Protein 3JZ0 (pdb70)

Structure (mmCIF, N/CA/C/O backbone):
data_3JZ0
#
_entry.id   3JZ0
#
_cell.length_a   63.689
_cell.length_b   96.064
_cell.length_c   102.708
_cell.angle_alpha   90.00
_cell.angle_beta   90.00
_cell.angle_gamma   90.00
#
_symmetry.space_group_name_H-M   'P 21 21 21'
#
loop_
_entity.id
_entity.type
_entity.pdbx_description
1 polymer 'Lincosamide nucleotidyltransferase'
2 non-polymer 'MAGNESIUM ION'
3 non-polymer 'DIPHOSPHOMETHYLPHOSPHONIC ACID ADENOSYL ESTER'
4 non-polymer CLINDAMYCIN
5 water water
#
loop_
_atom_site.group_PDB
_atom_site.id
_atom_site.type_symbol
_atom_site.label_atom_id
_atom_site.label_alt_id
_atom_site.label_comp_id
_atom_site.label_asym_id
_atom_site.label_entity_id
_atom_site.label_seq_id
_atom_site.pdbx_PDB_ins_code
_atom_site.Cartn_x
_atom_site.Cartn_y
_atom_site.Cartn_z
_atom_site.occupancy
_atom_site.B_iso_or_equiv
_atom_site.auth_seq_id
_atom_site.auth_comp_id
_atom_site.auth_asym_id
_atom_site.auth_atom_id
_atom_site.pdbx_PDB_model_num
ATOM 1 N N . LEU A 1 22 ? 30.445 21.625 28.898 1.00 19.68 2 LEU A N 1
ATOM 2 C CA . LEU A 1 22 ? 29.562 20.509 28.464 1.00 19.31 2 LEU A CA 1
ATOM 3 C C . LEU A 1 22 ? 30.088 19.868 27.182 1.00 19.27 2 LEU A C 1
ATOM 4 O O . LEU A 1 22 ? 30.476 20.561 26.235 1.00 19.53 2 LEU A O 1
ATOM 9 N N . LYS A 1 23 ? 30.109 18.537 27.174 1.00 18.68 3 LYS A N 1
ATOM 10 C CA . LYS A 1 23 ? 30.434 17.756 25.984 1.00 18.33 3 LYS A CA 1
ATOM 11 C C . LYS A 1 23 ? 29.527 18.133 24.813 1.00 17.67 3 LYS A C 1
ATOM 12 O O . LYS A 1 23 ? 29.975 18.161 23.662 1.00 17.21 3 LYS A O 1
ATOM 18 N N . GLN A 1 24 ? 28.256 18.421 25.117 1.00 16.90 4 GLN A N 1
ATOM 19 C CA . GLN A 1 24 ? 27.288 18.845 24.099 1.00 16.56 4 GLN A CA 1
ATOM 20 C C . GLN A 1 24 ? 27.716 20.136 23.388 1.00 16.88 4 GLN A C 1
ATOM 21 O O . GLN A 1 24 ? 27.598 20.240 22.165 1.00 16.51 4 GLN A O 1
ATOM 27 N N . LYS A 1 25 ? 28.199 21.114 24.156 1.00 16.83 5 LYS A N 1
ATOM 28 C CA . LYS A 1 25 ? 28.606 22.408 23.598 1.00 17.14 5 LYS A CA 1
ATOM 29 C C . LYS A 1 25 ? 29.829 22.280 22.689 1.00 16.60 5 LYS A C 1
ATOM 30 O O . LYS A 1 25 ? 29.922 22.981 21.680 1.00 16.56 5 LYS A O 1
ATOM 36 N N . GLU A 1 26 ? 30.763 21.402 23.061 1.00 16.13 6 GLU A N 1
ATOM 37 C CA . GLU A 1 26 ? 31.942 21.110 22.238 1.00 15.87 6 GLU A CA 1
ATOM 38 C C . GLU A 1 26 ? 31.526 20.527 20.880 1.00 15.55 6 GLU A C 1
ATOM 39 O O . GLU A 1 26 ? 32.045 20.929 19.839 1.00 15.66 6 GLU A O 1
ATOM 41 N N . LEU A 1 27 ? 30.569 19.603 20.902 1.00 14.69 7 LEU A N 1
ATOM 42 C CA . LEU A 1 27 ? 30.060 18.971 19.686 1.00 13.77 7 LEU A CA 1
ATOM 43 C C . LEU A 1 27 ? 29.266 19.949 18.815 1.00 13.42 7 LEU A C 1
ATOM 44 O O . LEU A 1 27 ? 29.414 19.953 17.596 1.00 13.12 7 LEU A O 1
ATOM 49 N N . ILE A 1 28 ? 28.430 20.775 19.442 1.00 13.10 8 ILE A N 1
ATOM 50 C CA . ILE A 1 28 ? 27.700 21.818 18.714 1.00 12.93 8 ILE A CA 1
ATOM 51 C C . ILE A 1 28 ? 28.688 22.770 18.022 1.00 13.35 8 ILE A C 1
ATOM 52 O O . ILE A 1 28 ? 28.480 23.165 16.871 1.00 13.32 8 ILE A O 1
ATOM 57 N N . ALA A 1 29 ? 29.759 23.122 18.729 1.00 13.77 9 ALA A N 1
ATOM 58 C CA . ALA A 1 29 ? 30.822 23.942 18.158 1.00 14.19 9 ALA A CA 1
ATOM 59 C C . ALA A 1 29 ? 31.450 23.307 16.910 1.00 14.38 9 ALA A C 1
ATOM 60 O O . ALA A 1 29 ? 31.640 24.009 15.922 1.00 14.67 9 ALA A O 1
ATOM 62 N N . ASN A 1 30 ? 31.746 21.999 16.937 1.00 14.53 10 ASN A N 1
ATOM 63 C CA A ASN A 1 30 ? 32.296 21.279 15.772 0.50 14.47 10 ASN A CA 1
ATOM 64 C CA B ASN A 1 30 ? 32.322 21.356 15.750 0.50 14.75 10 ASN A CA 1
ATOM 65 C C . ASN A 1 30 ? 31.334 21.286 14.588 1.00 14.72 10 ASN A C 1
ATOM 66 O O . ASN A 1 30 ? 31.740 21.445 13.435 1.00 14.87 10 ASN A O 1
ATOM 75 N N . VAL A 1 31 ? 30.050 21.071 14.888 1.00 14.58 11 VAL A N 1
ATOM 76 C CA . VAL A 1 31 ? 29.004 21.114 13.865 1.00 14.52 11 VAL A CA 1
ATOM 77 C C . VAL A 1 31 ? 28.952 22.502 13.223 1.00 14.77 11 VAL A C 1
ATOM 78 O O . VAL A 1 31 ? 28.936 22.617 11.993 1.00 15.00 11 VAL A O 1
ATOM 82 N N . LYS A 1 32 ? 28.940 23.549 14.046 1.00 14.96 12 LYS A N 1
ATOM 83 C CA . LYS A 1 32 ? 28.967 24.915 13.518 1.00 15.92 12 LYS A CA 1
ATOM 84 C C . LYS A 1 32 ? 30.171 25.099 12.594 1.00 16.12 12 LYS A C 1
ATOM 85 O O . LYS A 1 32 ? 30.016 25.536 11.452 1.00 16.15 12 LYS A O 1
ATOM 91 N N . ASN A 1 33 ? 31.352 24.743 13.100 1.00 16.62 13 ASN A N 1
ATOM 92 C CA . ASN A 1 33 ? 32.603 24.813 12.349 1.00 17.38 13 ASN A CA 1
ATOM 93 C C . ASN A 1 33 ? 32.552 24.095 10.995 1.00 17.37 13 ASN A C 1
ATOM 94 O O . ASN A 1 33 ? 32.894 24.692 9.974 1.00 17.41 13 ASN A O 1
ATOM 99 N N . LEU A 1 34 ? 32.113 22.832 10.988 1.00 17.24 14 LEU A N 1
ATOM 100 C CA . LEU A 1 34 ? 32.110 22.019 9.756 1.00 17.16 14 LEU A CA 1
ATOM 101 C C . LEU A 1 34 ? 31.031 22.442 8.763 1.00 17.06 14 LEU A C 1
ATOM 102 O O . LEU A 1 34 ? 31.295 22.498 7.555 1.00 17.10 14 LEU A O 1
ATOM 107 N N . THR A 1 35 ? 29.830 22.740 9.264 1.00 16.75 15 THR A N 1
ATOM 108 C CA . THR A 1 35 ? 28.731 23.172 8.399 1.00 16.79 15 THR A CA 1
ATOM 109 C C . THR A 1 35 ? 29.085 24.445 7.619 1.00 17.22 15 THR A C 1
ATOM 110 O O . THR A 1 35 ? 28.774 24.528 6.436 1.00 16.92 15 THR A O 1
ATOM 114 N N . GLU A 1 36 ? 29.741 25.410 8.274 1.00 17.72 16 GLU A N 1
ATOM 115 C CA A GLU A 1 36 ? 30.223 26.630 7.619 0.50 18.10 16 GLU A CA 1
ATOM 116 C CA B GLU A 1 36 ? 30.186 26.622 7.580 0.50 18.03 16 GLU A CA 1
ATOM 117 C C . GLU A 1 36 ? 31.222 26.295 6.509 1.00 18.33 16 GLU A C 1
ATOM 118 O O . GLU A 1 36 ? 31.029 26.645 5.339 1.00 18.65 16 GLU A O 1
ATOM 129 N N . SER A 1 37 ? 32.297 25.612 6.898 1.00 18.37 17 SER A N 1
ATOM 130 C CA . SER A 1 37 ? 33.431 25.365 6.009 1.00 18.37 17 SER A CA 1
ATOM 131 C C . SER A 1 37 ? 33.127 24.426 4.840 1.00 18.18 17 SER A C 1
ATOM 132 O O . SER A 1 37 ? 33.698 24.573 3.763 1.00 18.06 17 SER A O 1
ATOM 135 N N . ASP A 1 38 ? 32.230 23.469 5.048 1.00 17.90 18 ASP A N 1
ATOM 136 C CA . ASP A 1 38 ? 31.913 22.496 4.013 1.00 17.85 18 ASP A CA 1
ATOM 137 C C . ASP A 1 38 ? 31.093 23.146 2.898 1.00 17.76 18 ASP A C 1
ATOM 138 O O . ASP A 1 38 ? 30.003 23.653 3.141 1.00 17.79 18 ASP A O 1
ATOM 143 N N . GLU A 1 39 ? 31.624 23.122 1.678 1.00 17.65 19 GLU A N 1
ATOM 144 C CA . GLU A 1 39 ? 30.957 23.741 0.520 1.00 17.78 19 GLU A CA 1
ATOM 145 C C . GLU A 1 39 ? 29.680 23.005 0.107 1.00 17.59 19 GLU A C 1
ATOM 146 O O . GLU A 1 39 ? 28.849 23.546 -0.631 1.00 17.93 19 GLU A O 1
ATOM 148 N N . ARG A 1 40 ? 29.543 21.769 0.578 1.00 17.27 20 ARG A N 1
ATOM 149 C CA . ARG A 1 40 ? 28.393 20.932 0.260 1.00 17.22 20 ARG A CA 1
ATOM 150 C C . ARG A 1 40 ? 27.192 21.260 1.142 1.00 16.79 20 ARG A C 1
ATOM 151 O O . ARG A 1 40 ? 26.072 20.865 0.820 1.00 16.97 20 ARG A O 1
ATOM 159 N N . ILE A 1 41 ? 27.439 21.981 2.241 1.00 16.21 21 ILE A N 1
ATOM 160 C CA . ILE A 1 41 ? 26.399 22.322 3.221 1.00 15.68 21 ILE A CA 1
ATOM 161 C C . ILE A 1 41 ? 26.028 23.806 3.153 1.00 15.49 21 ILE A C 1
ATOM 162 O O . ILE A 1 41 ? 26.862 24.682 3.409 1.00 15.72 21 ILE A O 1
ATOM 167 N N A THR A 1 42 ? 24.765 24.058 2.821 0.50 15.10 22 THR A N 1
ATOM 168 N N B THR A 1 42 ? 24.778 24.095 2.796 0.50 15.20 22 THR A N 1
ATOM 169 C CA A THR A 1 42 ? 24.253 25.404 2.612 0.50 14.66 22 THR A CA 1
ATOM 170 C CA B THR A 1 42 ? 24.344 25.486 2.657 0.50 14.88 22 THR A CA 1
ATOM 171 C C A THR A 1 42 ? 23.748 26.057 3.895 0.50 14.31 22 THR A C 1
ATOM 172 C C B THR A 1 42 ? 23.760 26.086 3.930 0.50 14.43 22 THR A C 1
ATOM 173 O O A THR A 1 42 ? 23.875 27.263 4.077 0.50 14.38 22 THR A O 1
ATOM 174 O O B THR A 1 42 ? 23.842 27.293 4.139 0.50 14.47 22 THR A O 1
ATOM 181 N N . ALA A 1 43 ? 23.163 25.253 4.774 1.00 14.13 23 ALA A N 1
ATOM 182 C CA . ALA A 1 43 ? 22.592 25.750 6.020 1.00 13.48 23 ALA A CA 1
ATOM 183 C C . ALA A 1 43 ? 22.528 24.653 7.054 1.00 13.06 23 ALA A C 1
ATOM 184 O O . ALA A 1 43 ? 22.479 23.461 6.715 1.00 12.21 23 ALA A O 1
ATOM 186 N N . CYS A 1 44 ? 22.547 25.079 8.313 1.00 12.50 24 CYS A N 1
ATOM 187 C CA . CYS A 1 44 ? 22.376 24.192 9.442 1.00 12.34 24 CYS A CA 1
ATOM 188 C C . CYS A 1 44 ? 21.441 24.851 10.449 1.00 12.41 24 CYS A C 1
ATOM 189 O O . CYS A 1 44 ? 21.709 25.957 10.932 1.00 12.50 24 CYS A O 1
ATOM 192 N N . MET A 1 45 ? 20.351 24.155 10.759 1.00 12.06 25 MET A N 1
ATOM 193 C CA . MET A 1 45 ? 19.396 24.599 11.768 1.00 11.82 25 MET A CA 1
ATOM 194 C C . MET A 1 45 ? 19.459 23.671 12.976 1.00 11.88 25 MET A C 1
ATOM 195 O O . MET A 1 45 ? 19.249 22.468 12.841 1.00 12.12 25 MET A O 1
ATOM 200 N N . MET A 1 46 ? 19.752 24.221 14.154 1.00 11.44 26 MET A N 1
ATOM 201 C CA . MET A 1 46 ? 19.661 23.440 15.387 1.00 11.13 26 MET A CA 1
ATOM 202 C C . MET A 1 46 ? 18.238 23.534 15.966 1.00 10.82 26 MET A C 1
ATOM 203 O O . MET A 1 46 ? 17.534 24.506 15.737 1.00 10.60 26 MET A O 1
ATOM 208 N N . TYR A 1 47 ? 17.812 22.513 16.699 1.00 10.88 27 TYR A N 1
ATOM 209 C CA . TYR A 1 47 ? 16.544 22.593 17.428 1.00 10.78 27 TYR A CA 1
ATOM 210 C C . TYR A 1 47 ? 16.687 21.847 18.757 1.00 10.97 27 TYR A C 1
ATOM 211 O O . TYR A 1 47 ? 17.801 21.455 19.130 1.00 11.01 27 TYR A O 1
ATOM 220 N N . GLY A 1 48 ? 15.581 21.675 19.481 1.00 10.81 28 GLY A N 1
ATOM 221 C CA . GLY A 1 48 ? 15.605 20.990 20.765 1.00 10.40 28 GLY A CA 1
ATOM 222 C C . GLY A 1 48 ? 15.995 21.905 21.904 1.00 10.60 28 GLY A C 1
ATOM 223 O O . GLY A 1 48 ? 16.052 23.127 21.737 1.00 10.61 28 GLY A O 1
ATOM 224 N N . SER A 1 49 ? 16.297 21.297 23.048 1.00 10.29 29 SER A N 1
ATOM 225 C CA . SER A 1 49 ? 16.496 22.006 24.318 1.00 10.60 29 SER A CA 1
ATOM 226 C C . SER A 1 49 ? 17.597 23.072 24.346 1.00 10.57 29 SER A C 1
ATOM 227 O O . SER A 1 49 ? 17.466 24.073 25.073 1.00 10.04 29 SER A O 1
ATOM 230 N N . PHE A 1 50 ? 18.670 22.875 23.572 1.00 10.55 30 PHE A N 1
ATOM 231 C CA . PHE A 1 50 ? 19.701 23.911 23.448 1.00 11.01 30 PHE A CA 1
ATOM 232 C C . PHE A 1 50 ? 19.254 25.149 22.644 1.00 11.39 30 PHE A C 1
ATOM 233 O O . PHE A 1 50 ? 19.994 26.122 22.556 1.00 11.64 30 PHE A O 1
ATOM 241 N N . THR A 1 51 ? 18.051 25.103 22.070 1.00 11.74 31 THR A N 1
ATOM 242 C CA . THR A 1 51 ? 17.447 26.287 21.436 1.00 11.96 31 THR A CA 1
ATOM 243 C C . THR A 1 51 ? 16.249 26.806 22.240 1.00 12.65 31 THR A C 1
ATOM 244 O O . THR A 1 51 ? 15.562 27.724 21.796 1.00 13.20 31 THR A O 1
ATOM 248 N N . LYS A 1 52 ? 16.015 26.223 23.422 1.00 13.30 32 LYS A N 1
ATOM 249 C CA . LYS A 1 52 ? 14.813 26.507 24.222 1.00 13.86 32 LYS A CA 1
ATOM 250 C C . LYS A 1 52 ? 15.124 26.802 25.694 1.00 14.36 32 LYS A C 1
ATOM 251 O O . LYS A 1 52 ? 14.221 26.795 26.543 1.00 14.52 32 LYS A O 1
ATOM 257 N N . GLY A 1 53 ? 16.396 27.074 25.988 1.00 14.48 33 GLY A N 1
ATOM 258 C CA . GLY A 1 53 ? 16.852 27.354 27.354 1.00 14.86 33 GLY A CA 1
ATOM 259 C C . GLY A 1 53 ? 16.749 26.187 28.331 1.00 15.22 33 GLY A C 1
ATOM 260 O O . GLY A 1 53 ? 16.762 26.392 29.554 1.00 15.20 33 GLY A O 1
ATOM 261 N N . GLU A 1 54 ? 16.663 24.968 27.797 1.00 14.78 34 GLU A N 1
ATOM 262 C CA . GLU A 1 54 ? 16.480 23.763 28.615 1.00 15.04 34 GLU A CA 1
ATOM 263 C C . GLU A 1 54 ? 17.637 22.758 28.521 1.00 14.85 34 GLU A C 1
ATOM 264 O O . GLU A 1 54 ? 17.587 21.702 29.151 1.00 15.23 34 GLU A O 1
ATOM 270 N N . GLY A 1 55 ? 18.675 23.085 27.748 1.00 14.51 35 GLY A N 1
ATOM 271 C CA . GLY A 1 55 ? 19.858 22.223 27.630 1.00 14.22 35 GLY A CA 1
ATOM 272 C C . GLY A 1 55 ? 20.562 21.955 28.955 1.00 14.01 35 GLY A C 1
ATOM 273 O O . GLY A 1 55 ? 20.706 22.856 29.783 1.00 13.91 35 GLY A O 1
ATOM 274 N N . ASP A 1 56 ? 20.970 20.705 29.166 1.00 13.40 36 ASP A N 1
ATOM 275 C CA . ASP A 1 56 ? 21.802 20.335 30.323 1.00 12.98 36 ASP A CA 1
ATOM 276 C C . ASP A 1 56 ? 22.728 19.155 30.007 1.00 12.46 36 ASP A C 1
ATOM 277 O O . ASP A 1 56 ? 22.819 18.727 28.853 1.00 12.52 36 ASP A O 1
ATOM 282 N N . GLN A 1 57 ? 23.421 18.643 31.025 1.00 12.08 37 GLN A N 1
ATOM 283 C CA . GLN A 1 57 ? 24.350 17.522 30.845 1.00 11.90 37 GLN A CA 1
ATOM 284 C C . GLN A 1 57 ? 23.652 16.238 30.358 1.00 11.18 37 GLN A C 1
ATOM 285 O O . GLN A 1 57 ? 24.301 15.334 29.839 1.00 10.92 37 GLN A O 1
ATOM 291 N N . TYR A 1 58 ? 22.335 16.161 30.536 1.00 10.53 38 TYR A N 1
ATOM 292 C CA . TYR A 1 58 ? 21.581 14.979 30.105 1.00 9.98 38 TYR A CA 1
ATOM 293 C C . TYR A 1 58 ? 21.007 15.109 28.693 1.00 9.61 38 TYR A C 1
ATOM 294 O O . TYR A 1 58 ? 20.367 14.181 28.198 1.00 9.35 38 TYR A O 1
ATOM 303 N N . SER A 1 59 ? 21.253 16.246 28.044 1.00 9.46 39 SER A N 1
ATOM 304 C CA . SER A 1 59 ? 20.682 16.509 26.712 1.00 9.83 39 SER A CA 1
ATOM 305 C C . SER A 1 59 ? 21.419 15.804 25.580 1.00 9.86 39 SER A C 1
ATOM 306 O O . SER A 1 59 ? 22.593 15.422 25.720 1.00 10.74 39 SER A O 1
ATOM 309 N N . ASP A 1 60 ? 20.711 15.647 24.466 1.00 9.51 40 ASP A N 1
ATOM 310 C CA . ASP A 1 60 ? 21.304 15.297 23.184 1.00 10.11 40 ASP A CA 1
ATOM 311 C C . ASP A 1 60 ? 21.459 16.572 22.367 1.00 10.19 40 ASP A C 1
ATOM 312 O O . ASP A 1 60 ? 21.071 17.664 22.805 1.00 10.27 40 ASP A O 1
ATOM 317 N N . ILE A 1 61 ? 22.014 16.428 21.176 1.00 10.53 41 ILE A N 1
ATOM 318 C CA . ILE A 1 61 ? 22.143 17.549 20.249 1.00 10.93 41 ILE A CA 1
ATOM 319 C C . ILE A 1 61 ? 21.440 17.151 18.959 1.00 10.95 41 ILE A C 1
ATOM 320 O O . ILE A 1 61 ? 21.396 15.962 18.635 1.00 11.41 41 ILE A O 1
ATOM 325 N N . GLU A 1 62 ? 20.887 18.121 18.231 1.00 11.20 42 GLU A N 1
ATOM 326 C CA . GLU A 1 62 ? 20.106 17.801 17.022 1.00 11.39 42 GLU A CA 1
ATOM 327 C C . GLU A 1 62 ? 20.012 18.943 16.019 1.00 11.76 42 GLU A C 1
ATOM 328 O O . GLU A 1 62 ? 19.886 20.114 16.399 1.00 11.77 42 GLU A O 1
ATOM 334 N N . PHE A 1 63 ? 20.061 18.580 14.737 1.00 11.52 43 PHE A N 1
ATOM 335 C CA . PHE A 1 63 ? 20.178 19.546 13.658 1.00 11.59 43 PHE A CA 1
ATOM 336 C C . PHE A 1 63 ? 19.507 19.051 12.388 1.00 11.78 43 PHE A C 1
ATOM 337 O O . PHE A 1 63 ? 19.452 17.845 12.119 1.00 11.89 43 PHE A O 1
ATOM 345 N N . TYR A 1 64 ? 19.027 20.008 11.600 1.00 12.11 44 TYR A N 1
ATOM 346 C CA . TYR A 1 64 ? 18.744 19.787 10.190 1.00 12.28 44 TYR A CA 1
ATOM 347 C C . TYR A 1 64 ? 19.931 20.332 9.409 1.00 12.70 44 TYR A C 1
ATOM 348 O O . TYR A 1 64 ? 20.381 21.456 9.659 1.00 12.48 44 TYR A O 1
ATOM 357 N N . ILE A 1 65 ? 20.464 19.507 8.505 1.00 12.96 45 ILE A N 1
ATOM 358 C CA . ILE A 1 65 ? 21.602 19.869 7.674 1.00 13.27 45 ILE A CA 1
ATOM 359 C C . ILE A 1 65 ? 21.085 19.981 6.243 1.00 13.31 45 ILE A C 1
ATOM 360 O O . ILE A 1 65 ? 20.591 19.002 5.679 1.00 13.77 45 ILE A O 1
ATOM 365 N N . PHE A 1 66 ? 21.170 21.181 5.673 1.00 13.52 46 PHE A N 1
ATOM 366 C CA . PHE A 1 66 ? 20.687 21.420 4.309 1.00 13.74 46 PHE A CA 1
ATOM 367 C C . PHE A 1 66 ? 21.830 21.418 3.311 1.00 14.21 46 PHE A C 1
ATOM 368 O O . PHE A 1 66 ? 22.762 22.216 3.420 1.00 14.28 46 PHE A O 1
ATOM 376 N N . LEU A 1 67 ? 21.744 20.510 2.341 1.00 15.02 47 LEU A N 1
ATOM 377 C CA . LEU A 1 67 ? 22.820 20.273 1.373 1.00 15.78 47 LEU A CA 1
ATOM 378 C C . LEU A 1 67 ? 22.539 20.894 0.018 1.00 16.41 47 LEU A C 1
ATOM 379 O O . LEU A 1 67 ? 21.384 21.001 -0.393 1.00 16.10 47 LEU A O 1
ATOM 384 N N . LYS A 1 68 ? 23.603 21.288 -0.680 1.00 17.69 48 LYS A N 1
ATOM 385 C CA . LYS A 1 68 ? 23.485 21.688 -2.087 1.00 18.81 48 LYS A CA 1
ATOM 386 C C . LYS A 1 68 ? 22.778 20.579 -2.850 1.00 19.30 48 LYS A C 1
ATOM 387 O O . LYS A 1 68 ? 23.050 19.391 -2.631 1.00 19.33 48 LYS A O 1
ATOM 393 N N . HIS A 1 69 ? 21.848 20.969 -3.717 1.00 20.23 49 HIS A N 1
ATOM 394 C CA . HIS A 1 69 ? 20.929 20.012 -4.331 1.00 21.12 49 HIS A CA 1
ATOM 395 C C . HIS A 1 69 ? 21.615 18.882 -5.108 1.00 21.62 49 HIS A C 1
ATOM 396 O O . HIS A 1 69 ? 21.251 17.715 -4.957 1.00 22.02 49 HIS A O 1
ATOM 403 N N . SER A 1 70 ? 22.613 19.230 -5.918 1.00 22.59 50 SER A N 1
ATOM 404 C CA . SER A 1 70 ? 23.306 18.247 -6.770 1.00 23.29 50 SER A CA 1
ATOM 405 C C . SER A 1 70 ? 23.914 17.052 -6.015 1.00 23.44 50 SER A C 1
ATOM 406 O O . SER A 1 70 ? 23.914 15.926 -6.521 1.00 23.64 50 SER A O 1
ATOM 409 N N . ILE A 1 71 ? 24.409 17.293 -4.802 1.00 23.65 51 ILE A N 1
ATOM 410 C CA . ILE A 1 71 ? 25.112 16.252 -4.037 1.00 23.34 51 ILE A CA 1
ATOM 411 C C . ILE A 1 71 ? 24.290 15.557 -2.942 1.00 23.44 51 ILE A C 1
ATOM 412 O O . ILE A 1 71 ? 24.798 14.666 -2.253 1.00 23.56 51 ILE A O 1
ATOM 417 N N . THR A 1 72 ? 23.026 15.952 -2.791 1.00 23.64 52 THR A N 1
ATOM 418 C CA . THR A 1 72 ? 22.157 15.390 -1.747 1.00 23.93 52 THR A CA 1
ATOM 419 C C . THR A 1 72 ? 21.995 13.870 -1.870 1.00 24.41 52 THR A C 1
ATOM 420 O O . THR A 1 72 ? 22.067 13.153 -0.870 1.00 24.66 52 THR A O 1
ATOM 424 N N . SER A 1 73 ? 21.800 13.390 -3.100 1.00 25.14 53 SER A N 1
ATOM 425 C CA . SER A 1 73 ? 21.561 11.965 -3.369 1.00 25.38 53 SER A CA 1
ATOM 426 C C . SER A 1 73 ? 22.691 11.032 -2.910 1.00 25.50 53 SER A C 1
ATOM 427 O O . SER A 1 73 ? 22.420 9.947 -2.391 1.00 26.03 53 SER A O 1
ATOM 429 N N . ASN A 1 74 ? 23.943 11.448 -3.099 1.00 25.16 54 ASN A N 1
ATOM 430 C CA . ASN A 1 74 ? 25.089 10.575 -2.815 1.00 24.85 54 ASN A CA 1
ATOM 431 C C . ASN A 1 74 ? 25.873 10.905 -1.533 1.00 24.36 54 ASN A C 1
ATOM 432 O O . ASN A 1 74 ? 26.803 10.175 -1.175 1.00 25.22 54 ASN A O 1
ATOM 434 N N . PHE A 1 75 ? 25.491 11.986 -0.849 1.00 23.14 55 PHE A N 1
ATOM 435 C CA . PHE A 1 75 ? 26.200 12.484 0.344 1.00 21.46 55 PHE A CA 1
ATOM 436 C C . PHE A 1 75 ? 26.450 11.379 1.359 1.00 20.67 55 PHE A C 1
ATOM 437 O O . PHE A 1 75 ? 25.525 10.666 1.756 1.00 20.62 55 PHE A O 1
ATOM 445 N N . ASP A 1 76 ? 27.708 11.235 1.766 1.00 20.01 56 ASP A N 1
ATOM 446 C CA . ASP A 1 76 ? 28.082 10.213 2.737 1.00 19.00 56 ASP A CA 1
ATOM 447 C C . ASP A 1 76 ? 27.992 10.799 4.141 1.00 18.39 56 ASP A C 1
ATOM 448 O O . ASP A 1 76 ? 28.936 11.429 4.629 1.00 18.26 56 ASP A O 1
ATOM 453 N N . SER A 1 77 ? 26.851 10.579 4.788 1.00 17.61 57 SER A N 1
ATOM 454 C CA . SER A 1 77 ? 26.600 11.160 6.098 1.00 17.05 57 SER A CA 1
ATOM 455 C C . SER A 1 77 ? 27.464 10.512 7.174 1.00 16.63 57 SER A C 1
ATOM 456 O O . SER A 1 77 ? 27.908 11.201 8.085 1.00 16.54 57 SER A O 1
ATOM 459 N N . SER A 1 78 ? 27.725 9.205 7.040 1.00 16.27 58 SER A N 1
ATOM 460 C CA A SER A 1 78 ? 28.571 8.467 7.982 0.50 16.02 58 SER A CA 1
ATOM 461 C CA B SER A 1 78 ? 28.564 8.480 7.995 0.50 15.87 58 SER A CA 1
ATOM 462 C C . SER A 1 78 ? 29.971 9.067 8.064 1.00 15.83 58 SER A C 1
ATOM 463 O O . SER A 1 78 ? 30.526 9.233 9.158 1.00 15.70 58 SER A O 1
ATOM 468 N N . ASN A 1 79 ? 30.538 9.388 6.901 1.00 15.37 59 ASN A N 1
ATOM 469 C CA . ASN A 1 79 ? 31.844 10.037 6.830 1.00 15.06 59 ASN A CA 1
ATOM 470 C C . ASN A 1 79 ? 31.826 11.404 7.521 1.00 14.44 59 ASN A C 1
ATOM 471 O O . ASN A 1 79 ? 32.694 11.700 8.346 1.00 13.74 59 ASN A O 1
ATOM 476 N N . TRP A 1 80 ? 30.819 12.219 7.203 1.00 14.06 60 TRP A N 1
ATOM 477 C CA . TRP A 1 80 ? 30.729 13.577 7.745 1.00 13.77 60 TRP A CA 1
ATOM 478 C C . TRP A 1 80 ? 30.487 13.602 9.253 1.00 13.65 60 TRP A C 1
ATOM 479 O O . TRP A 1 80 ? 31.085 14.401 9.969 1.00 13.47 60 TRP A O 1
ATOM 490 N N . LEU A 1 81 ? 29.613 12.721 9.728 1.00 13.44 61 LEU A N 1
ATOM 491 C CA . LEU A 1 81 ? 29.339 12.608 11.153 1.00 13.55 61 LEU A CA 1
ATOM 492 C C . LEU A 1 81 ? 30.584 12.196 11.946 1.00 13.63 61 LEU A C 1
ATOM 493 O O . LEU A 1 81 ? 30.790 12.670 13.062 1.00 13.48 61 LEU A O 1
ATOM 498 N N . PHE A 1 82 ? 31.413 11.332 11.360 1.00 13.53 62 PHE A N 1
ATOM 499 C CA . PHE A 1 82 ? 32.700 10.972 11.963 1.00 13.49 62 PHE A CA 1
ATOM 500 C C . PHE A 1 82 ? 33.631 12.180 12.105 1.00 13.45 62 PHE A C 1
ATOM 501 O O . PHE A 1 82 ? 34.340 12.296 13.106 1.00 13.09 62 PHE A O 1
ATOM 509 N N . ASP A 1 83 ? 33.619 13.073 11.112 1.00 13.04 63 ASP A N 1
ATOM 510 C CA . ASP A 1 83 ? 34.374 14.324 11.180 1.00 13.21 63 ASP A CA 1
ATOM 511 C C . ASP A 1 83 ? 33.929 15.222 12.343 1.00 13.18 63 ASP A C 1
ATOM 512 O O . ASP A 1 83 ? 34.746 15.947 12.913 1.00 12.91 63 ASP A O 1
ATOM 517 N N . VAL A 1 84 ? 32.639 15.188 12.673 1.00 12.97 64 VAL A N 1
ATOM 518 C CA . VAL A 1 84 ? 32.131 15.887 13.860 1.00 13.18 64 VAL A CA 1
ATOM 519 C C . VAL A 1 84 ? 32.784 15.313 15.122 1.00 13.18 64 VAL A C 1
ATOM 520 O O . VAL A 1 84 ? 33.307 16.059 15.950 1.00 13.28 64 VAL A O 1
ATOM 524 N N . ALA A 1 85 ? 32.749 13.985 15.243 1.00 13.28 65 ALA A N 1
ATOM 525 C CA . ALA A 1 85 ? 33.447 13.242 16.292 1.00 13.24 65 ALA A CA 1
ATOM 526 C C . ALA A 1 85 ? 33.283 11.744 16.050 1.00 13.19 65 ALA A C 1
ATOM 527 O O . ALA A 1 85 ? 32.264 11.315 15.497 1.00 13.04 65 ALA A O 1
ATOM 529 N N . PRO A 1 86 ? 34.281 10.941 16.460 1.00 13.36 66 PRO A N 1
ATOM 530 C CA . PRO A 1 86 ? 34.130 9.492 16.367 1.00 13.62 66 PRO A CA 1
ATOM 531 C C . PRO A 1 86 ? 32.871 9.006 17.085 1.00 13.68 66 PRO A C 1
ATOM 532 O O . PRO A 1 86 ? 32.523 9.519 18.153 1.00 13.53 66 PRO A O 1
ATOM 536 N N . TYR A 1 87 ? 32.184 8.041 16.482 1.00 14.27 67 TYR A N 1
ATOM 537 C CA . TYR A 1 87 ? 30.969 7.491 17.075 1.00 14.63 67 TYR A CA 1
ATOM 538 C C . TYR A 1 87 ? 30.991 5.978 17.183 1.00 14.96 67 TYR A C 1
ATOM 539 O O . TYR A 1 87 ? 31.649 5.292 16.392 1.00 15.11 67 TYR A O 1
ATOM 548 N N . LEU A 1 88 ? 30.231 5.469 18.146 1.00 15.09 68 LEU A N 1
ATOM 549 C CA . LEU A 1 88 ? 30.126 4.042 18.388 1.00 15.52 68 LEU A CA 1
ATOM 550 C C . LEU A 1 88 ? 28.975 3.391 17.647 1.00 15.87 68 LEU A C 1
ATOM 551 O O . LEU A 1 88 ? 28.979 2.177 17.428 1.00 15.79 68 LEU A O 1
ATOM 556 N N . MET A 1 89 ? 27.977 4.192 17.288 1.00 15.86 69 MET A N 1
ATOM 557 C CA . MET A 1 89 ? 26.778 3.667 16.664 1.00 16.18 69 MET A CA 1
ATOM 558 C C . MET A 1 89 ? 26.089 4.714 15.813 1.00 15.87 69 MET A C 1
ATOM 559 O O . MET A 1 89 ? 25.947 5.865 16.228 1.00 15.60 69 MET A O 1
ATOM 564 N N . LEU A 1 90 ? 25.671 4.299 14.618 1.00 15.64 70 LEU A N 1
ATOM 565 C CA . LEU A 1 90 ? 24.885 5.145 13.721 1.00 15.43 70 LEU A CA 1
ATOM 566 C C . LEU A 1 90 ? 23.829 4.300 13.023 1.00 15.19 70 LEU A C 1
ATOM 567 O O . LEU A 1 90 ? 24.121 3.193 12.565 1.00 14.95 70 LEU A O 1
ATOM 572 N N . TYR A 1 91 ? 22.604 4.823 12.956 1.00 15.00 71 TYR A N 1
ATOM 573 C CA . TYR A 1 91 ? 21.502 4.164 12.253 1.00 15.14 71 TYR A CA 1
ATOM 574 C C . TYR A 1 91 ? 20.430 5.189 11.887 1.00 15.76 71 TYR A C 1
ATOM 575 O O . TYR A 1 91 ? 20.399 6.293 12.445 1.00 15.20 71 TYR A O 1
ATOM 584 N N . LYS A 1 92 ? 19.571 4.830 10.940 1.00 16.52 72 LYS A N 1
ATOM 585 C CA . LYS A 1 92 ? 18.409 5.648 10.614 1.00 17.85 72 LYS A CA 1
ATOM 586 C C . LYS A 1 92 ? 17.232 5.154 11.417 1.00 17.70 72 LYS A C 1
ATOM 587 O O . LYS A 1 92 ? 16.928 3.958 11.400 1.00 17.93 72 LYS A O 1
ATOM 593 N N . ASN A 1 93 ? 16.567 6.065 12.122 1.00 17.75 73 ASN A N 1
ATOM 594 C CA . ASN A 1 93 ? 15.382 5.690 12.891 1.00 17.84 73 ASN A CA 1
ATOM 595 C C . ASN A 1 93 ? 14.140 5.705 11.991 1.00 18.42 73 ASN A C 1
ATOM 596 O O . ASN A 1 93 ? 14.258 5.933 10.781 1.00 18.49 73 ASN A O 1
ATOM 601 N N . GLU A 1 94 ? 12.970 5.458 12.582 1.00 19.18 74 GLU A N 1
ATOM 602 C CA . GLU A 1 94 ? 11.693 5.374 11.850 1.00 20.07 74 GLU A CA 1
ATOM 603 C C . GLU A 1 94 ? 11.306 6.671 11.121 1.00 19.93 74 GLU A C 1
ATOM 604 O O . GLU A 1 94 ? 10.498 6.648 10.188 1.00 20.00 74 GLU A O 1
ATOM 610 N N . TYR A 1 95 ? 11.878 7.797 11.552 1.00 19.70 75 TYR A N 1
ATOM 611 C CA . TYR A 1 95 ? 11.603 9.097 10.923 1.00 19.36 75 TYR A CA 1
ATOM 612 C C . TYR A 1 95 ? 12.617 9.433 9.828 1.00 19.22 75 TYR A C 1
ATOM 613 O O . TYR A 1 95 ? 12.574 10.522 9.246 1.00 19.63 75 TYR A O 1
ATOM 622 N N . GLY A 1 96 ? 13.532 8.502 9.554 1.00 18.55 76 GLY A N 1
ATOM 623 C CA . GLY A 1 96 ? 14.598 8.729 8.565 1.00 17.28 76 GLY A CA 1
ATOM 624 C C . GLY A 1 96 ? 15.715 9.636 9.074 1.00 16.76 76 GLY A C 1
ATOM 625 O O . GLY A 1 96 ? 16.545 10.108 8.288 1.00 16.60 76 GLY A O 1
ATOM 626 N N . THR A 1 97 ? 15.719 9.883 10.388 1.00 15.93 77 THR A N 1
ATOM 627 C CA . THR A 1 97 ? 16.755 10.670 11.060 1.00 15.37 77 THR A CA 1
ATOM 628 C C . THR A 1 97 ? 18.024 9.833 11.256 1.00 14.64 77 THR A C 1
ATOM 629 O O . THR A 1 97 ? 17.942 8.689 11.696 1.00 14.34 77 THR A O 1
ATOM 633 N N . GLU A 1 98 ? 19.191 10.398 10.935 1.00 14.01 78 GLU A N 1
ATOM 634 C CA . GLU A 1 98 ? 20.468 9.759 11.275 1.00 13.55 78 GLU A CA 1
ATOM 635 C C . GLU A 1 98 ? 20.740 9.960 12.767 1.00 12.98 78 GLU A C 1
ATOM 636 O O . GLU A 1 98 ? 20.961 11.087 13.221 1.00 12.59 78 GLU A O 1
ATOM 642 N N . VAL A 1 99 ? 20.699 8.867 13.524 1.00 12.23 79 VAL A N 1
ATOM 643 C CA . VAL A 1 99 ? 20.883 8.925 14.970 1.00 12.01 79 VAL A CA 1
ATOM 644 C C . VAL A 1 99 ? 22.253 8.352 15.314 1.00 12.07 79 VAL A C 1
ATOM 645 O O . VAL A 1 99 ? 22.629 7.267 14.858 1.00 11.91 79 VAL A O 1
ATOM 649 N N . VAL A 1 100 ? 22.988 9.105 16.121 1.00 11.76 80 VAL A N 1
ATOM 650 C CA A VAL A 1 100 ? 24.357 8.750 16.411 0.50 11.68 80 VAL A CA 1
ATOM 651 C CA B VAL A 1 100 ? 24.393 8.827 16.412 0.50 11.73 80 VAL A CA 1
ATOM 652 C C . VAL A 1 100 ? 24.640 8.773 17.915 1.00 11.67 80 VAL A C 1
ATOM 653 O O . VAL A 1 100 ? 24.180 9.643 18.647 1.00 11.69 80 VAL A O 1
ATOM 660 N N . ILE A 1 101 ? 25.365 7.761 18.366 1.00 11.73 81 ILE A N 1
ATOM 661 C CA . ILE A 1 101 ? 25.896 7.751 19.713 1.00 11.81 81 ILE A CA 1
ATOM 662 C C . ILE A 1 101 ? 27.403 7.930 19.528 1.00 12.09 81 ILE A C 1
ATOM 663 O O . ILE A 1 101 ? 28.099 7.023 19.047 1.00 12.05 81 ILE A O 1
ATOM 668 N N . PHE A 1 102 ? 27.888 9.112 19.887 1.00 12.48 82 PHE A N 1
ATOM 669 C CA . PHE A 1 102 ? 29.304 9.446 19.784 1.00 12.67 82 PHE A CA 1
ATOM 670 C C . PHE A 1 102 ? 30.081 8.668 20.846 1.00 13.02 82 PHE A C 1
ATOM 671 O O . PHE A 1 102 ? 29.488 8.186 21.814 1.00 12.71 82 PHE A O 1
ATOM 679 N N . ASP A 1 103 ? 31.397 8.542 20.681 1.00 13.86 83 ASP A N 1
ATOM 680 C CA . ASP A 1 103 ? 32.172 7.680 21.591 1.00 14.98 83 ASP A CA 1
ATOM 681 C C . ASP A 1 103 ? 32.308 8.200 23.030 1.00 14.81 83 ASP A C 1
ATOM 682 O O . ASP A 1 103 ? 32.789 7.485 23.907 1.00 15.14 83 ASP A O 1
ATOM 687 N N . ASN A 1 104 ? 31.881 9.445 23.256 1.00 14.64 84 ASN A N 1
ATOM 688 C CA . ASN A 1 104 ? 31.741 10.004 24.604 1.00 14.48 84 ASN A CA 1
ATOM 689 C C . ASN A 1 104 ? 30.308 9.839 25.141 1.00 14.05 84 ASN A C 1
ATOM 690 O O . ASN A 1 104 ? 29.937 10.448 26.142 1.00 13.88 84 ASN A O 1
ATOM 695 N N . LEU A 1 105 ? 29.525 9.013 24.444 1.00 13.61 85 LEU A N 1
ATOM 696 C CA . LEU A 1 105 ? 28.137 8.676 24.794 1.00 13.18 85 LEU A CA 1
ATOM 697 C C . LEU A 1 105 ? 27.119 9.822 24.702 1.00 12.90 85 LEU A C 1
ATOM 698 O O . LEU A 1 105 ? 26.015 9.718 25.248 1.00 12.86 85 LEU A O 1
ATOM 703 N N . ILE A 1 106 ? 27.474 10.904 24.011 1.00 11.89 86 ILE A N 1
ATOM 704 C CA . ILE A 1 106 ? 26.493 11.941 23.701 1.00 11.23 86 ILE A CA 1
ATOM 705 C C . ILE A 1 106 ? 25.659 11.475 22.506 1.00 10.75 86 ILE A C 1
ATOM 706 O O . ILE A 1 106 ? 26.205 10.944 21.536 1.00 10.46 86 ILE A O 1
ATOM 711 N N . ARG A 1 107 ? 24.343 11.658 22.589 1.00 10.18 87 ARG A N 1
ATOM 712 C CA . ARG A 1 107 ? 23.454 11.328 21.481 1.00 10.06 87 ARG A CA 1
ATOM 713 C C . ARG A 1 107 ? 23.331 12.530 20.540 1.00 10.27 87 ARG A C 1
ATOM 714 O O . ARG A 1 107 ? 23.234 13.675 20.999 1.00 9.30 87 ARG A O 1
ATOM 722 N N . GLY A 1 108 ? 23.339 12.260 19.235 1.00 10.39 88 GLY A N 1
ATOM 723 C CA . GLY A 1 108 ? 23.119 13.298 18.224 1.00 11.13 88 GLY A CA 1
ATOM 724 C C . GLY A 1 108 ? 22.107 12.861 17.173 1.00 11.83 88 GLY A C 1
ATOM 725 O O . GLY A 1 108 ? 22.113 11.711 16.730 1.00 12.07 88 GLY A O 1
ATOM 726 N N . GLU A 1 109 ? 21.236 13.782 16.766 1.00 12.45 89 GLU A N 1
ATOM 727 C CA . GLU A 1 109 ? 20.257 13.492 15.720 1.00 12.71 89 GLU A CA 1
ATOM 728 C C . GLU A 1 109 ? 20.376 14.481 14.572 1.00 12.88 89 GLU A C 1
ATOM 729 O O . GLU A 1 109 ? 20.303 15.689 14.761 1.00 12.62 89 GLU A O 1
ATOM 735 N N . PHE A 1 110 ? 20.585 13.949 13.378 1.00 12.89 90 PHE A N 1
ATOM 736 C CA . PHE A 1 110 ? 20.917 14.767 12.234 1.00 13.21 90 PHE A CA 1
ATOM 737 C C . PHE A 1 110 ? 19.999 14.400 11.098 1.00 13.36 90 PHE A C 1
ATOM 738 O O . PHE A 1 110 ? 19.925 13.234 10.716 1.00 13.24 90 PHE A O 1
ATOM 746 N N . HIS A 1 111 ? 19.288 15.400 10.580 1.00 13.51 91 HIS A N 1
ATOM 747 C CA . HIS A 1 111 ? 18.390 15.218 9.441 1.00 13.74 91 HIS A CA 1
ATOM 748 C C . HIS A 1 111 ? 19.003 15.903 8.227 1.00 13.80 91 HIS A C 1
ATOM 749 O O . HIS A 1 111 ? 19.078 17.136 8.180 1.00 13.68 91 HIS A O 1
ATOM 756 N N . PHE A 1 112 ? 19.431 15.108 7.248 1.00 13.89 92 PHE A N 1
ATOM 757 C CA . PHE A 1 112 ? 20.055 15.635 6.032 1.00 14.49 92 PHE A CA 1
ATOM 758 C C . PHE A 1 112 ? 19.023 15.763 4.917 1.00 14.93 92 PHE A C 1
ATOM 759 O O . PHE A 1 112 ? 18.311 14.805 4.604 1.00 15.32 92 PHE A O 1
ATOM 767 N N . LEU A 1 113 ? 18.939 16.957 4.339 1.00 15.51 93 LEU A N 1
ATOM 768 C CA . LEU A 1 113 ? 17.941 17.286 3.324 1.00 15.83 93 LEU A CA 1
ATOM 769 C C . LEU A 1 113 ? 18.550 18.223 2.291 1.00 16.07 93 LEU A C 1
ATOM 770 O O . LEU A 1 113 ? 19.510 18.941 2.581 1.00 15.97 93 LEU A O 1
ATOM 775 N N . SER A 1 114 ? 17.979 18.224 1.090 1.00 16.15 94 SER A N 1
ATOM 776 C CA . SER A 1 114 ? 18.343 19.200 0.091 1.00 16.64 94 SER A CA 1
ATOM 777 C C . SER A 1 114 ? 17.982 20.608 0.560 1.00 17.21 94 SER A C 1
ATOM 778 O O . SER A 1 114 ? 16.980 20.813 1.257 1.00 17.04 94 SER A O 1
ATOM 781 N N . GLU A 1 115 ? 18.810 21.566 0.155 1.00 17.76 95 GLU A N 1
ATOM 782 C CA . GLU A 1 115 ? 18.523 22.980 0.315 1.00 18.64 95 GLU A CA 1
ATOM 783 C C . GLU A 1 115 ? 17.119 23.326 -0.183 1.00 19.09 95 GLU A C 1
ATOM 784 O O . GLU A 1 115 ? 16.460 24.215 0.371 1.00 20.14 95 GLU A O 1
ATOM 790 N N . LYS A 1 116 ? 16.658 22.606 -1.202 1.00 19.33 96 LYS A N 1
ATOM 791 C CA . LYS A 1 116 ? 15.369 22.884 -1.840 1.00 19.53 96 LYS A CA 1
ATOM 792 C C . LYS A 1 116 ? 14.193 22.488 -0.946 1.00 19.40 96 LYS A C 1
ATOM 793 O O . LYS A 1 116 ? 13.057 22.894 -1.194 1.00 18.98 96 LYS A O 1
ATOM 799 N N . ASP A 1 117 ? 14.473 21.702 0.092 1.00 19.60 97 ASP A N 1
ATOM 800 C CA . ASP A 1 117 ? 13.443 21.320 1.066 1.00 19.98 97 ASP A CA 1
ATOM 801 C C . ASP A 1 117 ? 13.496 22.177 2.332 1.00 19.98 97 ASP A C 1
ATOM 802 O O . ASP A 1 117 ? 12.850 21.849 3.335 1.00 20.12 97 ASP A O 1
ATOM 807 N N . MET A 1 118 ? 14.244 23.279 2.283 1.00 19.97 98 MET A N 1
ATOM 808 C CA . MET A 1 118 ? 14.331 24.190 3.429 1.00 19.90 98 MET A CA 1
ATOM 809 C C . MET A 1 118 ? 12.965 24.774 3.791 1.00 19.92 98 MET A C 1
ATOM 810 O O . MET A 1 118 ? 12.730 25.164 4.936 1.00 19.75 98 MET A O 1
ATOM 815 N N . ASN A 1 119 ? 12.058 24.809 2.819 1.00 19.88 99 ASN A N 1
ATOM 816 C CA . ASN A 1 119 ? 10.702 25.284 3.072 1.00 20.02 99 ASN A CA 1
ATOM 817 C C . ASN A 1 119 ? 9.826 24.363 3.932 1.00 19.28 99 ASN A C 1
ATOM 818 O O . ASN A 1 119 ? 8.645 24.642 4.118 1.00 19.30 99 ASN A O 1
ATOM 823 N N . ILE A 1 120 ? 10.395 23.278 4.462 1.00 18.77 100 ILE A N 1
ATOM 824 C CA . ILE A 1 120 ? 9.679 22.491 5.475 1.00 18.39 100 ILE A CA 1
ATOM 825 C C . ILE A 1 120 ? 9.643 23.244 6.800 1.00 17.66 100 ILE A C 1
ATOM 826 O O . ILE A 1 120 ? 8.846 22.918 7.676 1.00 17.51 100 ILE A O 1
ATOM 831 N N . ILE A 1 121 ? 10.523 24.236 6.939 1.00 16.89 101 ILE A N 1
ATOM 832 C CA . ILE A 1 121 ? 10.728 24.914 8.220 1.00 16.66 101 ILE A CA 1
ATOM 833 C C . ILE A 1 121 ? 9.456 25.567 8.783 1.00 16.69 101 ILE A C 1
ATOM 834 O O . ILE A 1 121 ? 9.156 25.372 9.960 1.00 16.56 101 ILE A O 1
ATOM 839 N N . PRO A 1 122 ? 8.686 26.303 7.944 1.00 16.88 102 PRO A N 1
ATOM 840 C CA . PRO A 1 122 ? 7.460 26.909 8.477 1.00 16.62 102 PRO A CA 1
ATOM 841 C C . PRO A 1 122 ? 6.482 25.933 9.132 1.00 16.47 102 PRO A C 1
ATOM 842 O O . PRO A 1 122 ? 5.792 26.331 10.063 1.00 16.76 102 PRO A O 1
ATOM 846 N N . SER A 1 123 ? 6.436 24.679 8.668 1.00 16.16 103 SER A N 1
ATOM 847 C CA . SER A 1 123 ? 5.559 23.656 9.255 1.00 16.12 103 SER A CA 1
ATOM 848 C C . SER A 1 123 ? 5.954 23.271 10.689 1.00 16.03 103 SER A C 1
ATOM 849 O O . SER A 1 123 ? 5.135 22.738 11.442 1.00 16.01 103 SER A O 1
ATOM 852 N N . PHE A 1 124 ? 7.205 23.545 11.063 1.00 15.62 104 PHE A N 1
ATOM 853 C CA . PHE A 1 124 ? 7.678 23.264 12.417 1.00 15.42 104 PHE A CA 1
ATOM 854 C C . PHE A 1 124 ? 6.897 24.024 13.490 1.00 15.29 104 PHE A C 1
ATOM 855 O O . PHE A 1 124 ? 6.879 23.622 14.647 1.00 14.85 104 PHE A O 1
ATOM 863 N N . LYS A 1 125 ? 6.223 25.099 13.091 1.00 15.57 105 LYS A N 1
ATOM 864 C CA . LYS A 1 125 ? 5.394 25.864 14.024 1.00 15.96 105 LYS A CA 1
ATOM 865 C C . LYS A 1 125 ? 4.234 25.035 14.612 1.00 15.48 105 LYS A C 1
ATOM 866 O O . LYS A 1 125 ? 3.742 25.340 15.695 1.00 14.91 105 LYS A O 1
ATOM 872 N N . ASP A 1 126 ? 3.826 23.984 13.898 1.00 15.13 106 ASP A N 1
ATOM 873 C CA . ASP A 1 126 ? 2.751 23.090 14.351 1.00 15.05 106 ASP A CA 1
ATOM 874 C C . ASP A 1 126 ? 3.181 22.190 15.506 1.00 14.33 106 ASP A C 1
ATOM 875 O O . ASP A 1 126 ? 2.337 21.622 16.201 1.00 14.30 106 ASP A O 1
ATOM 880 N N . SER A 1 127 ? 4.493 22.070 15.709 1.00 13.52 107 SER A N 1
ATOM 881 C CA . SER A 1 127 ? 5.051 21.167 16.722 1.00 13.02 107 SER A CA 1
ATOM 882 C C . SER A 1 127 ? 4.955 21.694 18.147 1.00 12.75 107 SER A C 1
ATOM 883 O O . SER A 1 127 ? 4.971 20.913 19.103 1.00 12.73 107 SER A O 1
ATOM 886 N N . GLY A 1 128 ? 4.873 23.013 18.291 1.00 12.29 108 GLY A N 1
ATOM 887 C CA . GLY A 1 128 ? 4.895 23.654 19.612 1.00 11.63 108 GLY A CA 1
ATOM 888 C C . GLY A 1 128 ? 5.441 25.074 19.563 1.00 11.75 108 GLY A C 1
ATOM 889 O O . GLY A 1 128 ? 5.559 25.675 18.492 1.00 11.22 108 GLY A O 1
ATOM 890 N N . TYR A 1 129 ? 5.785 25.594 20.735 1.00 11.74 109 TYR A N 1
ATOM 891 C CA . TYR A 1 129 ? 6.246 26.966 20.906 1.00 12.03 109 TYR A CA 1
ATOM 892 C C . TYR A 1 129 ? 7.705 27.099 20.474 1.00 12.55 109 TYR A C 1
ATOM 893 O O . TYR A 1 129 ? 8.536 26.246 20.793 1.00 12.58 109 TYR A O 1
ATOM 902 N N . ILE A 1 130 ? 8.001 28.161 19.729 1.00 13.12 110 ILE A N 1
ATOM 903 C CA . ILE A 1 130 ? 9.344 28.423 19.205 1.00 13.51 110 ILE A CA 1
ATOM 904 C C . ILE A 1 130 ? 9.887 29.709 19.852 1.00 13.78 110 ILE A C 1
ATOM 905 O O . ILE A 1 130 ? 9.709 30.798 19.299 1.00 13.55 110 ILE A O 1
ATOM 910 N N . PRO A 1 131 ? 10.542 29.588 21.030 1.00 13.91 111 PRO A N 1
ATOM 911 C CA . PRO A 1 131 ? 10.944 30.777 21.799 1.00 14.47 111 PRO A CA 1
ATOM 912 C C . PRO A 1 131 ? 12.172 31.519 21.264 1.00 14.66 111 PRO A C 1
ATOM 913 O O . PRO A 1 131 ? 12.333 32.708 21.545 1.00 14.82 111 PRO A O 1
ATOM 917 N N . ASP A 1 132 ? 13.016 30.843 20.487 1.00 14.87 112 ASP A N 1
ATOM 918 C CA . ASP A 1 132 ? 14.343 31.394 20.161 1.00 15.02 112 ASP A CA 1
ATOM 919 C C . ASP A 1 132 ? 14.892 30.883 18.829 1.00 14.91 112 ASP A C 1
ATOM 920 O O . ASP A 1 132 ? 15.606 29.870 18.783 1.00 15.01 112 ASP A O 1
ATOM 925 N N . THR A 1 133 ? 14.578 31.609 17.757 1.00 14.37 113 THR A N 1
ATOM 926 C CA A THR A 1 133 ? 15.055 31.243 16.419 0.50 13.87 113 THR A CA 1
ATOM 927 C CA B THR A 1 133 ? 15.039 31.278 16.412 0.50 14.43 113 THR A CA 1
ATOM 928 C C . THR A 1 133 ? 16.504 31.677 16.187 1.00 14.38 113 THR A C 1
ATOM 929 O O . THR A 1 133 ? 17.149 31.235 15.231 1.00 14.17 113 THR A O 1
ATOM 936 N N . LYS A 1 134 ? 17.019 32.532 17.063 1.00 14.51 114 LYS A N 1
ATOM 937 C CA . LYS A 1 134 ? 18.417 32.951 16.985 1.00 15.11 114 LYS A CA 1
ATOM 938 C C . LYS A 1 134 ? 19.363 31.784 17.301 1.00 14.28 114 LYS A C 1
ATOM 939 O O . LYS A 1 134 ? 20.295 31.515 16.556 1.00 13.75 114 LYS A O 1
ATOM 945 N N . ALA A 1 135 ? 19.087 31.080 18.391 1.00 14.17 115 ALA A N 1
ATOM 946 C CA . ALA A 1 135 ? 19.853 29.903 18.791 1.00 13.93 115 ALA A CA 1
ATOM 947 C C . ALA A 1 135 ? 19.727 28.751 17.771 1.00 14.03 115 ALA A C 1
ATOM 948 O O . ALA A 1 135 ? 20.606 27.885 17.684 1.00 13.74 115 ALA A O 1
ATOM 950 N N . MET A 1 136 ? 18.645 28.765 16.996 1.00 13.66 116 MET A N 1
ATOM 951 C CA . MET A 1 136 ? 18.399 27.753 15.963 1.00 13.58 116 MET A CA 1
ATOM 952 C C . MET A 1 136 ? 19.273 27.936 14.715 1.00 13.63 116 MET A C 1
ATOM 953 O O . MET A 1 136 ? 19.489 26.985 13.961 1.00 13.73 116 MET A O 1
ATOM 958 N N . LEU A 1 137 ? 19.775 29.146 14.492 1.00 13.65 117 LEU A N 1
ATOM 959 C CA . LEU A 1 137 ? 20.573 29.405 13.298 1.00 13.43 117 LEU A CA 1
ATOM 960 C C . LEU A 1 137 ? 22.045 29.095 13.547 1.00 13.69 117 LEU A C 1
ATOM 961 O O . LEU A 1 137 ? 22.743 29.854 14.223 1.00 14.19 117 LEU A O 1
ATOM 966 N N . ILE A 1 138 ? 22.509 27.978 12.998 1.00 13.46 118 ILE A N 1
ATOM 967 C CA . ILE A 1 138 ? 23.902 27.565 13.149 1.00 13.18 118 ILE A CA 1
ATOM 968 C C . ILE A 1 138 ? 24.750 28.078 11.982 1.00 13.20 118 ILE A C 1
ATOM 969 O O . ILE A 1 138 ? 25.821 28.649 12.194 1.00 12.44 118 ILE A O 1
ATOM 974 N N . TYR A 1 139 ? 24.258 27.873 10.761 1.00 13.43 119 TYR A N 1
ATOM 975 C CA . TYR A 1 139 ? 24.915 28.377 9.549 1.00 13.72 119 TYR A CA 1
ATOM 976 C C . TYR A 1 139 ? 23.881 28.661 8.468 1.00 13.85 119 TYR A C 1
ATOM 977 O O . TYR A 1 139 ? 22.889 27.948 8.349 1.00 13.51 119 TYR A O 1
ATOM 986 N N . ASP A 1 140 ? 24.116 29.715 7.689 1.0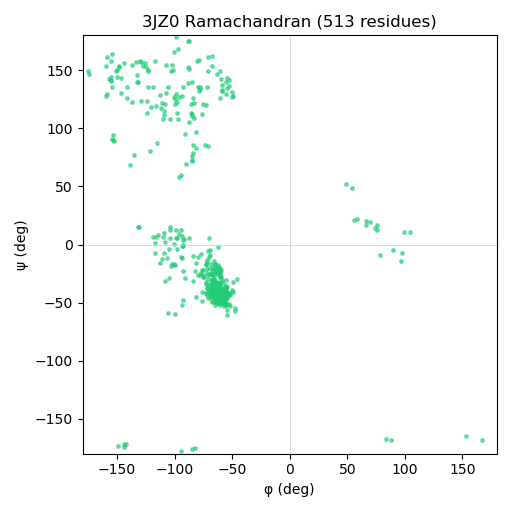0 14.04 120 ASP A N 1
ATOM 987 C CA . ASP A 1 140 ? 23.166 30.152 6.673 1.00 14.34 120 ASP A CA 1
ATOM 988 C C . ASP A 1 140 ? 23.950 30.877 5.580 1.00 15.04 120 ASP A C 1
ATOM 989 O O . ASP A 1 140 ? 24.234 32.063 5.693 1.00 14.81 120 ASP A O 1
ATOM 994 N N . GLU A 1 141 ? 24.324 30.135 4.542 1.00 15.72 121 GLU A N 1
ATOM 995 C CA . GLU A 1 141 ? 25.122 30.674 3.442 1.00 16.77 121 GLU A CA 1
ATOM 996 C C . GLU A 1 141 ? 24.444 31.849 2.742 1.00 16.88 121 GLU A C 1
ATOM 997 O O . GLU A 1 141 ? 25.081 32.876 2.499 1.00 16.72 121 GLU A O 1
ATOM 1003 N N . THR A 1 142 ? 23.149 31.699 2.457 1.00 17.23 122 THR A N 1
ATOM 1004 C CA . THR A 1 142 ? 22.434 32.616 1.566 1.00 17.54 122 THR A CA 1
ATOM 1005 C C . THR A 1 142 ? 21.539 33.637 2.281 1.00 17.48 122 THR A C 1
ATOM 1006 O O . THR A 1 142 ? 21.122 34.619 1.671 1.00 17.67 122 THR A O 1
ATOM 1010 N N . GLY A 1 143 ? 21.230 33.392 3.552 1.00 17.32 123 GLY A N 1
ATOM 1011 C CA . GLY A 1 143 ? 20.299 34.240 4.301 1.00 17.36 123 GLY A CA 1
ATOM 1012 C C . GLY A 1 143 ? 18.899 33.651 4.313 1.00 17.25 123 GLY A C 1
ATOM 1013 O O . GLY A 1 143 ? 18.014 34.143 5.014 1.00 17.70 123 GLY A O 1
ATOM 1014 N N . GLN A 1 144 ? 18.724 32.583 3.538 1.00 16.92 124 GLN A N 1
ATOM 1015 C CA . GLN A 1 144 ? 17.467 31.857 3.386 1.00 17.16 124 GLN A CA 1
ATOM 1016 C C . GLN A 1 144 ? 16.947 31.241 4.693 1.00 16.27 124 GLN A C 1
ATOM 1017 O O . GLN A 1 144 ? 15.752 31.318 4.995 1.00 15.45 124 GLN A O 1
ATOM 1023 N N . LEU A 1 145 ? 17.844 30.612 5.448 1.00 15.61 125 LEU A N 1
ATOM 1024 C CA . LEU A 1 145 ? 17.450 29.965 6.694 1.00 15.03 125 LEU A CA 1
ATOM 1025 C C . LEU A 1 145 ? 16.862 30.971 7.684 1.00 14.94 125 LEU A C 1
ATOM 1026 O O . LEU A 1 145 ? 15.784 30.739 8.230 1.00 14.50 125 LEU A O 1
ATOM 1031 N N . GLU A 1 146 ? 17.572 32.080 7.892 1.00 14.93 126 GLU A N 1
ATOM 1032 C CA . GLU A 1 146 ? 17.117 33.157 8.775 1.00 15.21 126 GLU A CA 1
ATOM 1033 C C . GLU A 1 146 ? 15.708 33.619 8.411 1.00 15.17 126 GLU A C 1
ATOM 1034 O O . GLU A 1 146 ? 14.881 33.849 9.294 1.00 14.73 126 GLU A O 1
ATOM 1040 N N . ASN A 1 147 ? 15.447 33.742 7.112 1.00 14.97 127 ASN A N 1
ATOM 1041 C CA . ASN A 1 147 ? 14.136 34.146 6.622 1.00 15.33 127 ASN A CA 1
ATOM 1042 C C . ASN A 1 147 ? 13.028 33.157 6.999 1.00 15.19 127 ASN A C 1
ATOM 1043 O O . ASN A 1 147 ? 11.963 33.573 7.449 1.00 14.77 127 ASN A O 1
ATOM 1048 N N . TYR A 1 148 ? 13.281 31.855 6.834 1.00 15.40 128 TYR A N 1
ATOM 1049 C CA . TYR A 1 148 ? 12.280 30.841 7.200 1.00 15.57 128 TYR A CA 1
ATOM 1050 C C . TYR A 1 148 ? 12.047 30.833 8.706 1.00 15.45 128 TYR A C 1
ATOM 1051 O O . TYR A 1 148 ? 10.907 30.776 9.171 1.00 15.22 128 TYR A O 1
ATOM 1060 N N . LEU A 1 149 ? 13.140 30.908 9.461 1.00 15.29 129 LEU A N 1
ATOM 1061 C CA . LEU A 1 149 ? 13.077 30.925 10.919 1.00 15.48 129 LEU A CA 1
ATOM 1062 C C . LEU A 1 149 ? 12.290 32.120 11.467 1.00 15.83 129 LEU A C 1
ATOM 1063 O O . LEU A 1 149 ? 11.542 31.984 12.443 1.00 15.12 129 LEU A O 1
ATOM 1068 N N . SER A 1 150 ? 12.454 33.288 10.843 1.00 16.15 130 SER A N 1
ATOM 1069 C CA A SER A 1 150 ? 11.736 34.498 11.250 0.50 16.62 130 SER A CA 1
ATOM 1070 C CA B SER A 1 150 ? 11.738 34.467 11.311 0.50 16.54 130 SER A CA 1
ATOM 1071 C C . SER A 1 150 ? 10.225 34.304 11.150 1.00 16.99 130 SER A C 1
ATOM 1072 O O . SER A 1 150 ? 9.465 34.880 11.932 1.00 17.36 130 SER A O 1
ATOM 1077 N N . GLU A 1 151 ? 9.795 33.497 10.171 1.00 17.54 131 GLU A N 1
ATOM 1078 C CA . GLU A 1 151 ? 8.368 33.158 9.995 1.00 18.30 131 GLU A CA 1
ATOM 1079 C C . GLU A 1 151 ? 7.773 32.366 11.160 1.00 18.12 131 GLU A C 1
ATOM 1080 O O . GLU A 1 151 ? 6.548 32.372 11.344 1.00 18.62 131 GLU A O 1
ATOM 1086 N N . ILE A 1 152 ? 8.612 31.657 11.921 1.00 16.93 132 ILE A N 1
ATOM 1087 C CA . ILE A 1 152 ? 8.108 30.829 13.026 1.00 15.98 132 ILE A CA 1
ATOM 1088 C C . ILE A 1 152 ? 8.437 31.355 14.427 1.00 15.35 132 ILE A C 1
ATOM 1089 O O . ILE A 1 152 ? 7.942 30.815 15.423 1.00 15.36 132 ILE A O 1
ATOM 1094 N N . SER A 1 153 ? 9.253 32.408 14.492 1.00 14.45 133 SER A N 1
ATOM 1095 C CA A SER A 1 153 ? 9.710 32.964 15.768 0.50 14.12 133 SER A CA 1
ATOM 1096 C CA B SER A 1 153 ? 9.712 32.973 15.762 0.50 14.00 133 SER A CA 1
ATOM 1097 C C . SER A 1 153 ? 8.547 33.447 16.636 1.00 13.77 133 SER A C 1
ATOM 1098 O O . SER A 1 153 ? 7.687 34.203 16.176 1.00 13.20 133 SER A O 1
ATOM 1103 N N . GLY A 1 154 ? 8.531 32.996 17.893 1.00 13.26 134 GLY A N 1
ATOM 1104 C CA . GLY A 1 154 ? 7.489 33.366 18.847 1.00 12.81 134 GLY A CA 1
ATOM 1105 C C . GLY A 1 154 ? 6.156 32.632 18.715 1.00 12.68 134 GLY A C 1
ATOM 1106 O O . GLY A 1 154 ? 5.285 32.752 19.585 1.00 12.09 134 GLY A O 1
ATOM 1107 N N . ALA A 1 155 ? 6.008 31.869 17.632 1.00 12.56 135 ALA A N 1
ATOM 1108 C CA . ALA A 1 155 ? 4.779 31.148 17.319 1.00 12.55 135 ALA A CA 1
ATOM 1109 C C . ALA A 1 155 ? 4.517 29.960 18.247 1.00 12.61 135 ALA A C 1
ATOM 1110 O O . ALA A 1 155 ? 5.447 29.336 18.753 1.00 12.26 135 ALA A O 1
ATOM 1112 N N . ARG A 1 156 ? 3.236 29.673 18.459 1.00 12.78 136 ARG A N 1
ATOM 1113 C CA . ARG A 1 156 ? 2.790 28.472 19.172 1.00 13.13 136 ARG A CA 1
ATOM 1114 C C . ARG A 1 156 ? 1.375 28.127 18.732 1.00 13.29 136 ARG A C 1
ATOM 1115 O O . ARG A 1 156 ? 0.567 29.029 18.479 1.00 13.17 136 ARG A O 1
ATOM 1123 N N . PRO A 1 157 ? 1.060 26.822 18.638 1.00 13.21 137 PRO A N 1
ATOM 1124 C CA . PRO A 1 157 ? -0.346 26.470 18.462 1.00 12.86 137 PRO A CA 1
ATOM 1125 C C . PRO A 1 157 ? -1.136 26.819 19.718 1.00 13.02 137 PRO A C 1
ATOM 1126 O O . PRO A 1 157 ? -0.573 26.878 20.820 1.00 12.83 137 PRO A O 1
ATOM 1130 N N . ASN A 1 158 ? -2.426 27.079 19.555 1.00 12.52 138 ASN A N 1
ATOM 1131 C CA . ASN A 1 158 ? -3.314 27.104 20.699 1.00 12.42 138 ASN A CA 1
ATOM 1132 C C . ASN A 1 158 ? -3.998 25.736 20.764 1.00 12.13 138 ASN A C 1
ATOM 1133 O O . ASN A 1 158 ? -4.840 25.397 19.922 1.00 12.08 138 ASN A O 1
ATOM 1138 N N . ARG A 1 159 ? -3.595 24.943 21.754 1.00 11.58 139 ARG A N 1
ATOM 1139 C CA . ARG A 1 159 ? -4.090 23.572 21.913 1.00 11.25 139 ARG A CA 1
ATOM 1140 C C . ARG A 1 159 ? -5.468 23.529 22.568 1.00 11.06 139 ARG A C 1
ATOM 1141 O O . ARG A 1 159 ? -6.113 22.478 22.595 1.00 11.40 139 ARG A O 1
ATO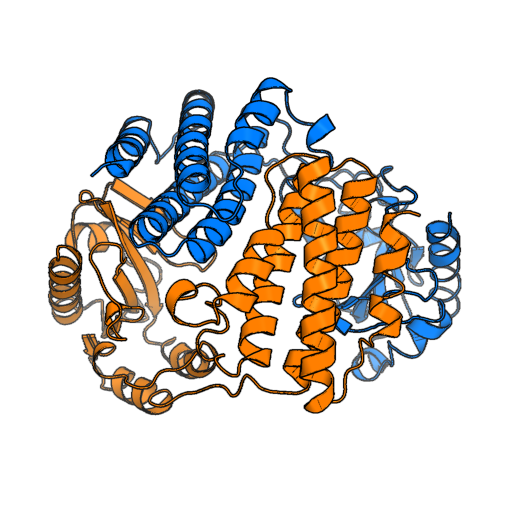M 1149 N N . LEU A 1 160 ? -5.910 24.666 23.092 1.00 10.78 140 LEU A N 1
ATOM 1150 C CA . LEU A 1 160 ? -7.142 24.730 23.882 1.00 10.97 140 LEU A CA 1
ATOM 1151 C C . LEU A 1 160 ? -8.373 24.865 22.975 1.00 10.79 140 LEU A C 1
ATOM 1152 O O . LEU A 1 160 ? -8.918 25.955 22.795 1.00 9.78 140 LEU A O 1
ATOM 1157 N N . THR A 1 161 ? -8.782 23.731 22.400 1.00 10.62 141 THR A N 1
ATOM 1158 C CA . THR A 1 161 ? -9.866 23.681 21.416 1.00 10.85 141 THR A CA 1
ATOM 1159 C C . THR A 1 161 ? -10.812 22.516 21.656 1.00 11.42 141 THR A C 1
ATOM 1160 O O . THR A 1 161 ? -10.423 21.478 22.213 1.00 10.57 141 THR A O 1
ATOM 1164 N N . GLU A 1 162 ? -12.046 22.680 21.185 1.00 11.83 142 GLU A N 1
ATOM 1165 C CA . GLU A 1 162 ? -13.043 21.617 21.204 1.00 12.59 142 GLU A CA 1
ATOM 1166 C C . GLU A 1 162 ? -12.576 20.401 20.408 1.00 12.54 142 GLU A C 1
ATOM 1167 O O . GLU A 1 162 ? -12.828 19.257 20.802 1.00 12.31 142 GLU A O 1
ATOM 1173 N N . GLU A 1 163 ? -11.899 20.656 19.289 1.00 12.32 143 GLU A N 1
ATOM 1174 C CA . GLU A 1 163 ? -11.386 19.583 18.438 1.00 12.71 143 GLU A CA 1
ATOM 1175 C C . GLU A 1 163 ? -10.410 18.690 19.212 1.00 12.07 143 GLU A C 1
ATOM 1176 O O . GLU A 1 163 ? -10.506 17.467 19.130 1.00 11.22 143 GLU A O 1
ATOM 1182 N N . ASN A 1 164 ? -9.496 19.305 19.970 1.00 10.98 144 ASN A N 1
ATOM 1183 C CA . ASN A 1 164 ? -8.531 18.560 20.790 1.00 11.00 144 ASN A CA 1
ATOM 1184 C C . ASN A 1 164 ? -9.172 17.841 21.981 1.00 10.80 144 ASN A C 1
ATOM 1185 O O . ASN A 1 164 ? -8.862 16.683 22.249 1.00 10.99 144 ASN A O 1
ATOM 1190 N N . ALA A 1 165 ? -10.047 18.532 22.702 1.00 10.82 145 ALA A N 1
ATOM 1191 C CA . ALA A 1 165 ? -10.765 17.926 23.823 1.00 10.94 145 ALA A CA 1
ATOM 1192 C C . ALA A 1 165 ? -11.549 16.690 23.362 1.00 10.78 145 ALA A C 1
ATOM 1193 O O . ALA A 1 165 ? -11.479 15.632 23.985 1.00 10.05 145 ALA A O 1
ATOM 1195 N N . ASN A 1 166 ? -12.271 16.825 22.251 1.00 10.77 146 ASN A N 1
ATOM 1196 C CA . ASN A 1 166 ? -13.035 15.704 21.702 1.00 10.93 146 ASN A CA 1
ATOM 1197 C C . ASN A 1 166 ? -12.167 14.547 21.196 1.00 10.84 146 ASN A C 1
ATOM 1198 O O . ASN A 1 166 ? -12.443 13.379 21.495 1.00 10.50 146 ASN A O 1
ATOM 1203 N N . PHE A 1 167 ? -11.125 14.859 20.437 1.00 10.88 147 PHE A N 1
ATOM 1204 C CA . PHE A 1 167 ? -10.256 13.786 19.935 1.00 11.15 147 PHE A CA 1
ATOM 1205 C C . PHE A 1 167 ? -9.635 13.006 21.084 1.00 10.74 147 PHE A C 1
ATOM 1206 O O . PHE A 1 167 ? -9.653 11.779 21.073 1.00 10.73 147 PHE A O 1
ATOM 1214 N N . LEU A 1 168 ? -9.096 13.717 22.074 1.00 10.33 148 LEU A N 1
ATOM 1215 C CA . LEU A 1 168 ? -8.417 13.062 23.199 1.00 10.58 148 LEU A CA 1
ATOM 1216 C C . LEU A 1 168 ? -9.348 12.189 24.031 1.00 10.28 148 LEU A C 1
ATOM 1217 O O . LEU A 1 168 ? -8.973 11.081 24.427 1.00 10.79 148 LEU A O 1
ATOM 1222 N N . LEU A 1 169 ? -10.554 12.681 24.293 1.00 9.75 149 LEU A N 1
ATOM 1223 C CA . LEU A 1 169 ? -11.526 11.912 25.079 1.00 9.40 149 LEU A CA 1
ATOM 1224 C C . LEU A 1 169 ? -12.026 10.688 24.308 1.00 8.95 149 LEU A C 1
ATOM 1225 O O . LEU A 1 169 ? -12.120 9.599 24.872 1.00 8.68 149 LEU A O 1
ATOM 1230 N N . CYS A 1 170 ? -12.323 10.865 23.021 1.00 8.86 150 CYS A N 1
ATOM 1231 C CA . CYS A 1 170 ? -12.679 9.744 22.145 1.00 9.32 150 CYS A CA 1
ATOM 1232 C C . CYS A 1 170 ? -11.541 8.724 21.989 1.00 9.17 150 CYS A C 1
ATOM 1233 O O . CYS A 1 170 ? -11.764 7.512 22.104 1.00 8.53 150 CYS A O 1
ATOM 1236 N N . ASN A 1 171 ? -10.328 9.218 21.743 1.00 9.08 151 ASN A N 1
ATOM 1237 C CA . ASN A 1 171 ? -9.162 8.353 21.581 1.00 9.72 151 ASN A CA 1
ATOM 1238 C C . ASN A 1 171 ? -8.897 7.588 22.879 1.00 10.06 151 ASN A C 1
ATOM 1239 O O . ASN A 1 171 ? -8.663 6.384 22.849 1.00 10.39 151 ASN A O 1
ATOM 1244 N N . PHE A 1 172 ? -8.972 8.282 24.016 1.00 10.05 152 PHE A N 1
ATOM 1245 C CA . PHE A 1 172 ? -8.819 7.629 25.317 1.00 10.48 152 PHE A CA 1
ATOM 1246 C C . PHE A 1 172 ? -9.850 6.514 25.513 1.00 10.39 152 PHE A C 1
ATOM 1247 O O . PHE A 1 172 ? -9.504 5.395 25.893 1.00 10.33 152 PHE A O 1
ATOM 1255 N N . SER A 1 173 ? -11.117 6.827 25.261 1.00 10.10 153 SER A N 1
ATOM 1256 C CA . SER A 1 173 ? -12.189 5.853 25.429 1.00 10.19 153 SER A CA 1
ATOM 1257 C C . SER A 1 173 ? -12.011 4.631 24.515 1.00 10.01 153 SER A C 1
ATOM 1258 O O . SER A 1 173 ? -12.197 3.491 24.945 1.00 9.95 153 SER A O 1
ATOM 1261 N N . ASN A 1 174 ? -11.635 4.886 23.265 1.00 9.77 154 ASN A N 1
ATOM 1262 C CA . ASN A 1 174 ? -11.303 3.837 22.316 1.00 10.01 154 ASN A CA 1
ATOM 1263 C C . ASN A 1 174 ? -10.214 2.925 22.894 1.00 9.68 154 ASN A C 1
ATOM 1264 O O . ASN A 1 174 ? -10.439 1.728 23.089 1.00 9.41 154 ASN A O 1
ATOM 1269 N N . LEU A 1 175 ? -9.056 3.504 23.195 1.00 9.37 155 LEU A N 1
ATOM 1270 C CA . LEU A 1 175 ? -7.904 2.730 23.668 1.00 9.41 155 LEU A CA 1
ATOM 1271 C C . LEU A 1 175 ? -8.157 2.085 25.033 1.00 9.46 155 LEU A C 1
ATOM 1272 O O . LEU A 1 175 ? -7.680 0.986 25.291 1.00 9.10 155 LEU A O 1
ATOM 1277 N N . TRP A 1 176 ? -8.903 2.769 25.901 1.00 9.32 156 TRP A N 1
ATOM 1278 C CA . TRP A 1 176 ? -9.193 2.228 27.234 1.00 9.51 156 TRP A CA 1
ATOM 1279 C C . TRP A 1 176 ? -10.042 0.948 27.141 1.00 9.51 156 TRP A C 1
ATOM 1280 O O . TRP A 1 176 ? -9.717 -0.069 27.756 1.00 9.45 156 TRP A O 1
ATOM 1291 N N . LEU A 1 177 ? -11.116 1.006 26.360 1.00 9.71 157 LEU A N 1
ATOM 1292 C CA . LEU A 1 177 ? -12.025 -0.123 26.220 1.00 9.81 157 LEU A CA 1
ATOM 1293 C C . LEU A 1 177 ? -11.326 -1.296 25.530 1.00 10.36 157 LEU A C 1
ATOM 1294 O O . LEU A 1 177 ? -11.533 -2.455 25.906 1.00 10.31 157 LEU A O 1
ATOM 1299 N N . MET A 1 178 ? -10.498 -0.987 24.532 1.00 10.14 158 MET A N 1
ATOM 1300 C CA . MET A 1 178 ? -9.672 -2.002 23.876 1.00 10.96 158 MET A CA 1
ATOM 1301 C C . MET A 1 178 ? -8.738 -2.637 24.906 1.00 10.68 158 MET A C 1
ATOM 1302 O O . MET A 1 178 ? -8.659 -3.865 24.999 1.00 10.98 158 MET A O 1
ATOM 1307 N N . GLY A 1 179 ? -8.060 -1.796 25.689 1.00 10.40 159 GLY A N 1
ATOM 1308 C CA . GLY A 1 179 ? -7.136 -2.255 26.732 1.00 9.99 159 GLY A CA 1
ATOM 1309 C C . GLY A 1 179 ? -7.762 -3.073 27.859 1.00 10.33 159 GLY A C 1
ATOM 1310 O O . GLY A 1 179 ? -7.172 -4.057 28.317 1.00 10.19 159 GLY A O 1
ATOM 1311 N N . ILE A 1 180 ? -8.948 -2.679 28.319 1.00 9.75 160 ILE A N 1
ATOM 1312 C CA . ILE A 1 180 ? -9.593 -3.422 29.408 1.00 9.69 160 ILE A CA 1
ATOM 1313 C C . ILE A 1 180 ? -10.038 -4.796 28.926 1.00 9.27 160 ILE A C 1
ATOM 1314 O O . ILE A 1 180 ? -9.976 -5.768 29.682 1.00 9.17 160 ILE A O 1
ATOM 1319 N N . ASN A 1 181 ? -10.442 -4.868 27.656 1.00 8.80 161 ASN A N 1
ATOM 1320 C CA . ASN A 1 181 ? -10.781 -6.136 27.004 1.00 9.03 161 ASN A CA 1
ATOM 1321 C C . ASN A 1 181 ? -9.599 -7.089 26.893 1.00 9.12 161 ASN A C 1
ATOM 1322 O O . ASN A 1 181 ? -9.740 -8.284 27.172 1.00 9.49 161 ASN A O 1
ATOM 1327 N N . VAL A 1 182 ? -8.444 -6.580 26.471 1.00 9.18 162 VAL A N 1
ATOM 1328 C CA . VAL A 1 182 ? -7.277 -7.450 26.358 1.00 9.29 162 VAL A CA 1
ATOM 1329 C C . VAL A 1 182 ? -6.761 -7.852 27.748 1.00 8.83 162 VAL A C 1
ATOM 1330 O O . VAL A 1 182 ? -6.226 -8.947 27.913 1.00 9.04 162 VAL A O 1
ATOM 1334 N N . LEU A 1 183 ? -6.954 -6.979 28.738 1.00 8.27 163 LEU A N 1
ATOM 1335 C CA . LEU A 1 183 ? -6.609 -7.299 30.125 1.00 8.56 163 LEU A CA 1
ATOM 1336 C C . LEU A 1 183 ? -7.498 -8.421 30.668 1.00 8.17 163 LEU A C 1
ATOM 1337 O O . LEU A 1 183 ? -7.001 -9.390 31.246 1.00 8.54 163 LEU A O 1
ATOM 1342 N N . LYS A 1 184 ? -8.806 -8.294 30.459 1.00 8.26 164 LYS A N 1
ATOM 1343 C CA . LYS A 1 184 ? -9.767 -9.333 30.839 1.00 8.55 164 LYS A CA 1
ATOM 1344 C C . LYS A 1 184 ? -9.427 -10.671 30.171 1.00 8.42 164 LYS A C 1
ATOM 1345 O O . LYS A 1 184 ? -9.492 -11.726 30.803 1.00 7.75 164 LYS A O 1
ATOM 1351 N N . ARG A 1 185 ? -9.039 -10.605 28.898 1.00 8.19 165 ARG A N 1
ATOM 1352 C CA . ARG A 1 185 ? -8.618 -11.782 28.127 1.00 8.92 165 ARG A CA 1
ATOM 1353 C C . ARG A 1 185 ? -7.410 -12.510 28.735 1.00 8.78 165 ARG A C 1
ATOM 1354 O O . ARG A 1 185 ? -7.242 -13.722 28.549 1.00 9.21 165 ARG A O 1
ATOM 1362 N N . GLY A 1 186 ? -6.574 -11.764 29.446 1.00 8.51 166 GLY A N 1
ATOM 1363 C CA . GLY A 1 186 ? -5.329 -12.305 29.991 1.00 8.25 166 GLY A CA 1
ATOM 1364 C C . GLY A 1 186 ? -4.118 -11.973 29.143 1.00 8.26 166 GLY A C 1
ATOM 1365 O O . GLY A 1 186 ? -3.035 -12.538 29.354 1.00 7.90 166 GLY A O 1
ATOM 1366 N N . GLU A 1 187 ? -4.298 -11.070 28.173 1.00 7.82 167 GLU A N 1
ATOM 1367 C CA . GLU A 1 187 ? -3.168 -10.557 27.395 1.00 8.35 167 GLU A CA 1
ATOM 1368 C C . GLU A 1 187 ? -2.519 -9.397 28.136 1.00 8.15 167 GLU A C 1
ATOM 1369 O O . GLU A 1 187 ? -2.668 -8.237 27.744 1.00 7.91 167 GLU A O 1
ATOM 1375 N N . TYR A 1 188 ? -1.807 -9.738 29.211 1.00 8.03 168 TYR A N 1
ATOM 1376 C CA . TYR A 1 188 ? -1.280 -8.763 30.155 1.00 8.36 168 TYR A CA 1
ATOM 1377 C C . TYR A 1 188 ? -0.228 -7.853 29.542 1.00 8.12 168 TYR A C 1
ATOM 1378 O O . TYR A 1 188 ? -0.222 -6.657 29.808 1.00 7.75 168 TYR A O 1
ATOM 1387 N N . ALA A 1 189 ? 0.662 -8.414 28.729 1.00 8.18 169 ALA A N 1
ATOM 1388 C CA . ALA A 1 189 ? 1.731 -7.604 28.143 1.00 8.49 169 ALA A CA 1
ATOM 1389 C C . ALA A 1 189 ? 1.153 -6.596 27.147 1.00 8.40 169 ALA A C 1
ATOM 1390 O O . ALA A 1 189 ? 1.619 -5.448 27.069 1.00 8.37 169 ALA A O 1
ATOM 1392 N N . ARG A 1 190 ? 0.120 -7.009 26.414 1.00 8.28 170 ARG A N 1
ATOM 1393 C CA . ARG A 1 190 ? -0.557 -6.106 25.477 1.00 8.59 170 ARG A CA 1
ATOM 1394 C C . ARG A 1 190 ? -1.358 -5.021 26.207 1.00 8.75 170 ARG A C 1
ATOM 1395 O O . ARG A 1 190 ? -1.381 -3.864 25.768 1.00 8.32 170 ARG A O 1
ATOM 1403 N N . SER A 1 191 ? -2.000 -5.383 27.321 1.00 8.69 171 SER A N 1
ATOM 1404 C CA . SER A 1 191 ? -2.717 -4.388 28.125 1.00 8.69 171 SER A CA 1
ATOM 1405 C C . SER A 1 191 ? -1.747 -3.342 28.676 1.00 8.83 171 SER A C 1
ATOM 1406 O O . SER A 1 191 ? -2.093 -2.165 28.775 1.00 8.60 171 SER A O 1
ATOM 1409 N N . LEU A 1 192 ? -0.530 -3.771 29.009 1.00 8.55 172 LEU A N 1
ATOM 1410 C CA . LEU A 1 192 ? 0.507 -2.840 29.461 1.00 8.76 172 LEU A CA 1
ATOM 1411 C C . LEU A 1 192 ? 0.905 -1.859 28.357 1.00 8.88 172 LEU A C 1
ATOM 1412 O O . LEU A 1 192 ? 1.022 -0.659 28.595 1.00 9.00 172 LEU A O 1
ATOM 1417 N N . GLU A 1 193 ? 1.107 -2.386 27.155 1.00 8.39 173 GLU A N 1
ATOM 1418 C CA . GLU A 1 193 ? 1.426 -1.587 25.983 1.00 8.58 173 GLU A CA 1
ATOM 1419 C C . GLU A 1 193 ? 0.349 -0.521 25.744 1.00 8.33 173 GLU A C 1
ATOM 1420 O O . GLU A 1 193 ? 0.646 0.658 25.559 1.00 7.40 173 GLU A O 1
ATOM 1426 N N . LEU A 1 194 ? -0.907 -0.946 25.786 1.00 8.04 174 LEU A N 1
ATOM 1427 C CA . LEU A 1 194 ? -2.018 -0.039 25.591 1.00 8.16 174 LEU A CA 1
ATOM 1428 C C . LEU A 1 194 ? -2.119 0.993 26.699 1.00 8.30 174 LEU A C 1
ATOM 1429 O O . LEU A 1 194 ? -2.434 2.148 26.437 1.00 8.11 174 LEU A O 1
ATOM 1434 N N . LEU A 1 195 ? -1.848 0.572 27.932 1.00 8.63 175 LEU A N 1
ATOM 1435 C CA . LEU A 1 195 ? -1.830 1.489 29.068 1.00 9.24 175 LEU A CA 1
ATOM 1436 C C . LEU A 1 195 ? -0.876 2.654 28.835 1.00 9.86 175 LEU A C 1
ATOM 1437 O O . LEU A 1 195 ? -1.188 3.788 29.195 1.00 10.11 175 LEU A O 1
ATOM 1442 N N . SER A 1 196 ? 0.284 2.382 28.242 1.00 10.49 176 SER A N 1
ATOM 1443 C CA . SER A 1 196 ? 1.245 3.463 27.981 1.00 11.44 176 SER A CA 1
ATOM 1444 C C . SER A 1 196 ? 0.744 4.464 26.924 1.00 11.58 176 SER A C 1
ATOM 1445 O O . SER A 1 196 ? 1.119 5.641 26.958 1.00 11.60 176 SER A O 1
ATOM 1448 N N . GLN A 1 197 ? -0.080 3.990 25.985 1.00 11.58 177 GLN A N 1
ATOM 1449 C CA . GLN A 1 197 ? -0.698 4.867 24.982 1.00 11.94 177 GLN A CA 1
ATOM 1450 C C . GLN A 1 197 ? -1.756 5.745 25.651 1.00 11.84 177 GLN A C 1
ATOM 1451 O O . GLN A 1 197 ? -1.797 6.954 25.434 1.00 11.48 177 GLN A O 1
ATOM 1457 N N . LEU A 1 198 ? -2.595 5.119 26.475 1.00 11.87 178 LEU A N 1
ATOM 1458 C CA . LEU A 1 198 ? -3.561 5.821 27.328 1.00 12.31 178 LEU A CA 1
ATOM 1459 C C . LEU A 1 198 ? -2.891 6.909 28.152 1.00 11.87 178 LEU A C 1
ATOM 1460 O O . LEU A 1 198 ? -3.415 8.018 28.273 1.00 12.33 178 LEU A O 1
ATOM 1465 N N . GLN A 1 199 ? -1.734 6.580 28.713 1.00 11.16 179 GLN A N 1
ATOM 1466 C CA . GLN A 1 199 ? -1.008 7.491 29.586 1.00 10.80 179 GLN A CA 1
ATOM 1467 C C . GLN A 1 199 ? -0.635 8.788 28.866 1.00 10.74 179 GLN A C 1
ATOM 1468 O O . GLN A 1 199 ? -0.777 9.863 29.436 1.00 9.90 179 GLN A O 1
ATOM 1474 N N . LYS A 1 200 ? -0.193 8.687 27.613 1.00 10.86 180 LYS A N 1
ATOM 1475 C CA . LYS A 1 200 ? 0.147 9.882 26.825 1.00 11.81 180 LYS A CA 1
ATOM 1476 C C . LYS A 1 200 ? -1.090 10.746 26.551 1.00 11.83 180 LYS A C 1
ATOM 1477 O O . LYS A 1 200 ? -1.010 11.971 26.620 1.00 11.36 180 LYS A O 1
ATOM 1483 N N . ASN A 1 201 ? -2.220 10.108 26.219 1.00 11.96 181 ASN A N 1
ATOM 1484 C CA . ASN A 1 201 ? -3.482 10.834 26.013 1.00 11.96 181 ASN A CA 1
ATOM 1485 C C . ASN A 1 201 ? -3.912 11.534 27.303 1.00 11.61 181 ASN A C 1
ATOM 1486 O O . ASN A 1 201 ? -4.395 12.671 27.285 1.00 11.29 181 ASN A O 1
ATOM 1491 N N . THR A 1 202 ? -3.724 10.846 28.425 1.00 10.82 182 THR A N 1
ATOM 1492 C CA . THR A 1 202 ? -4.077 11.383 29.728 1.00 10.89 182 THR A CA 1
ATOM 1493 C C . THR A 1 202 ? -3.232 12.618 30.083 1.00 10.30 182 THR A C 1
ATOM 1494 O O . THR A 1 202 ? -3.747 13.581 30.645 1.00 10.41 182 THR A O 1
ATOM 1498 N N . LEU A 1 203 ? -1.947 12.600 29.741 1.00 9.62 183 LEU A N 1
ATOM 1499 C CA . LEU A 1 203 ? -1.099 13.766 29.989 1.00 9.17 183 LEU A CA 1
ATOM 1500 C C . LEU A 1 203 ? -1.564 14.974 29.180 1.00 9.07 183 LEU A C 1
ATOM 1501 O O . LEU A 1 203 ? -1.535 16.106 29.676 1.00 8.09 183 LEU A O 1
ATOM 1506 N N . GLN A 1 204 ? -2.004 14.733 27.946 1.00 8.80 184 GLN A N 1
ATOM 1507 C CA . GLN A 1 204 ? -2.518 15.824 27.121 1.00 9.43 184 GLN A CA 1
ATOM 1508 C C . GLN A 1 204 ? -3.838 16.372 27.678 1.00 9.51 184 GLN A C 1
ATOM 1509 O O . GLN A 1 204 ? -4.050 17.586 27.687 1.00 9.81 184 GLN A O 1
ATOM 1515 N N . LEU A 1 205 ? -4.704 15.481 28.158 1.00 9.31 185 LEU A N 1
ATOM 1516 C CA . LEU A 1 205 ? -5.937 15.895 28.822 1.00 9.26 185 LEU A CA 1
ATOM 1517 C C . LEU A 1 205 ? -5.696 16.724 30.100 1.00 9.58 185 LEU A C 1
ATOM 1518 O O . LEU A 1 205 ? -6.393 17.711 30.331 1.00 9.30 185 LEU A O 1
ATOM 1523 N N . ILE A 1 206 ? -4.707 16.339 30.907 1.00 9.37 186 ILE A N 1
ATOM 1524 C CA . ILE A 1 206 ? -4.352 17.109 32.102 1.00 9.53 186 ILE A CA 1
ATOM 1525 C C . ILE A 1 206 ? -3.864 18.501 31.679 1.00 9.50 186 ILE A C 1
ATOM 1526 O O . ILE A 1 206 ? -4.234 19.511 32.280 1.00 8.79 186 ILE A O 1
ATOM 1531 N N . ARG A 1 207 ? -3.048 18.539 30.630 1.00 8.86 187 ARG A N 1
ATOM 1532 C CA . ARG A 1 207 ? -2.545 19.800 30.114 1.00 9.44 187 ARG A CA 1
ATOM 1533 C C . ARG A 1 207 ? -3.645 20.726 29.573 1.00 9.73 187 ARG A C 1
ATOM 1534 O O . ARG A 1 207 ? -3.543 21.950 29.732 1.00 9.82 187 ARG A O 1
ATOM 1542 N N . MET A 1 208 ? -4.688 20.150 28.957 1.00 9.67 188 MET A N 1
ATOM 1543 C CA . MET A 1 208 ? -5.877 20.930 28.563 1.00 9.35 188 MET A CA 1
ATOM 1544 C C . MET A 1 208 ? -6.623 21.478 29.781 1.00 9.52 188 MET A C 1
ATOM 1545 O O . MET A 1 208 ? -6.913 22.676 29.850 1.00 8.56 188 MET A O 1
ATOM 1550 N N . ALA A 1 209 ? -6.933 20.594 30.733 1.00 9.50 189 ALA A N 1
ATOM 1551 C CA . ALA A 1 209 ? -7.663 20.980 31.945 1.00 10.01 189 ALA A CA 1
ATOM 1552 C C . ALA A 1 209 ? -6.934 22.051 32.751 1.00 10.09 189 ALA A C 1
ATOM 1553 O O . ALA A 1 209 ? -7.557 22.981 33.260 1.00 10.30 189 ALA A O 1
ATOM 1555 N N . GLU A 1 210 ? -5.614 21.929 32.846 1.00 10.27 190 GLU A N 1
ATOM 1556 C CA . GLU A 1 210 ? -4.808 22.859 33.636 1.00 10.49 190 GLU A CA 1
ATOM 1557 C C . GLU A 1 210 ? -4.283 24.025 32.791 1.00 10.42 190 GLU A C 1
ATOM 1558 O O . GLU A 1 210 ? -3.583 24.896 33.305 1.00 10.24 190 GLU A O 1
ATOM 1564 N N . LYS A 1 211 ? -4.609 24.015 31.499 1.00 10.13 191 LYS A N 1
ATOM 1565 C CA . LYS A 1 211 ? -4.233 25.087 30.570 1.00 10.54 191 LYS A CA 1
ATOM 1566 C C . LYS A 1 211 ? -2.722 25.376 30.576 1.00 10.70 191 LYS A C 1
ATOM 1567 O O . LYS A 1 211 ? -2.271 26.520 30.680 1.00 10.74 191 LYS A O 1
ATOM 1573 N N . ASN A 1 212 ? -1.952 24.298 30.471 1.00 10.75 192 ASN A N 1
ATOM 1574 C CA . ASN A 1 212 ? -0.518 24.381 30.280 1.00 10.90 192 ASN A CA 1
ATOM 1575 C C . ASN A 1 212 ? -0.118 23.387 29.193 1.00 10.57 192 ASN A C 1
ATOM 1576 O O . ASN A 1 212 ? 0.431 22.306 29.463 1.00 10.49 192 ASN A O 1
ATOM 1581 N N . ALA A 1 213 ? -0.388 23.771 27.954 1.00 10.29 193 ALA A N 1
ATOM 1582 C CA . ALA A 1 213 ? -0.390 22.812 26.855 1.00 10.41 193 ALA A CA 1
ATOM 1583 C C . ALA A 1 213 ? 0.681 22.997 25.775 1.00 10.23 193 ALA A C 1
ATOM 1584 O O . ALA A 1 213 ? 0.640 22.314 24.758 1.00 10.23 193 ALA A O 1
ATOM 1586 N N . ASP A 1 214 ? 1.640 23.898 25.996 1.00 10.35 194 ASP A N 1
ATOM 1587 C CA . ASP A 1 214 ? 2.742 24.099 25.035 1.00 10.37 194 ASP A CA 1
ATOM 1588 C C . ASP A 1 214 ? 3.484 22.805 24.738 1.00 9.92 194 ASP A C 1
ATOM 1589 O O . ASP A 1 214 ? 3.772 22.495 23.583 1.00 9.77 194 ASP A O 1
ATOM 1594 N N . ASN A 1 215 ? 3.815 22.065 25.793 1.00 9.90 195 ASN A N 1
ATOM 1595 C CA . ASN A 1 215 ? 4.443 20.767 25.636 1.00 9.78 195 ASN A CA 1
ATOM 1596 C C . ASN A 1 215 ? 3.367 19.712 25.398 1.00 9.84 195 ASN A C 1
ATOM 1597 O O . ASN A 1 215 ? 2.905 19.031 26.322 1.00 9.72 195 ASN A O 1
ATOM 1602 N N . TRP A 1 216 ? 3.002 19.587 24.125 1.00 9.53 196 TRP A N 1
ATOM 1603 C CA . TRP A 1 216 ? 1.801 18.892 23.690 1.00 9.54 196 TRP A CA 1
ATOM 1604 C C . TRP A 1 216 ? 2.138 17.544 23.068 1.00 9.25 196 TRP A C 1
ATOM 1605 O O . TRP A 1 216 ? 1.673 16.502 23.535 1.00 9.15 196 TRP A O 1
ATOM 1616 N N . LEU A 1 217 ? 2.938 17.577 22.005 1.00 8.81 197 LEU A N 1
ATOM 1617 C CA . LEU A 1 217 ? 3.438 16.359 21.384 1.00 9.00 197 LEU A CA 1
ATOM 1618 C C . LEU A 1 217 ? 4.484 15.712 22.279 1.00 9.29 197 LEU A C 1
ATOM 1619 O O . LEU A 1 217 ? 4.549 14.484 22.380 1.00 8.91 197 LEU A O 1
ATOM 1624 N N . ASN A 1 218 ? 5.293 16.554 22.923 1.00 9.46 198 ASN A N 1
ATOM 1625 C CA . ASN A 1 218 ? 6.250 16.127 23.955 1.00 9.89 198 ASN A CA 1
ATOM 1626 C C . ASN A 1 218 ? 5.619 16.267 25.345 1.00 10.04 198 ASN A C 1
ATOM 1627 O O . ASN A 1 218 ? 6.122 17.006 26.202 1.00 9.74 198 ASN A O 1
ATOM 1632 N N . MET A 1 219 ? 4.510 15.547 25.555 1.00 10.12 199 MET A N 1
ATOM 1633 C CA . MET A 1 219 ? 3.603 15.802 26.683 1.00 9.80 199 MET A CA 1
ATOM 1634 C C . MET A 1 219 ? 4.191 15.525 28.064 1.00 9.91 199 MET A C 1
ATOM 1635 O O . MET A 1 219 ? 3.707 16.060 29.060 1.00 10.13 199 MET A O 1
ATOM 1640 N N . SER A 1 220 ? 5.224 14.688 28.124 1.00 10.05 200 SER A N 1
ATOM 1641 C CA . SER A 1 220 ? 5.853 14.342 29.399 1.00 9.78 200 SER A CA 1
ATOM 1642 C C . SER A 1 220 ? 7.122 15.157 29.686 1.00 9.65 200 SER A C 1
ATOM 1643 O O . SER A 1 220 ? 7.710 15.036 30.766 1.00 9.45 200 SER A O 1
ATOM 1646 N N . LYS A 1 221 ? 7.538 15.991 28.735 1.00 9.22 201 LYS A N 1
ATOM 1647 C CA . LYS A 1 221 ? 8.656 16.912 28.967 1.00 9.53 201 LYS A CA 1
ATOM 1648 C C . LYS A 1 221 ? 8.340 17.831 30.152 1.00 9.66 201 LYS A C 1
ATOM 1649 O O . LYS A 1 221 ? 7.235 18.377 30.246 1.00 9.92 201 LYS A O 1
ATOM 1655 N N . ASN A 1 222 ? 9.297 17.970 31.070 1.00 9.96 202 ASN A N 1
ATOM 1656 C CA . ASN A 1 222 ? 9.138 18.854 32.243 1.00 10.05 202 ASN A CA 1
ATOM 1657 C C . ASN A 1 222 ? 7.903 18.554 33.092 1.00 10.02 202 ASN A C 1
ATOM 1658 O O . ASN A 1 222 ? 7.451 19.429 33.845 1.00 9.99 202 ASN A O 1
ATOM 1663 N N . LEU A 1 223 ? 7.361 17.338 32.997 1.00 9.85 203 LEU A N 1
ATOM 1664 C CA . LEU A 1 223 ? 6.037 17.077 33.571 1.00 9.79 203 LEU A CA 1
ATOM 1665 C C . LEU A 1 223 ? 5.974 17.363 35.061 1.00 10.30 203 LEU A C 1
ATOM 1666 O O . LEU A 1 223 ? 4.979 17.902 35.547 1.00 10.37 203 LEU A O 1
ATOM 1671 N N . GLU A 1 224 ? 7.043 17.010 35.772 1.00 10.63 204 GLU A N 1
ATOM 1672 C CA . GLU A 1 224 ? 7.125 17.179 37.216 1.00 11.49 204 GLU A CA 1
ATOM 1673 C C . GLU A 1 224 ? 7.034 18.647 37.630 1.00 11.97 204 GLU A C 1
ATOM 1674 O O . GLU A 1 224 ? 6.645 18.945 38.758 1.00 11.76 204 GLU A O 1
ATOM 1680 N N . LYS A 1 225 ? 7.371 19.537 36.694 1.00 12.62 205 LYS A N 1
ATOM 1681 C CA . LYS A 1 225 ? 7.414 20.992 36.901 1.00 13.56 205 LYS A CA 1
ATOM 1682 C C . LYS A 1 225 ? 6.172 21.709 36.360 1.00 13.36 205 LYS A C 1
ATOM 1683 O O . LYS A 1 225 ? 5.919 22.866 36.707 1.00 14.13 205 LYS A O 1
ATOM 1689 N N . GLU A 1 226 ? 5.413 21.040 35.498 1.00 12.67 206 GLU A N 1
ATOM 1690 C CA . GLU A 1 226 ? 4.407 21.733 34.694 1.00 12.22 206 GLU A CA 1
ATOM 1691 C C . GLU A 1 226 ? 2.950 21.392 35.001 1.00 12.04 206 GLU A C 1
ATOM 1692 O O . GLU A 1 226 ? 2.039 22.128 34.603 1.00 12.08 206 GLU A O 1
ATOM 1698 N N . ILE A 1 227 ? 2.725 20.289 35.710 1.00 11.21 207 ILE A N 1
ATOM 1699 C CA . ILE A 1 227 ? 1.375 19.980 36.157 1.00 10.53 207 ILE A CA 1
ATOM 1700 C C . ILE A 1 227 ? 1.308 19.976 37.690 1.00 11.17 207 ILE A C 1
ATOM 1701 O O . ILE A 1 227 ? 2.336 19.828 38.368 1.00 10.61 207 ILE A O 1
ATOM 1706 N N . SER A 1 228 ? 0.097 20.165 38.210 1.00 11.28 208 SER A N 1
ATOM 1707 C CA . SER A 1 228 ? -0.157 20.248 39.646 1.00 11.64 208 SER A CA 1
ATOM 1708 C C . SER A 1 228 ? 0.252 18.950 40.337 1.00 11.91 208 SER A C 1
ATOM 1709 O O . SER A 1 228 ? 0.185 17.867 39.742 1.00 11.90 208 SER A O 1
ATOM 1712 N N . LEU A 1 229 ? 0.668 19.061 41.594 1.00 11.92 209 LEU A N 1
ATOM 1713 C CA . LEU A 1 229 ? 1.011 17.894 42.391 1.00 12.27 209 LEU A CA 1
ATOM 1714 C C . LEU A 1 229 ? -0.132 16.886 42.413 1.00 12.29 209 LEU A C 1
ATOM 1715 O O . LEU A 1 229 ? 0.108 15.679 42.308 1.00 12.10 209 LEU A O 1
ATOM 1720 N N . GLU A 1 230 ? -1.359 17.392 42.560 1.00 12.35 210 GLU A N 1
ATOM 1721 C CA . GLU A 1 230 ? -2.568 16.576 42.632 1.00 12.71 210 GLU A CA 1
ATOM 1722 C C . GLU A 1 230 ? -2.738 15.685 41.394 1.00 12.42 210 GLU A C 1
ATOM 1723 O O . GLU A 1 230 ? -2.970 14.477 41.522 1.00 12.44 210 GLU A O 1
ATOM 1729 N N . ASN A 1 231 ? -2.635 16.270 40.203 1.00 11.25 211 ASN A N 1
ATOM 1730 C CA . ASN A 1 231 ? -2.790 15.475 38.985 1.00 11.46 211 ASN A CA 1
ATOM 1731 C C . ASN A 1 231 ? -1.592 14.579 38.673 1.00 10.79 211 ASN A C 1
ATOM 1732 O O . ASN A 1 231 ? -1.749 13.530 38.053 1.00 11.04 211 ASN A O 1
ATOM 1737 N N . TYR A 1 232 ? -0.405 14.982 39.120 1.00 10.40 212 TYR A N 1
ATOM 1738 C CA . TYR A 1 232 ? 0.772 14.131 38.984 1.00 10.25 212 TYR A CA 1
ATOM 1739 C C . TYR A 1 232 ? 0.578 12.851 39.784 1.00 10.62 212 TYR A C 1
ATOM 1740 O O . TYR A 1 232 ? 0.787 11.759 39.262 1.00 10.37 212 TYR A O 1
ATOM 1749 N N . LYS A 1 233 ? 0.170 13.000 41.048 1.00 10.96 213 LYS A N 1
ATOM 1750 C CA . LYS A 1 233 ? -0.113 11.871 41.927 1.00 11.69 213 LYS A CA 1
ATOM 1751 C C . LYS A 1 233 ? -1.187 10.957 41.330 1.00 11.75 213 LYS A C 1
ATOM 1752 O O . LYS A 1 233 ? -1.054 9.731 41.365 1.00 11.82 213 LYS A O 1
ATOM 1758 N N . LYS A 1 234 ? -2.246 11.557 40.784 1.00 11.39 214 LYS A N 1
ATOM 1759 C CA . LYS A 1 234 ? -3.296 10.788 40.120 1.00 11.19 214 LYS A CA 1
ATOM 1760 C C . LYS A 1 234 ? -2.749 10.024 38.911 1.00 10.94 214 LYS A C 1
ATOM 1761 O O . LYS A 1 234 ? -3.063 8.841 38.711 1.00 10.35 214 LYS A O 1
ATOM 1767 N N . PHE A 1 235 ? -1.930 10.705 38.111 1.00 10.74 215 PHE A N 1
ATOM 1768 C CA . PHE A 1 235 ? -1.310 10.086 36.954 1.00 10.65 215 PHE A CA 1
ATOM 1769 C C . PHE A 1 235 ? -0.410 8.920 37.355 1.00 10.97 215 PHE A C 1
ATOM 1770 O O . PHE A 1 235 ? -0.399 7.890 36.690 1.00 11.10 215 PHE A O 1
ATOM 1778 N N . ALA A 1 236 ? 0.351 9.092 38.436 1.00 11.36 216 ALA A N 1
ATOM 1779 C CA . ALA A 1 236 ? 1.240 8.035 38.928 1.00 11.69 216 ALA A CA 1
ATOM 1780 C C . ALA A 1 236 ? 0.480 6.752 39.272 1.00 11.79 216 ALA A C 1
ATOM 1781 O O . ALA A 1 236 ? 1.016 5.653 39.123 1.00 11.86 216 ALA A O 1
ATOM 1783 N N . LYS A 1 237 ? -0.775 6.894 39.695 1.00 12.32 217 LYS A N 1
ATOM 1784 C CA . LYS A 1 237 ? -1.597 5.739 40.049 1.00 12.37 217 LYS A CA 1
ATOM 1785 C C . LYS A 1 237 ? -2.143 5.005 38.827 1.00 11.91 217 LYS A C 1
ATOM 1786 O O . LYS A 1 237 ? -2.742 3.937 38.965 1.00 11.86 217 LYS A O 1
ATOM 1792 N N . THR A 1 238 ? -1.952 5.578 37.638 1.00 11.54 218 THR A N 1
ATOM 1793 C CA . THR A 1 238 ? -2.402 4.939 36.401 1.00 11.15 218 THR A CA 1
ATOM 1794 C C . THR A 1 238 ? -1.287 4.078 35.803 1.00 11.09 218 THR A C 1
ATOM 1795 O O . THR A 1 238 ? -1.438 3.527 34.706 1.00 11.90 218 THR A O 1
ATOM 1799 N N . THR A 1 239 ? -0.174 3.965 36.524 1.00 10.55 219 THR A N 1
ATOM 1800 C CA . THR A 1 239 ? 0.975 3.186 36.055 1.00 10.42 219 THR A CA 1
ATOM 1801 C C . THR A 1 239 ? 1.025 1.821 36.738 1.00 10.42 219 THR A C 1
ATOM 1802 O O . THR A 1 239 ? 0.563 1.670 37.888 1.00 10.52 219 THR A O 1
ATOM 1806 N N . ALA A 1 240 ? 1.579 0.837 36.025 1.00 10.35 220 ALA A N 1
ATOM 1807 C CA . ALA A 1 240 ? 1.627 -0.546 36.502 1.00 10.19 220 ALA A CA 1
ATOM 1808 C C . ALA A 1 240 ? 2.863 -1.290 36.018 1.00 10.00 220 ALA A C 1
ATOM 1809 O O . ALA A 1 240 ? 3.440 -0.965 34.971 1.00 10.02 220 ALA A O 1
ATOM 1811 N N . ARG A 1 241 ? 3.267 -2.292 36.790 1.00 9.84 221 ARG A N 1
ATOM 1812 C CA . ARG A 1 241 ? 4.222 -3.276 36.300 1.00 9.77 221 ARG A CA 1
ATOM 1813 C C . ARG A 1 241 ? 3.430 -4.383 35.597 1.00 9.41 221 ARG A C 1
ATOM 1814 O O . ARG A 1 241 ? 2.198 -4.363 35.601 1.00 9.29 221 ARG A O 1
ATOM 1822 N N . LEU A 1 242 ? 4.128 -5.331 34.982 1.00 9.24 222 LEU A N 1
ATOM 1823 C CA . LEU A 1 242 ? 3.472 -6.453 34.322 1.00 9.12 222 LEU A CA 1
ATOM 1824 C C . LEU A 1 242 ? 2.875 -7.412 35.366 1.00 9.60 222 LEU A C 1
ATOM 1825 O O . LEU A 1 242 ? 3.511 -8.397 35.762 1.00 9.44 222 LEU A O 1
ATOM 1830 N N . ASP A 1 243 ? 1.656 -7.098 35.810 1.00 9.57 223 ASP A N 1
ATOM 1831 C CA . ASP A 1 243 ? 0.990 -7.823 36.892 1.00 9.97 223 ASP A CA 1
ATOM 1832 C C . ASP A 1 243 ? -0.517 -7.600 36.823 1.00 10.07 223 ASP A C 1
ATOM 1833 O O . ASP A 1 243 ? -0.969 -6.460 36.768 1.00 10.40 223 ASP A O 1
ATOM 1838 N N . LYS A 1 244 ? -1.287 -8.684 36.858 1.00 9.78 224 LYS A N 1
ATOM 1839 C CA . LYS A 1 244 ? -2.743 -8.611 36.716 1.00 10.17 224 LYS A CA 1
ATOM 1840 C C . LYS A 1 244 ? -3.386 -7.601 37.679 1.00 10.20 224 LYS A C 1
ATOM 1841 O O . LYS A 1 244 ? -4.146 -6.729 37.265 1.00 9.41 224 LYS A O 1
ATOM 1847 N N . VAL A 1 245 ? -3.083 -7.730 38.965 1.00 10.22 225 VAL A N 1
ATOM 1848 C CA . VAL A 1 245 ? -3.674 -6.847 39.965 1.00 10.59 225 VAL A CA 1
ATOM 1849 C C . VAL A 1 245 ? -3.274 -5.381 39.742 1.00 10.40 225 VAL A C 1
ATOM 1850 O O . VAL A 1 245 ? -4.135 -4.499 39.740 1.00 10.66 225 VAL A O 1
ATOM 1854 N N . GLU A 1 246 ? -1.986 -5.124 39.530 1.00 10.06 226 GLU A N 1
ATOM 1855 C CA . GLU A 1 246 ? -1.520 -3.754 39.278 1.00 10.14 226 GLU A CA 1
ATOM 1856 C C . GLU A 1 246 ? -2.145 -3.175 38.012 1.00 10.28 226 GLU A C 1
ATOM 1857 O O . GLU A 1 246 ? -2.489 -1.990 37.977 1.00 9.95 226 GLU A O 1
ATOM 1863 N N . LEU A 1 247 ? -2.302 -4.017 36.985 1.00 10.07 227 LEU A N 1
ATOM 1864 C CA . LEU A 1 247 ? -2.929 -3.588 35.732 1.00 9.89 227 LEU A CA 1
ATOM 1865 C C . LEU A 1 247 ? -4.407 -3.188 35.898 1.00 9.84 227 LEU A C 1
ATOM 1866 O O . LEU A 1 247 ? -4.830 -2.149 35.377 1.00 9.44 227 LEU A O 1
ATOM 1871 N N . PHE A 1 248 ? -5.184 -3.991 36.625 1.00 10.06 228 PHE A N 1
ATOM 1872 C CA . PHE A 1 248 ? -6.588 -3.632 36.887 1.00 10.98 228 PHE A CA 1
ATOM 1873 C C . PHE A 1 248 ? -6.703 -2.341 37.704 1.00 11.11 228 PHE A C 1
ATOM 1874 O O . PHE A 1 248 ? -7.597 -1.516 37.451 1.00 10.99 228 PHE A O 1
ATOM 1882 N N . GLU A 1 249 ? -5.811 -2.185 38.685 1.00 11.12 229 GLU A N 1
ATOM 1883 C CA . GLU A 1 249 ? -5.740 -0.958 39.486 1.00 11.90 229 GLU A CA 1
ATOM 1884 C C . GLU A 1 249 ? -5.442 0.256 38.586 1.00 11.22 229 GLU A C 1
ATOM 1885 O O . GLU A 1 249 ? -6.141 1.268 38.657 1.00 11.02 229 GLU A O 1
ATOM 1891 N N . ALA A 1 250 ? -4.421 0.138 37.740 1.00 10.61 230 ALA A N 1
ATOM 1892 C CA . ALA A 1 250 ? -4.010 1.235 36.847 1.00 10.63 230 ALA A CA 1
ATOM 1893 C C . ALA A 1 250 ? -5.095 1.614 35.831 1.00 10.34 230 ALA A C 1
ATOM 1894 O O . ALA A 1 250 ? -5.364 2.803 35.622 1.00 10.06 230 ALA A O 1
ATOM 1896 N N . TYR A 1 251 ? -5.723 0.605 35.222 1.00 10.54 231 TYR A N 1
ATOM 1897 C CA . TYR A 1 251 ? -6.837 0.826 34.280 1.00 10.28 231 TYR A CA 1
ATOM 1898 C C . TYR A 1 251 ? -8.030 1.537 34.917 1.00 10.54 231 TYR A C 1
ATOM 1899 O O . TYR A 1 251 ? -8.599 2.447 34.322 1.00 10.81 231 TYR A O 1
ATOM 1908 N N . LYS A 1 252 ? -8.403 1.132 36.127 1.00 10.56 232 LYS A N 1
ATOM 1909 C CA . LYS A 1 252 ? -9.465 1.828 36.850 1.00 10.89 232 LYS A CA 1
ATOM 1910 C C . LYS A 1 252 ? -9.073 3.277 37.168 1.00 10.08 232 LYS A C 1
ATOM 1911 O O . LYS A 1 252 ? -9.846 4.197 36.933 1.00 9.63 232 LYS A O 1
ATOM 1917 N N . ASN A 1 253 ? -7.878 3.467 37.715 1.00 9.61 233 ASN A N 1
ATOM 1918 C CA . ASN A 1 253 ? -7.405 4.811 38.047 1.00 9.76 233 ASN A CA 1
ATOM 1919 C C . ASN A 1 253 ? -7.236 5.700 36.802 1.00 9.67 233 ASN A C 1
ATOM 1920 O O . ASN A 1 253 ? -7.460 6.909 36.848 1.00 8.84 233 ASN A O 1
ATOM 1925 N N . SER A 1 254 ? -6.861 5.079 35.688 1.00 9.85 234 SER A N 1
ATOM 1926 C CA . SER A 1 254 ? -6.821 5.777 34.412 1.00 10.39 234 SER A CA 1
ATOM 1927 C C . SER A 1 254 ? -8.190 6.376 34.063 1.00 10.00 234 SER A C 1
ATOM 1928 O O . SER A 1 254 ? -8.303 7.584 33.808 1.00 9.93 234 SER A O 1
ATOM 1931 N N . LEU A 1 255 ? -9.231 5.547 34.091 1.00 9.97 235 LEU A N 1
ATOM 1932 C CA . LEU A 1 255 ? -10.570 6.014 33.738 1.00 10.08 235 LEU A CA 1
ATOM 1933 C C . LEU A 1 255 ? -11.081 7.037 34.750 1.00 10.20 235 LEU A C 1
ATOM 1934 O O . LEU A 1 255 ? -11.675 8.036 34.361 1.00 9.86 235 LEU A O 1
ATOM 1939 N N . LEU A 1 256 ? -10.820 6.798 36.037 1.00 9.90 236 LEU A N 1
ATOM 1940 C CA . LEU A 1 256 ? -11.278 7.708 37.092 1.00 10.41 236 LEU A CA 1
ATOM 1941 C C . LEU A 1 256 ? -10.660 9.093 36.943 1.00 10.35 236 LEU A C 1
ATOM 1942 O O . LEU A 1 256 ? -11.338 10.106 37.144 1.00 10.85 236 LEU A O 1
ATOM 1947 N N . LEU A 1 257 ? -9.379 9.136 36.579 1.00 9.98 237 LEU A N 1
ATOM 1948 C CA . LEU A 1 257 ? -8.701 10.409 36.339 1.00 9.92 237 LEU A CA 1
ATOM 1949 C C . LEU A 1 257 ? -9.353 11.158 35.165 1.00 9.88 237 LEU A C 1
ATOM 1950 O O . LEU A 1 257 ? -9.629 12.357 35.261 1.00 9.84 237 LEU A O 1
ATOM 1955 N N . VAL A 1 258 ? -9.623 10.441 34.079 1.00 10.15 238 VAL A N 1
ATOM 1956 C CA . VAL A 1 258 ? -10.263 11.025 32.900 1.00 10.44 238 VAL A CA 1
ATOM 1957 C C . VAL A 1 258 ? -11.703 11.494 33.184 1.00 11.26 238 VAL A C 1
ATOM 1958 O O . VAL A 1 258 ? -12.151 12.514 32.653 1.00 10.96 238 VAL A O 1
ATOM 1962 N N . MET A 1 259 ? -12.411 10.758 34.036 1.00 12.26 239 MET A N 1
ATOM 1963 C CA . MET A 1 259 ? -13.715 11.199 34.540 1.00 13.27 239 MET A CA 1
ATOM 1964 C C . MET A 1 259 ? -13.637 12.543 35.287 1.00 13.77 239 MET A C 1
ATOM 1965 O O . MET A 1 259 ? -14.468 13.438 35.051 1.00 14.11 239 MET A O 1
ATOM 1970 N N . ASP A 1 260 ? -12.636 12.694 36.159 1.00 14.13 240 ASP A N 1
ATOM 1971 C CA . ASP A 1 260 ? -12.353 13.979 36.813 1.00 14.75 240 ASP A CA 1
ATOM 1972 C C . ASP A 1 260 ? -12.063 15.077 35.786 1.00 14.53 240 ASP A C 1
ATOM 1973 O O . ASP A 1 260 ? -12.596 16.188 35.878 1.00 14.63 240 ASP A O 1
ATOM 1978 N N . LEU A 1 261 ? -11.196 14.774 34.822 1.00 13.96 241 LEU A N 1
ATOM 1979 C CA . LEU A 1 261 ? -10.804 15.769 33.815 1.00 13.46 241 LEU A CA 1
ATOM 1980 C C . LEU A 1 261 ? -11.985 16.171 32.920 1.00 13.54 241 LEU A C 1
ATOM 1981 O O . LEU A 1 261 ? -12.172 17.353 32.620 1.00 13.40 241 LEU A O 1
ATOM 1986 N N . GLN A 1 262 ? -12.783 15.186 32.519 1.00 13.46 242 GLN A N 1
ATOM 1987 C CA . GLN A 1 262 ? -13.960 15.433 31.684 1.00 14.07 242 GLN A CA 1
ATOM 1988 C C . GLN A 1 262 ? -14.936 16.388 32.375 1.00 14.36 242 GLN A C 1
ATOM 1989 O O . GLN A 1 262 ? -15.509 17.271 31.727 1.00 14.18 242 GLN A O 1
ATOM 1995 N N . SER A 1 263 ? -15.115 16.214 33.685 1.00 14.89 243 SER A N 1
ATOM 1996 C CA . SER A 1 263 ? -16.011 17.080 34.459 1.00 15.70 243 SER A CA 1
ATOM 1997 C C . SER A 1 263 ? -15.579 18.556 34.420 1.00 15.71 243 SER A C 1
ATOM 1998 O O . SER A 1 263 ? -16.418 19.445 34.541 1.00 16.21 243 SER A O 1
ATOM 2001 N N . HIS A 1 264 ? -14.278 18.808 34.251 1.00 15.88 244 HIS A N 1
ATOM 2002 C CA . HIS A 1 264 ? -13.759 20.170 34.041 1.00 16.00 244 HIS A CA 1
ATOM 2003 C C . HIS A 1 264 ? -13.899 20.623 32.587 1.00 15.36 244 HIS A C 1
ATOM 2004 O O . HIS A 1 264 ? -14.315 21.753 32.311 1.00 15.18 244 HIS A O 1
ATOM 2011 N N . LEU A 1 265 ? -13.544 19.738 31.659 1.00 14.51 245 LEU A N 1
ATOM 2012 C CA . LEU A 1 265 ? -13.531 20.081 30.237 1.00 14.12 245 LEU A CA 1
ATOM 2013 C C . LEU A 1 265 ? -14.922 20.379 29.672 1.00 14.35 245 LEU A C 1
ATOM 2014 O O . LEU A 1 265 ? -15.060 21.188 28.751 1.00 14.12 245 LEU A O 1
ATOM 2019 N N . ILE A 1 266 ? -15.936 19.726 30.240 1.00 14.57 246 ILE A N 1
ATOM 2020 C CA . ILE A 1 266 ? -17.327 19.859 29.796 1.00 15.06 246 ILE A CA 1
ATOM 2021 C C . ILE A 1 266 ? -17.854 21.288 29.979 1.00 15.66 246 ILE A C 1
ATOM 2022 O O . ILE A 1 266 ? -18.773 21.710 29.275 1.00 15.47 246 ILE A O 1
ATOM 2027 N N . GLU A 1 267 ? -17.259 22.019 30.924 1.00 16.10 247 GLU A N 1
ATOM 2028 C CA . GLU A 1 267 ? -17.602 23.416 31.170 1.00 16.85 247 GLU A CA 1
ATOM 2029 C C . GLU A 1 267 ? -17.089 24.335 30.054 1.00 16.76 247 GLU A C 1
ATOM 2030 O O . GLU A 1 267 ? -17.630 25.428 29.842 1.00 16.70 247 GLU A O 1
ATOM 2036 N N . GLN A 1 268 ? -16.047 23.891 29.348 1.00 16.50 248 GLN A N 1
ATOM 2037 C CA . GLN A 1 268 ? -15.380 24.720 28.344 1.00 16.41 248 GLN A CA 1
ATOM 2038 C C . GLN A 1 268 ? -15.721 24.334 26.907 1.00 16.22 248 GLN A C 1
ATOM 2039 O O . GLN A 1 268 ? -15.689 25.181 26.011 1.00 16.48 248 GLN A O 1
ATOM 2041 N N . TYR A 1 269 ? -16.027 23.059 26.686 1.00 15.68 249 TYR A N 1
ATOM 2042 C CA . TYR A 1 269 ? -16.263 22.559 25.331 1.00 15.48 249 TYR A CA 1
ATOM 2043 C C . TYR A 1 269 ? -17.524 21.698 25.272 1.00 15.45 249 TYR A C 1
ATOM 2044 O O . TYR A 1 269 ? -17.970 21.171 26.292 1.00 15.14 249 TYR A O 1
ATOM 2053 N N . ASN A 1 270 ? -18.104 21.579 24.078 1.00 15.86 250 ASN A N 1
ATOM 2054 C CA . ASN A 1 270 ? -19.167 20.612 23.844 1.00 15.84 250 ASN A CA 1
ATOM 2055 C C . ASN A 1 270 ? -18.521 19.283 23.485 1.00 15.35 250 ASN A C 1
ATOM 2056 O O . ASN A 1 270 ? -17.774 19.193 22.513 1.00 14.82 250 ASN A O 1
ATOM 2061 N N . LEU A 1 271 ? -18.815 18.260 24.283 1.00 14.79 251 LEU A N 1
ATOM 2062 C CA . LEU A 1 271 ? -18.081 17.000 24.226 1.00 14.33 251 LEU A CA 1
ATOM 2063 C C . LEU A 1 271 ? -18.965 15.828 23.859 1.00 14.10 251 LEU A C 1
ATOM 2064 O O . LEU A 1 271 ? -20.057 15.673 24.393 1.00 14.06 251 LEU A O 1
ATOM 2069 N N . LYS A 1 272 ? -18.465 14.991 22.960 1.00 14.01 252 LYS A N 1
ATOM 2070 C CA . LYS A 1 272 ? -19.167 13.778 22.561 1.00 14.05 252 LYS A CA 1
ATOM 2071 C C . LYS A 1 272 ? -19.119 12.742 23.682 1.00 13.34 252 LYS A C 1
ATOM 2072 O O . LYS A 1 272 ? -20.097 12.026 23.918 1.00 12.97 252 LYS A O 1
ATOM 2078 N N . VAL A 1 273 ? -17.981 12.683 24.373 1.00 12.64 253 VAL A N 1
ATOM 2079 C CA . VAL A 1 273 ? -17.826 11.781 25.517 1.00 12.03 253 VAL A CA 1
ATOM 2080 C C . VAL A 1 273 ? -18.348 12.434 26.795 1.00 12.22 253 VAL A C 1
ATOM 2081 O O . VAL A 1 273 ? -17.789 13.426 27.290 1.00 11.64 253 VAL A O 1
ATOM 2085 N N . THR A 1 274 ? -19.430 11.852 27.305 1.00 12.32 254 THR A N 1
ATOM 2086 C CA . THR A 1 274 ? -20.161 12.348 28.457 1.00 12.88 254 THR A CA 1
ATOM 2087 C C . THR A 1 274 ? -19.778 11.553 29.698 1.00 13.42 254 THR A C 1
ATOM 2088 O O . THR A 1 274 ? -19.185 10.475 29.601 1.00 13.00 254 THR A O 1
ATOM 2092 N N . HIS A 1 275 ? -20.139 12.077 30.865 1.00 13.97 255 HIS A N 1
ATOM 2093 C CA . HIS A 1 275 ? -19.975 11.336 32.111 1.00 14.98 255 HIS A CA 1
ATOM 2094 C C . HIS A 1 275 ? -20.679 9.974 32.054 1.00 14.65 255 HIS A C 1
ATOM 2095 O O . HIS A 1 275 ? -20.129 8.979 32.517 1.00 14.60 255 HIS A O 1
ATOM 2102 N N . ASP A 1 276 ? -21.882 9.932 31.478 1.00 14.35 256 ASP A N 1
ATOM 2103 C CA . ASP A 1 276 ? -22.652 8.681 31.375 1.00 14.26 256 ASP A CA 1
ATOM 2104 C C . ASP A 1 276 ? -21.891 7.606 30.593 1.00 13.56 256 ASP A C 1
ATOM 2105 O O . ASP A 1 276 ? -21.878 6.438 30.980 1.00 13.00 256 ASP A O 1
ATOM 2110 N N . ILE A 1 277 ? -21.263 8.005 29.489 1.00 12.88 257 ILE A N 1
ATOM 2111 C CA . ILE A 1 277 ? -20.475 7.071 28.697 1.00 12.17 257 ILE A CA 1
ATOM 2112 C C . ILE A 1 277 ? -19.295 6.528 29.517 1.00 12.25 257 ILE A C 1
ATOM 2113 O O . ILE A 1 277 ? -19.058 5.318 29.552 1.00 11.97 257 ILE A O 1
ATOM 2118 N N . LEU A 1 278 ? -18.577 7.423 30.186 1.00 12.31 258 LEU A N 1
ATOM 2119 C CA . LEU A 1 278 ? -17.436 7.029 31.008 1.00 12.73 258 LEU A CA 1
ATOM 2120 C C . LEU A 1 278 ? -17.840 6.080 32.146 1.00 13.13 258 LEU A C 1
ATOM 2121 O O . LEU A 1 278 ? -17.086 5.169 32.507 1.00 12.76 258 LEU A O 1
ATOM 2126 N N . GLU A 1 279 ? -19.036 6.292 32.684 1.00 13.48 259 GLU A N 1
ATOM 2127 C CA . GLU A 1 279 ? -19.597 5.416 33.707 1.00 14.47 259 GLU A CA 1
ATOM 2128 C C . GLU A 1 279 ? -19.922 4.020 33.158 1.00 14.19 259 GLU A C 1
ATOM 2129 O O . GLU A 1 279 ? -19.749 3.028 33.866 1.00 13.63 259 GLU A O 1
ATOM 2135 N N . ARG A 1 280 ? -20.399 3.944 31.911 1.00 13.99 260 ARG A N 1
ATOM 2136 C CA . ARG A 1 280 ? -20.628 2.650 31.255 1.00 14.31 260 ARG A CA 1
ATOM 2137 C C . ARG A 1 280 ? -19.323 1.866 31.173 1.00 13.87 260 ARG A C 1
ATOM 2138 O O . ARG A 1 280 ? -19.289 0.669 31.467 1.00 13.80 260 ARG A O 1
ATOM 2146 N N . LEU A 1 281 ? -18.250 2.547 30.769 1.00 13.28 261 LEU A N 1
ATOM 2147 C CA . LEU A 1 281 ? -16.931 1.926 30.691 1.00 13.07 261 LEU A CA 1
ATOM 2148 C C . LEU A 1 281 ? -16.467 1.446 32.062 1.00 13.34 261 LEU A C 1
ATOM 2149 O O . LEU A 1 281 ? -15.923 0.346 32.200 1.00 13.68 261 LEU A O 1
ATOM 2154 N N . LEU A 1 282 ? -16.722 2.261 33.080 1.00 13.53 262 LEU A N 1
ATOM 2155 C CA . LEU A 1 282 ? -16.310 1.944 34.437 1.00 13.91 262 LEU A CA 1
ATOM 2156 C C . LEU A 1 282 ? -16.987 0.668 34.920 1.00 14.31 262 LEU A C 1
ATOM 2157 O O . LEU A 1 282 ? -16.327 -0.227 35.458 1.00 14.17 262 LEU A O 1
ATOM 2162 N N . ASN A 1 283 ? -18.295 0.581 34.697 1.00 14.71 263 ASN A N 1
ATOM 2163 C CA . ASN A 1 283 ? -19.069 -0.597 35.078 1.00 15.44 263 ASN A CA 1
ATOM 2164 C C . ASN A 1 283 ? -18.689 -1.830 34.263 1.00 15.30 263 ASN A C 1
ATOM 2165 O O . ASN A 1 283 ? -18.888 -2.953 34.708 1.00 15.41 263 ASN A O 1
ATOM 2170 N N . TYR A 1 284 ? -18.122 -1.616 33.079 1.00 15.50 264 TYR A N 1
ATOM 2171 C CA . TYR A 1 284 ? -17.679 -2.722 32.229 1.00 15.98 264 TYR A CA 1
ATOM 2172 C C . TYR A 1 284 ? -16.498 -3.509 32.821 1.00 16.36 264 TYR A C 1
ATOM 2173 O O . TYR A 1 284 ? -16.327 -4.694 32.514 1.00 16.13 264 TYR A O 1
ATOM 2182 N N . ILE A 1 285 ? -15.691 -2.861 33.663 1.00 17.15 265 ILE A N 1
ATOM 2183 C CA . ILE A 1 285 ? -14.527 -3.524 34.281 1.00 17.91 265 ILE A CA 1
ATOM 2184 C C . ILE A 1 285 ? -14.884 -4.877 34.902 1.00 18.87 265 ILE A C 1
ATOM 2185 O O . ILE A 1 285 ? -14.137 -5.843 34.761 1.00 19.57 265 ILE A O 1
ATOM 2190 N N . SER A 1 286 ? -16.032 -4.944 35.567 1.00 19.74 266 SER A N 1
ATOM 2191 C CA . SER A 1 286 ? -16.434 -6.154 36.287 1.00 20.63 266 SER A CA 1
ATOM 2192 C C . SER A 1 286 ? -17.514 -6.987 35.578 1.00 21.01 266 SER A C 1
ATOM 2193 O O . SER A 1 286 ? -17.993 -7.974 36.144 1.00 21.49 266 SER A O 1
ATOM 2196 N N . GLU A 1 287 ? -17.887 -6.606 34.353 1.00 21.12 267 GLU A N 1
ATOM 2197 C CA . GLU A 1 287 ? -18.940 -7.316 33.604 1.00 21.49 267 GLU A CA 1
ATOM 2198 C C . GLU A 1 287 ? -18.434 -8.608 32.954 1.00 21.57 267 GLU A C 1
ATOM 2199 O O . GLU A 1 287 ? -17.230 -8.775 32.759 1.00 21.91 267 GLU A O 1
ATOM 2205 N N . LEU B 1 22 ? -21.657 -15.001 20.250 1.00 18.51 2 LEU B N 1
ATOM 2206 C CA . LEU B 1 22 ? -20.964 -13.692 20.444 1.00 18.38 2 LEU B CA 1
ATOM 2207 C C . LEU B 1 22 ? -21.720 -12.559 19.779 1.00 18.18 2 LEU B C 1
ATOM 2208 O O . LEU B 1 22 ? -22.145 -12.674 18.624 1.00 18.27 2 LEU B O 1
ATOM 2213 N N . LYS B 1 23 ? -21.876 -11.465 20.520 1.00 17.81 3 LYS B N 1
ATOM 2214 C CA . LYS B 1 23 ? -22.435 -10.229 19.997 1.00 17.87 3 LYS B CA 1
ATOM 2215 C C . LYS B 1 23 ? -21.673 -9.757 18.753 1.00 17.22 3 LYS B C 1
ATOM 2216 O O . LYS B 1 23 ? -22.272 -9.215 17.825 1.00 17.23 3 LYS B O 1
ATOM 2222 N N . GLN B 1 24 ? -20.354 -9.960 18.757 1.00 16.43 4 GLN B N 1
ATOM 2223 C CA . GLN B 1 24 ? -19.483 -9.605 17.633 1.00 15.80 4 GLN B CA 1
ATOM 2224 C C . GLN B 1 24 ? -19.930 -10.272 16.327 1.00 15.82 4 GLN B C 1
ATOM 2225 O O . GLN B 1 24 ? -19.918 -9.650 15.266 1.00 15.14 4 GLN B O 1
ATOM 2231 N N . LYS B 1 25 ? -20.303 -11.545 16.412 1.00 15.81 5 LYS B N 1
ATOM 2232 C CA . LYS B 1 25 ? -20.648 -12.308 15.224 1.00 16.48 5 LYS B CA 1
ATOM 2233 C C . LYS B 1 25 ? -21.996 -11.859 14.668 1.00 16.23 5 LYS B C 1
ATOM 2234 O O . LYS B 1 25 ? -22.203 -11.867 13.455 1.00 15.88 5 LYS B O 1
ATOM 2240 N N . GLU B 1 26 ? -22.888 -11.446 15.567 1.00 16.18 6 GLU B N 1
ATOM 2241 C CA . GLU B 1 26 ? -24.177 -10.863 15.192 1.00 16.78 6 GLU B CA 1
ATOM 2242 C C . GLU B 1 26 ? -23.950 -9.558 14.411 1.00 16.03 6 GLU B C 1
ATOM 2243 O O . GLU B 1 26 ? -24.603 -9.311 13.393 1.00 16.21 6 GLU B O 1
ATOM 2249 N N . LEU B 1 27 ? -22.994 -8.751 14.868 1.00 15.06 7 LEU B N 1
ATOM 2250 C CA . LEU B 1 27 ? -22.643 -7.495 14.194 1.00 14.33 7 LEU B CA 1
ATOM 2251 C C . LEU B 1 27 ? -21.979 -7.731 12.835 1.00 13.68 7 LEU B C 1
ATOM 2252 O O . LEU B 1 27 ? -22.304 -7.056 11.867 1.00 13.35 7 LEU B O 1
ATOM 2257 N N . ILE B 1 28 ? -21.052 -8.688 12.780 1.00 13.39 8 ILE B N 1
ATOM 2258 C CA . ILE B 1 28 ? -20.393 -9.098 11.531 1.00 13.24 8 ILE B CA 1
ATOM 2259 C C . ILE B 1 28 ? -21.429 -9.521 10.476 1.00 13.64 8 ILE B C 1
ATOM 2260 O O . ILE B 1 28 ? -21.379 -9.063 9.329 1.00 13.52 8 ILE B O 1
ATOM 2265 N N . ALA B 1 29 ? -22.376 -10.372 10.876 1.00 14.03 9 ALA B N 1
ATOM 2266 C CA . ALA B 1 29 ? -23.502 -10.757 10.005 1.00 14.26 9 ALA B CA 1
ATOM 2267 C C . ALA B 1 29 ? -24.302 -9.541 9.500 1.00 14.48 9 ALA B C 1
ATOM 2268 O O . ALA B 1 29 ? -24.684 -9.488 8.317 1.00 14.25 9 ALA B O 1
ATOM 2270 N N . ASN B 1 30 ? -24.548 -8.570 10.385 1.00 14.77 10 ASN B N 1
ATOM 2271 C CA . ASN B 1 30 ? -25.215 -7.316 9.991 1.00 15.22 10 ASN B CA 1
ATOM 2272 C C . ASN B 1 30 ? -24.422 -6.570 8.924 1.00 14.81 10 ASN B C 1
ATOM 2273 O O . ASN B 1 30 ? -24.989 -6.106 7.936 1.00 14.61 10 ASN B O 1
ATOM 2278 N N . VAL B 1 31 ? -23.112 -6.443 9.146 1.00 14.47 11 VAL B N 1
ATOM 2279 C CA . VAL B 1 31 ? -22.201 -5.808 8.188 1.00 14.32 11 VAL B CA 1
ATOM 2280 C C . VAL B 1 31 ? -22.251 -6.516 6.826 1.00 14.83 11 VAL B C 1
ATOM 2281 O O . VAL B 1 31 ? -22.365 -5.861 5.788 1.00 14.46 11 VAL B O 1
ATOM 2285 N N . LYS B 1 32 ? -22.193 -7.848 6.836 1.00 15.19 12 LYS B N 1
ATOM 2286 C CA . LYS B 1 32 ? -22.289 -8.626 5.597 1.00 16.16 12 LYS B CA 1
ATOM 2287 C C . LYS B 1 32 ? -23.606 -8.329 4.880 1.00 16.61 12 LYS B C 1
ATOM 2288 O O . LYS B 1 32 ? -23.617 -8.032 3.681 1.00 16.51 12 LYS B O 1
ATOM 2294 N N . ASN B 1 33 ? -24.702 -8.380 5.637 1.00 17.18 13 ASN B N 1
ATOM 2295 C CA . ASN B 1 33 ? -26.028 -8.079 5.119 1.00 17.93 13 ASN B CA 1
ATOM 2296 C C . ASN B 1 33 ? -26.109 -6.706 4.442 1.00 17.87 13 ASN B C 1
ATOM 2297 O O . ASN B 1 33 ? -26.568 -6.596 3.301 1.00 17.51 13 ASN B O 1
ATOM 2302 N N . LEU B 1 34 ? -25.650 -5.673 5.148 1.00 17.64 14 LEU B N 1
ATOM 2303 C CA . LEU B 1 34 ? -25.779 -4.298 4.682 1.00 17.73 14 LEU B CA 1
ATOM 2304 C C . LEU B 1 34 ? -24.843 -3.973 3.525 1.00 17.82 14 LEU B C 1
ATOM 2305 O O . LEU B 1 34 ? -25.260 -3.307 2.576 1.00 18.00 14 LEU B O 1
ATOM 2310 N N . THR B 1 35 ? -23.593 -4.437 3.598 1.00 17.60 15 THR B N 1
ATOM 2311 C CA . THR B 1 35 ? -22.617 -4.187 2.527 1.00 17.59 15 THR B CA 1
ATOM 2312 C C . THR B 1 35 ? -23.029 -4.836 1.207 1.00 17.97 15 THR B C 1
ATOM 2313 O O . THR B 1 35 ? -22.737 -4.304 0.145 1.00 17.79 15 THR B O 1
ATOM 2317 N N . GLU B 1 36 ? -23.712 -5.978 1.281 1.00 18.35 16 GLU B N 1
ATOM 2318 C CA . GLU B 1 36 ? -24.221 -6.644 0.083 1.00 18.95 16 GLU B CA 1
ATOM 2319 C C . GLU B 1 36 ? -25.402 -5.888 -0.522 1.00 19.28 16 GLU B C 1
ATOM 2320 O O . GLU B 1 36 ? -25.462 -5.699 -1.731 1.00 20.02 16 GLU B O 1
ATOM 2322 N N . SER B 1 37 ? -26.326 -5.435 0.323 1.00 19.48 17 SER B N 1
ATOM 2323 C CA . SER B 1 37 ? -27.574 -4.827 -0.152 1.00 19.43 17 SER B CA 1
ATOM 2324 C C . SER B 1 37 ? -27.476 -3.354 -0.547 1.00 19.16 17 SER B C 1
ATOM 2325 O O . SER B 1 37 ? -28.296 -2.870 -1.327 1.00 19.73 17 SER B O 1
ATOM 2328 N N . ASP B 1 38 ? -26.478 -2.653 -0.020 1.00 18.81 18 ASP B N 1
ATOM 2329 C CA . ASP B 1 38 ? -26.336 -1.213 -0.246 1.00 18.43 18 ASP B CA 1
ATOM 2330 C C . ASP B 1 38 ? -25.614 -0.952 -1.564 1.00 18.12 18 ASP B C 1
ATOM 2331 O O . ASP B 1 38 ? -24.511 -1.447 -1.786 1.00 17.89 18 ASP B O 1
ATOM 2336 N N . GLU B 1 39 ? -26.230 -0.149 -2.426 1.00 17.99 19 GLU B N 1
ATOM 2337 C CA . GLU B 1 39 ? -25.647 0.186 -3.726 1.00 17.83 19 GLU B CA 1
ATOM 2338 C C . GLU B 1 39 ? -24.371 1.044 -3.623 1.00 17.67 19 GLU B C 1
ATOM 2339 O O . GLU B 1 39 ? -23.526 1.017 -4.526 1.00 17.47 19 GLU B O 1
ATOM 2341 N N . ARG B 1 40 ? -24.241 1.792 -2.524 1.00 17.09 20 ARG B N 1
ATOM 2342 C CA . ARG B 1 40 ? -23.106 2.693 -2.302 1.00 17.00 20 ARG B CA 1
ATOM 2343 C C . ARG B 1 40 ? -21.809 1.930 -1.998 1.00 16.71 20 ARG B C 1
ATOM 2344 O O . ARG B 1 40 ? -20.710 2.483 -2.137 1.00 16.81 20 ARG B O 1
ATOM 2352 N N . ILE B 1 41 ? -21.957 0.679 -1.557 1.00 16.06 21 ILE B N 1
ATOM 2353 C CA . ILE B 1 41 ? -20.841 -0.166 -1.118 1.00 15.62 21 ILE B CA 1
ATOM 2354 C C . ILE B 1 41 ? -20.590 -1.274 -2.136 1.00 15.39 21 ILE B C 1
ATOM 2355 O O . ILE B 1 41 ? -21.469 -2.079 -2.433 1.00 15.58 21 ILE B O 1
ATOM 2360 N N . THR B 1 42 ? -19.382 -1.298 -2.676 1.00 14.97 22 THR B N 1
ATOM 2361 C CA . THR B 1 42 ? -19.047 -2.235 -3.731 1.00 14.69 22 THR B CA 1
ATOM 2362 C C . THR B 1 42 ? -18.218 -3.413 -3.218 1.00 13.91 22 THR B C 1
ATOM 2363 O O . THR B 1 42 ? -18.139 -4.447 -3.872 1.00 13.54 22 THR B O 1
ATOM 2367 N N . ALA B 1 43 ? -17.604 -3.248 -2.048 1.00 13.10 23 ALA B N 1
ATOM 2368 C CA . ALA B 1 43 ? -16.813 -4.314 -1.440 1.00 12.52 23 ALA B CA 1
ATOM 2369 C C . ALA B 1 43 ? -16.620 -4.108 0.056 1.00 12.41 23 ALA B C 1
ATOM 2370 O O . ALA B 1 43 ? -16.648 -2.975 0.555 1.00 11.92 23 ALA B O 1
ATOM 2372 N N . CYS B 1 44 ? -16.427 -5.224 0.758 1.00 12.15 24 CYS B N 1
ATOM 2373 C CA . CYS B 1 44 ? -16.147 -5.224 2.180 1.00 11.96 24 CYS B CA 1
ATOM 2374 C C . CYS B 1 44 ? -15.117 -6.315 2.473 1.00 11.75 24 CYS B C 1
ATOM 2375 O O . CYS B 1 44 ? -15.316 -7.474 2.099 1.00 11.46 24 CYS B O 1
ATOM 2378 N N . MET B 1 45 ? -14.022 -5.915 3.123 1.00 11.33 25 MET B N 1
ATOM 2379 C CA . MET B 1 45 ? -12.931 -6.799 3.533 1.00 11.03 25 MET B CA 1
ATOM 2380 C C . MET B 1 45 ? -12.861 -6.789 5.047 1.00 10.96 25 MET B C 1
ATOM 2381 O O . MET B 1 45 ? -12.653 -5.730 5.645 1.00 10.91 25 MET B O 1
ATOM 2386 N N . MET B 1 46 ? -13.050 -7.951 5.669 1.00 10.40 26 MET B N 1
ATOM 2387 C CA . MET B 1 46 ? -12.830 -8.070 7.109 1.00 10.18 26 MET B CA 1
ATOM 2388 C C . MET B 1 46 ? -11.359 -8.414 7.363 1.00 10.35 26 MET B C 1
ATOM 2389 O O . MET B 1 46 ? -10.699 -9.020 6.511 1.00 10.22 26 MET B O 1
ATOM 2394 N N . TYR B 1 47 ? -10.838 -7.997 8.511 1.00 9.95 27 TYR B N 1
ATOM 2395 C CA . TYR B 1 47 ? -9.505 -8.419 8.938 1.00 10.10 27 TYR B CA 1
ATOM 2396 C C . TYR B 1 47 ? -9.516 -8.592 10.464 1.00 10.02 27 TYR B C 1
ATOM 2397 O O . TYR B 1 47 ? -10.579 -8.520 11.082 1.00 10.14 27 TYR B O 1
ATOM 2406 N N . GLY B 1 48 ? -8.356 -8.859 11.056 1.00 9.79 28 GLY B N 1
ATOM 2407 C CA . GLY B 1 48 ? -8.253 -9.015 12.508 1.00 9.46 28 GLY B CA 1
ATOM 2408 C C . GLY B 1 48 ? -8.506 -10.431 12.988 1.00 9.93 28 GLY B C 1
ATOM 2409 O O . GLY B 1 48 ? -8.595 -11.370 12.179 1.00 9.23 28 GLY B O 1
ATOM 2410 N N . SER B 1 49 ? -8.659 -10.577 14.306 1.00 9.55 29 SER B N 1
ATOM 2411 C CA . SER B 1 49 ? -8.764 -11.894 14.945 1.00 10.16 29 SER B CA 1
ATOM 2412 C C . SER B 1 49 ? -9.871 -12.805 14.401 1.00 10.15 29 SER B C 1
ATOM 2413 O O . SER B 1 49 ? -9.663 -14.016 14.303 1.00 10.42 29 SER B O 1
ATOM 2416 N N . PHE B 1 50 ? -11.028 -12.242 14.044 1.00 10.46 30 PHE B N 1
ATOM 2417 C CA . PHE B 1 50 ? -12.133 -13.055 13.506 1.00 10.87 30 PHE B CA 1
ATOM 2418 C C . PHE B 1 50 ? -11.847 -13.631 12.116 1.00 11.28 30 PHE B C 1
ATOM 2419 O O . PHE B 1 50 ? -12.631 -14.427 11.592 1.00 11.15 30 PHE B O 1
ATOM 2427 N N . THR B 1 51 ? -10.707 -13.255 11.545 1.00 11.35 31 THR B N 1
ATOM 2428 C CA . THR B 1 51 ? -10.281 -13.824 10.267 1.00 11.96 31 THR B CA 1
ATOM 2429 C C . THR B 1 51 ? -9.109 -14.771 10.452 1.00 12.52 31 THR B C 1
ATOM 2430 O O . THR B 1 51 ? -8.592 -15.306 9.472 1.00 12.96 31 THR B O 1
ATOM 2434 N N . LYS B 1 52 ? -8.688 -14.965 11.703 1.00 12.76 32 LYS B N 1
ATOM 2435 C CA . LYS B 1 52 ? -7.493 -15.755 12.012 1.00 13.67 32 LYS B CA 1
ATOM 2436 C C . LYS B 1 52 ? -7.730 -16.808 13.106 1.00 13.45 32 LYS B C 1
ATOM 2437 O O . LYS B 1 52 ? -6.777 -17.336 13.663 1.00 13.50 32 LYS B O 1
ATOM 2443 N N . GLY B 1 53 ? -8.993 -17.099 13.412 1.00 13.67 33 GLY B N 1
ATOM 2444 C CA . GLY B 1 53 ? -9.335 -18.080 14.447 1.00 13.72 33 GLY B CA 1
ATOM 2445 C C . GLY B 1 53 ? -9.009 -17.634 15.868 1.00 14.13 33 GLY B C 1
ATOM 2446 O O . GLY B 1 53 ? -8.910 -18.470 16.780 1.00 14.31 33 GLY B O 1
ATOM 2447 N N . GLU B 1 54 ? -8.837 -16.326 16.064 1.00 13.38 34 GLU B N 1
ATOM 2448 C CA . GLU B 1 54 ? -8.433 -15.776 17.367 1.00 13.45 34 GLU B CA 1
ATOM 2449 C C . GLU B 1 54 ? -9.493 -14.872 18.006 1.00 13.14 34 GLU B C 1
ATOM 2450 O O . GLU B 1 54 ? -9.247 -14.238 19.043 1.00 12.66 34 GLU B O 1
ATOM 2456 N N . GLY B 1 55 ? -10.664 -14.810 17.380 1.00 12.66 35 GLY B N 1
ATOM 2457 C CA . GLY B 1 55 ? -11.759 -13.978 17.876 1.00 12.41 35 GLY B CA 1
ATOM 2458 C C . GLY B 1 55 ? -12.392 -14.542 19.137 1.00 12.05 35 GLY B C 1
ATOM 2459 O O . GLY B 1 55 ? -12.648 -15.739 19.226 1.00 11.09 35 GLY B O 1
ATOM 2460 N N . ASP B 1 56 ? -12.634 -13.673 20.119 1.00 11.57 36 ASP B N 1
ATOM 2461 C CA . ASP B 1 56 ? -13.379 -14.070 21.320 1.00 11.12 36 ASP B CA 1
ATOM 2462 C C . ASP B 1 56 ? -14.298 -12.944 21.777 1.00 10.93 36 ASP B C 1
ATOM 2463 O O . ASP B 1 56 ? -14.452 -11.952 21.075 1.00 10.55 36 ASP B O 1
ATOM 2468 N N . GLN B 1 57 ? -14.903 -13.094 22.954 1.00 11.08 37 GLN B N 1
ATOM 2469 C CA . GLN B 1 57 ? -15.833 -12.077 23.469 1.00 10.96 37 GLN B CA 1
ATOM 2470 C C . GLN B 1 57 ? -15.169 -10.733 23.762 1.00 10.50 37 GLN B C 1
ATOM 2471 O O . GLN B 1 57 ? -15.857 -9.720 23.929 1.00 10.59 37 GLN B O 1
ATOM 2477 N N . TYR B 1 58 ? -13.840 -10.735 23.864 1.00 9.69 38 TYR B N 1
ATOM 2478 C CA . TYR B 1 58 ? -13.081 -9.513 24.165 1.00 9.64 38 TYR B CA 1
ATOM 2479 C C . TYR B 1 58 ? -12.592 -8.782 22.901 1.00 9.72 38 TYR B C 1
ATOM 2480 O O . TYR B 1 58 ? -11.983 -7.717 22.994 1.00 9.47 38 TYR B O 1
ATOM 2489 N N . SER B 1 59 ? -12.886 -9.349 21.732 1.00 9.27 39 SER B N 1
ATOM 2490 C CA . SER B 1 59 ? -12.421 -8.815 20.451 1.00 9.15 39 SER B CA 1
ATOM 2491 C C . SER B 1 59 ? -13.267 -7.654 19.953 1.00 9.45 39 SER B C 1
ATOM 2492 O O . SER B 1 59 ? -14.435 -7.503 20.343 1.00 8.89 39 SER B O 1
ATOM 2495 N N . ASP B 1 60 ? -12.672 -6.841 19.080 1.00 9.04 40 ASP B N 1
ATOM 2496 C CA . ASP B 1 60 ? -13.442 -5.888 18.291 1.00 9.24 40 ASP B CA 1
ATOM 2497 C C . ASP B 1 60 ? -13.786 -6.498 16.926 1.00 9.17 40 ASP B C 1
ATOM 2498 O O . ASP B 1 60 ? -13.452 -7.651 16.639 1.00 8.86 40 ASP B O 1
ATOM 2503 N N . ILE B 1 61 ? -14.448 -5.714 16.083 1.00 9.22 41 ILE B N 1
ATOM 2504 C CA . ILE B 1 61 ? -14.707 -6.132 14.712 1.00 9.49 41 ILE B CA 1
ATOM 2505 C C . ILE B 1 61 ? -14.105 -5.063 13.793 1.00 9.77 41 ILE B C 1
ATOM 2506 O O . ILE B 1 61 ? -14.026 -3.899 14.179 1.00 10.00 41 ILE B O 1
ATOM 2511 N N . GLU B 1 62 ? -13.642 -5.441 12.604 1.00 9.82 42 GLU B N 1
ATOM 2512 C CA . GLU B 1 62 ? -12.944 -4.462 11.755 1.00 10.15 42 GLU B CA 1
ATOM 2513 C C . GLU B 1 62 ? -12.990 -4.802 10.281 1.00 10.29 42 GLU B C 1
ATOM 2514 O O . GLU B 1 62 ? -12.895 -5.974 9.904 1.00 10.16 42 GLU B O 1
ATOM 2520 N N . PHE B 1 63 ? -13.145 -3.761 9.460 1.00 10.10 43 PHE B N 1
ATOM 2521 C CA . PHE B 1 63 ? -13.413 -3.906 8.031 1.00 10.06 43 PHE B CA 1
ATOM 2522 C C . PHE B 1 63 ? -12.812 -2.752 7.242 1.00 10.54 43 PHE B C 1
ATOM 2523 O O . PHE B 1 63 ? -12.660 -1.646 7.760 1.00 10.66 43 PHE B O 1
ATOM 2531 N N . TYR B 1 64 ? -12.482 -3.024 5.982 1.00 10.57 44 TYR B N 1
ATOM 2532 C CA . TYR B 1 64 ? -12.358 -1.979 4.982 1.00 11.21 44 TYR B CA 1
ATOM 2533 C C . TYR B 1 64 ? -13.644 -1.988 4.154 1.00 11.67 44 TYR B C 1
ATOM 2534 O O . TYR B 1 64 ? -14.068 -3.044 3.660 1.00 11.77 44 TYR B O 1
ATOM 2543 N N . ILE B 1 65 ? -14.277 -0.823 4.044 1.00 11.81 45 ILE B N 1
ATOM 2544 C CA . ILE B 1 65 ? -15.516 -0.677 3.288 1.00 12.26 45 ILE B CA 1
ATOM 2545 C C . ILE B 1 65 ? -15.201 0.122 2.023 1.00 12.27 45 ILE B C 1
ATOM 2546 O O . ILE B 1 65 ? -14.811 1.296 2.094 1.00 12.07 45 ILE B O 1
ATOM 2551 N N . PHE B 1 66 ? -15.356 -0.524 0.873 1.00 12.14 46 PHE B N 1
ATOM 2552 C CA . PHE B 1 66 ? -15.034 0.110 -0.398 1.00 12.83 46 PHE B CA 1
ATOM 2553 C C . PHE B 1 66 ? -16.275 0.671 -1.080 1.00 13.13 46 PHE B C 1
ATOM 2554 O O . PHE B 1 66 ? -17.245 -0.052 -1.328 1.00 13.27 46 PHE B O 1
ATOM 2562 N N . LEU B 1 67 ? -16.233 1.973 -1.356 1.00 13.39 47 LEU B N 1
ATOM 2563 C CA . LEU B 1 67 ? -17.411 2.722 -1.774 1.00 13.97 47 LEU B CA 1
ATOM 2564 C C . LEU B 1 67 ? -17.372 3.090 -3.255 1.00 14.41 47 LEU B C 1
ATOM 2565 O O . LEU B 1 67 ? -16.298 3.201 -3.843 1.00 13.74 47 LEU B O 1
ATOM 2570 N N . LYS B 1 68 ? -18.549 3.288 -3.842 1.00 15.17 48 LYS B N 1
ATOM 2571 C CA . LYS B 1 68 ? -18.637 3.872 -5.181 1.00 16.39 48 LYS B CA 1
ATOM 2572 C C . LYS B 1 68 ? -17.777 5.130 -5.195 1.00 16.45 48 LYS B C 1
ATOM 2573 O O . LYS B 1 68 ? -17.899 5.986 -4.314 1.00 15.77 48 LYS B O 1
ATOM 2579 N N . HIS B 1 69 ? -16.888 5.213 -6.181 1.00 16.78 49 HIS B N 1
ATOM 2580 C CA . HIS B 1 69 ? -15.879 6.268 -6.220 1.00 17.47 49 HIS B CA 1
ATOM 2581 C C . HIS B 1 69 ? -16.457 7.684 -6.123 1.00 17.52 49 HIS B C 1
ATOM 2582 O O . HIS B 1 69 ? -15.947 8.496 -5.354 1.00 17.29 49 HIS B O 1
ATOM 2589 N N . SER B 1 70 ? -17.532 7.945 -6.870 1.00 17.84 50 SER B N 1
ATOM 2590 C CA A SER B 1 70 ? -18.076 9.300 -7.018 0.50 18.24 50 SER B CA 1
ATOM 2591 C CA B SER B 1 70 ? -18.077 9.297 -7.021 0.50 17.91 50 SER B CA 1
ATOM 2592 C C . SER B 1 70 ? -18.977 9.748 -5.862 1.00 18.44 50 SER B C 1
ATOM 2593 O O . SER B 1 70 ? -19.461 10.881 -5.854 1.00 18.07 50 SER B O 1
ATOM 2598 N N . ILE B 1 71 ? -19.206 8.865 -4.890 1.00 18.85 51 ILE B N 1
ATOM 2599 C CA . ILE B 1 71 ? -19.975 9.245 -3.693 1.00 19.51 51 ILE B CA 1
ATOM 2600 C C . ILE B 1 71 ? -19.160 9.114 -2.390 1.00 19.55 51 ILE B C 1
ATOM 2601 O O . ILE B 1 71 ? -19.688 9.306 -1.294 1.00 19.81 51 ILE B O 1
ATOM 2606 N N . THR B 1 72 ? -17.870 8.820 -2.531 1.00 19.53 52 THR B N 1
ATOM 2607 C CA . THR B 1 72 ? -16.982 8.556 -1.396 1.00 19.61 52 THR B CA 1
ATOM 2608 C C . THR B 1 72 ? -16.807 9.727 -0.419 1.00 19.50 52 THR B C 1
ATOM 2609 O O . THR B 1 72 ? -16.829 9.520 0.795 1.00 19.57 52 THR B O 1
ATOM 2613 N N . SER B 1 73 ? -16.629 10.941 -0.938 1.00 19.01 53 SER B N 1
ATOM 2614 C CA . SER B 1 73 ? -16.370 12.115 -0.085 1.00 19.25 53 SER B CA 1
ATOM 2615 C C . SER B 1 73 ? -17.475 12.363 0.942 1.00 19.13 53 SER B C 1
ATOM 2616 O O . SER B 1 73 ? -17.190 12.598 2.114 1.00 19.15 53 SER B O 1
ATOM 2619 N N . ASN B 1 74 ? -18.726 12.299 0.498 1.00 19.17 54 ASN B N 1
ATOM 2620 C CA . ASN B 1 74 ? -19.863 12.648 1.348 1.00 19.62 54 ASN B CA 1
ATOM 2621 C C . ASN B 1 74 ? -20.640 11.461 1.883 1.00 19.20 54 ASN B C 1
ATOM 2622 O O . ASN B 1 74 ? -21.744 11.633 2.411 1.00 19.20 54 ASN B O 1
ATOM 2627 N N . PHE B 1 75 ? -20.079 10.259 1.745 1.00 18.53 55 PHE B N 1
ATOM 2628 C CA . PHE B 1 75 ? -20.764 9.068 2.225 1.00 17.74 55 PHE B CA 1
ATOM 2629 C C . PHE B 1 75 ? -21.112 9.239 3.704 1.00 17.59 55 PHE B C 1
ATOM 2630 O O . PHE B 1 75 ? -20.252 9.588 4.526 1.00 16.96 55 PHE B O 1
ATOM 2638 N N . ASP B 1 76 ? -22.379 8.991 4.029 1.00 17.08 56 ASP B N 1
ATOM 2639 C CA . ASP B 1 76 ? -22.868 9.225 5.377 1.00 16.66 56 ASP B CA 1
ATOM 2640 C C . ASP B 1 76 ? -22.583 8.013 6.256 1.00 16.24 56 ASP B C 1
ATOM 2641 O O . ASP B 1 76 ? -23.480 7.225 6.583 1.00 15.73 56 ASP B O 1
ATOM 2646 N N . SER B 1 77 ? -21.320 7.885 6.647 1.00 15.72 57 SER B N 1
ATOM 2647 C CA . SER B 1 77 ? -20.872 6.747 7.432 1.00 15.73 57 SER B CA 1
ATOM 2648 C C . SER B 1 77 ? -21.407 6.789 8.854 1.00 15.58 57 SER B C 1
ATOM 2649 O O . SER B 1 77 ? -21.568 5.741 9.477 1.00 15.27 57 SER B O 1
ATOM 2652 N N . SER B 1 78 ? -21.698 7.992 9.361 1.00 15.37 58 SER B N 1
ATOM 2653 C CA . SER B 1 78 ? -22.288 8.134 10.695 1.00 15.78 58 SER B CA 1
ATOM 2654 C C . SER B 1 78 ? -23.651 7.448 10.781 1.00 15.45 58 SER B C 1
ATOM 2655 O O . SER B 1 78 ? -23.954 6.793 11.776 1.00 15.40 58 SER B O 1
ATOM 2658 N N . ASN B 1 79 ? -24.469 7.636 9.746 1.00 14.92 59 ASN B N 1
ATOM 2659 C CA . ASN B 1 79 ? -25.795 7.028 9.674 1.00 15.02 59 ASN B CA 1
ATOM 2660 C C . ASN B 1 79 ? -25.682 5.545 9.329 1.00 14.73 59 ASN B C 1
ATOM 2661 O O . ASN B 1 79 ? -26.388 4.714 9.906 1.00 14.67 59 ASN B O 1
ATOM 2666 N N . TRP B 1 80 ? -24.785 5.212 8.402 1.00 14.48 60 TRP B N 1
ATOM 2667 C CA . TRP B 1 80 ? -24.610 3.812 8.006 1.00 13.98 60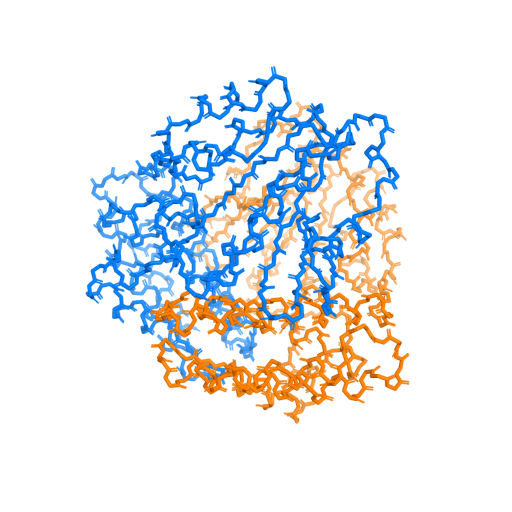 TRP B CA 1
ATOM 2668 C C . TRP B 1 80 ? -24.191 2.935 9.177 1.00 13.98 60 TRP B C 1
ATOM 2669 O O . TRP B 1 80 ? -24.726 1.836 9.347 1.00 13.81 60 TRP B O 1
ATOM 2680 N N . LEU B 1 81 ? -23.263 3.430 9.996 1.00 13.50 61 LEU B N 1
ATOM 2681 C CA . LEU B 1 81 ? -22.793 2.675 11.153 1.00 13.69 61 LEU B CA 1
ATOM 2682 C C . LEU B 1 81 ? -23.887 2.462 12.196 1.00 13.86 61 LEU B C 1
ATOM 2683 O O . LEU B 1 81 ? -23.918 1.427 12.849 1.00 13.45 61 LEU B O 1
ATOM 2688 N N . PHE B 1 82 ? -24.784 3.436 12.349 1.00 14.29 62 PHE B N 1
ATOM 2689 C CA . PHE B 1 82 ? -25.916 3.268 13.263 1.00 14.48 62 PHE B CA 1
ATOM 2690 C C . PHE B 1 82 ? -26.868 2.200 12.731 1.00 14.27 62 PHE B C 1
ATOM 2691 O O . PHE B 1 82 ? -27.513 1.501 13.511 1.00 14.41 62 PHE B O 1
ATOM 2699 N N . ASP B 1 83 ? -26.941 2.068 11.406 1.00 14.25 63 ASP B N 1
ATOM 2700 C CA . ASP B 1 83 ? -27.715 0.993 10.777 1.00 14.14 63 ASP B CA 1
ATOM 2701 C C . ASP B 1 83 ? -27.128 -0.382 11.077 1.00 14.06 63 ASP B C 1
ATOM 2702 O O . ASP B 1 83 ? -27.872 -1.360 11.165 1.00 13.72 63 ASP B O 1
ATOM 2707 N N . VAL B 1 84 ? -25.802 -0.463 11.230 1.00 14.02 64 VAL B N 1
ATOM 2708 C CA . VAL B 1 84 ? -25.172 -1.697 11.711 1.00 14.11 64 VAL B CA 1
ATOM 2709 C C . VAL B 1 84 ? -25.708 -2.015 13.106 1.00 14.33 64 VAL B C 1
ATOM 2710 O O . VAL B 1 84 ? -26.187 -3.126 13.351 1.00 14.89 64 VAL B O 1
ATOM 2714 N N . ALA B 1 85 ? -25.646 -1.024 13.998 1.00 14.25 65 ALA B N 1
ATOM 2715 C CA . ALA B 1 85 ? -26.149 -1.137 15.372 1.00 14.40 65 ALA B CA 1
ATOM 2716 C C . ALA B 1 85 ? -26.047 0.216 16.073 1.00 14.39 65 ALA B C 1
ATOM 2717 O O . ALA B 1 85 ? -25.122 0.984 15.795 1.00 14.26 65 ALA B O 1
ATOM 2719 N N . PRO B 1 86 ? -26.996 0.521 16.982 1.00 14.53 66 PRO B N 1
ATOM 2720 C CA . PRO B 1 86 ? -26.881 1.769 17.737 1.00 14.57 66 PRO B CA 1
ATOM 2721 C C . PRO B 1 86 ? -25.513 1.893 18.416 1.00 14.37 66 PRO B C 1
ATOM 2722 O O . PRO B 1 86 ? -24.960 0.896 18.879 1.00 14.02 66 PRO B O 1
ATOM 2726 N N . TYR B 1 87 ? -24.960 3.103 18.440 1.00 14.50 67 TYR B N 1
ATOM 2727 C CA . TYR B 1 87 ? -23.653 3.308 19.058 1.00 14.37 67 TYR B CA 1
ATOM 2728 C C . TYR B 1 87 ? -23.644 4.457 20.067 1.00 14.66 67 TYR B C 1
ATOM 2729 O O . TYR B 1 87 ? -24.504 5.342 20.016 1.00 15.02 67 TYR B O 1
ATOM 2738 N N . LEU B 1 88 ? -22.686 4.404 20.989 1.00 14.46 68 LEU B N 1
ATOM 2739 C CA . LEU B 1 88 ? -22.478 5.427 22.015 1.00 15.00 68 LEU B CA 1
ATOM 2740 C C . LEU B 1 88 ? -21.507 6.512 21.568 1.00 14.98 68 LEU B C 1
ATOM 2741 O O . LEU B 1 88 ? -21.579 7.647 22.039 1.00 15.12 68 LEU B O 1
ATOM 2746 N N . MET B 1 89 ? -20.575 6.150 20.689 1.00 14.68 69 MET B N 1
ATOM 2747 C CA . MET B 1 89 ? -19.460 7.037 20.341 1.00 14.85 69 MET B CA 1
ATOM 2748 C C . MET B 1 89 ? -18.906 6.704 18.966 1.00 14.64 69 MET B C 1
ATOM 2749 O O . MET B 1 89 ? -18.784 5.530 18.594 1.00 14.58 69 MET B O 1
ATOM 2754 N N . LEU B 1 90 ? -18.567 7.751 18.223 1.00 14.68 70 LEU B N 1
ATOM 2755 C CA . LEU B 1 90 ? -17.977 7.616 16.897 1.00 14.70 70 LEU B CA 1
ATOM 2756 C C . LEU B 1 90 ? -16.993 8.753 16.657 1.00 14.66 70 LEU B C 1
ATOM 2757 O O . LEU B 1 90 ? -17.309 9.921 16.897 1.00 14.38 70 LEU B O 1
ATOM 2762 N N . TYR B 1 91 ? -15.792 8.399 16.211 1.00 14.52 71 TYR B N 1
ATOM 2763 C CA . TYR B 1 91 ? -14.781 9.381 15.831 1.00 14.49 71 TYR B CA 1
ATOM 2764 C C . TYR B 1 91 ? -13.809 8.781 14.819 1.00 14.82 71 TYR B C 1
ATOM 2765 O O . TYR B 1 91 ? -13.752 7.557 14.649 1.00 15.22 71 TYR B O 1
ATOM 2774 N N . LYS B 1 92 ? -13.062 9.653 14.148 1.00 14.97 72 LYS B N 1
ATOM 2775 C CA A LYS B 1 92 ? -12.042 9.240 13.200 0.50 15.25 72 LYS B CA 1
ATOM 2776 C CA B LYS B 1 92 ? -12.040 9.216 13.208 0.50 15.17 72 LYS B CA 1
ATOM 2777 C C . LYS B 1 92 ? -10.687 9.210 13.910 1.00 15.36 72 LYS B C 1
ATOM 2778 O O . LYS B 1 92 ? -10.259 10.216 14.475 1.00 15.16 72 LYS B O 1
ATOM 2789 N N . ASN B 1 93 ? -10.019 8.059 13.894 1.00 15.56 73 ASN B N 1
ATOM 2790 C CA . ASN B 1 93 ? -8.739 7.961 14.586 1.00 15.83 73 ASN B CA 1
ATOM 2791 C C . ASN B 1 93 ? -7.575 8.502 13.747 1.00 16.38 73 ASN B C 1
ATOM 2792 O O . ASN B 1 93 ? -7.781 9.021 12.642 1.00 16.38 73 ASN B O 1
ATOM 2797 N N . GLU B 1 94 ? -6.360 8.360 14.266 1.00 17.27 74 GLU B N 1
ATOM 2798 C CA . GLU B 1 94 ? -5.163 8.909 13.625 1.00 18.31 74 GLU B CA 1
ATOM 2799 C C . GLU B 1 94 ? -4.846 8.267 12.270 1.00 18.17 74 GLU B C 1
ATOM 2800 O O . GLU B 1 94 ? -4.053 8.809 11.503 1.00 18.49 74 GLU B O 1
ATOM 2806 N N . TYR B 1 95 ? -5.444 7.108 11.996 1.00 18.07 75 TYR B N 1
ATOM 2807 C CA . TYR B 1 95 ? -5.215 6.395 10.739 1.00 17.64 75 TYR B CA 1
ATOM 2808 C C . TYR B 1 95 ? -6.316 6.677 9.721 1.00 17.36 75 TYR B C 1
ATOM 2809 O O . TYR B 1 95 ? -6.335 6.084 8.639 1.00 17.51 75 TYR B O 1
ATOM 2818 N N . GLY B 1 96 ? -7.220 7.590 10.068 1.00 16.60 76 GLY B N 1
ATOM 2819 C CA . GLY B 1 96 ? -8.360 7.907 9.222 1.00 16.01 76 GLY B CA 1
ATOM 2820 C C . GLY B 1 96 ? -9.470 6.865 9.256 1.00 15.35 76 GLY B C 1
ATOM 2821 O O . GLY B 1 96 ? -10.324 6.847 8.377 1.00 15.25 76 GLY B O 1
ATOM 2822 N N . THR B 1 97 ? -9.453 5.998 10.267 1.00 14.81 77 THR B N 1
ATOM 2823 C CA . THR B 1 97 ? -10.458 4.944 10.425 1.00 14.59 77 THR B CA 1
ATOM 2824 C C . THR B 1 97 ? -11.595 5.431 11.312 1.00 14.12 77 THR B C 1
ATOM 2825 O O . THR B 1 97 ? -11.349 6.044 12.345 1.00 13.82 77 THR B O 1
ATOM 2829 N N . GLU B 1 98 ? -12.833 5.149 10.910 1.00 13.65 78 GLU B N 1
ATOM 2830 C CA . GLU B 1 98 ? -13.984 5.432 11.755 1.00 13.23 78 GLU B CA 1
ATOM 2831 C C . GLU B 1 98 ? -14.052 4.388 12.856 1.00 12.81 78 GLU B C 1
ATOM 2832 O O . GLU B 1 98 ? -14.159 3.188 12.576 1.00 12.52 78 GLU B O 1
ATOM 2838 N N . VAL B 1 99 ? -13.988 4.849 14.101 1.00 11.61 79 VAL B N 1
ATOM 2839 C CA . VAL B 1 99 ? -14.018 3.942 15.255 1.00 11.30 79 VAL B CA 1
ATOM 2840 C C . VAL B 1 99 ? -15.309 4.160 16.016 1.00 11.15 79 VAL B C 1
ATOM 2841 O O . VAL B 1 99 ? -15.656 5.287 16.353 1.00 10.84 79 VAL B O 1
ATOM 2845 N N . VAL B 1 100 ? -16.012 3.065 16.281 1.00 11.08 80 VAL B N 1
ATOM 2846 C CA . VAL B 1 100 ? -17.305 3.121 16.938 1.00 11.29 80 VAL B CA 1
ATOM 2847 C C . VAL B 1 100 ? -17.313 2.274 18.215 1.00 11.36 80 VAL B C 1
ATOM 2848 O O . VAL B 1 100 ? -16.771 1.171 18.240 1.00 10.80 80 VAL B O 1
ATOM 2852 N N . ILE B 1 101 ? -17.881 2.824 19.285 1.00 10.81 81 ILE B N 1
ATOM 2853 C CA . ILE B 1 101 ? -18.255 2.012 20.430 1.00 10.50 81 ILE B CA 1
ATOM 2854 C C . ILE B 1 101 ? -19.767 1.834 20.368 1.00 10.75 81 ILE B C 1
ATOM 2855 O O . ILE B 1 101 ? -20.517 2.790 20.606 1.00 10.04 81 ILE B O 1
ATOM 2860 N N . PHE B 1 102 ? -20.207 0.621 20.025 1.00 10.67 82 PHE B N 1
ATOM 2861 C CA . PHE B 1 102 ? -21.642 0.301 19.966 1.00 11.35 82 PHE B CA 1
ATOM 2862 C C . PHE B 1 102 ? -22.249 0.332 21.374 1.00 11.90 82 PHE B C 1
ATOM 2863 O O . PHE B 1 102 ? -21.509 0.275 22.359 1.00 11.68 82 PHE B O 1
ATOM 2871 N N . ASP B 1 103 ? -23.578 0.426 21.477 1.00 12.77 83 ASP B N 1
ATOM 2872 C CA A ASP B 1 103 ? -24.182 0.523 22.804 0.50 13.21 83 ASP B CA 1
ATOM 2873 C CA B ASP B 1 103 ? -24.287 0.492 22.767 0.50 13.27 83 ASP B CA 1
ATOM 2874 C C . ASP B 1 103 ? -24.050 -0.744 23.641 1.00 13.46 83 ASP B C 1
ATOM 2875 O O . ASP B 1 103 ? -24.183 -0.696 24.869 1.00 13.81 83 ASP B O 1
ATOM 2884 N N . ASN B 1 104 ? -23.725 -1.861 22.993 1.00 13.46 84 ASN B N 1
ATOM 2885 C CA . ASN B 1 104 ? -23.416 -3.108 23.709 1.00 13.62 84 ASN B CA 1
ATOM 2886 C C . ASN B 1 104 ? -21.934 -3.194 24.093 1.00 13.53 84 ASN B C 1
ATOM 2887 O O . ASN B 1 104 ? -21.477 -4.216 24.609 1.00 13.63 84 ASN B O 1
ATOM 2892 N N . LEU B 1 105 ? -21.215 -2.098 23.835 1.00 12.92 85 LEU B N 1
ATOM 2893 C CA . LEU B 1 105 ? -19.795 -1.898 24.173 1.00 12.67 85 LEU B CA 1
ATOM 2894 C C . LEU B 1 105 ? -18.788 -2.668 23.303 1.00 12.19 85 LEU B C 1
ATOM 2895 O O . LEU B 1 105 ? -17.611 -2.757 23.645 1.00 12.34 85 LEU B O 1
ATOM 2900 N N . ILE B 1 106 ? -19.244 -3.199 22.171 1.00 11.46 86 ILE B N 1
ATOM 2901 C CA . ILE B 1 106 ? -18.327 -3.769 21.188 1.00 11.06 86 ILE B CA 1
ATOM 2902 C C . ILE B 1 106 ? -17.698 -2.629 20.395 1.00 10.60 86 ILE B C 1
ATOM 2903 O O . ILE B 1 106 ? -18.402 -1.718 19.955 1.00 10.23 86 ILE B O 1
ATOM 2908 N N . ARG B 1 107 ? -16.373 -2.676 20.242 1.00 10.39 87 ARG B N 1
ATOM 2909 C CA . ARG B 1 107 ? -15.649 -1.717 19.412 1.00 9.89 87 ARG B CA 1
ATOM 2910 C C . ARG B 1 107 ? -15.674 -2.178 17.956 1.00 10.03 87 ARG B C 1
ATOM 2911 O O . ARG B 1 107 ? -15.529 -3.365 17.665 1.00 9.02 87 ARG B O 1
ATOM 2919 N N . GLY B 1 108 ? -15.849 -1.229 17.043 1.00 10.10 88 GLY B N 1
ATOM 2920 C CA . GLY B 1 108 ? -15.727 -1.519 15.623 1.00 10.71 88 GLY B CA 1
ATOM 2921 C C . GLY B 1 108 ? -14.842 -0.492 14.947 1.00 11.54 88 GLY B C 1
ATOM 2922 O O . GLY B 1 108 ? -14.912 0.704 15.254 1.00 11.59 88 GLY B O 1
ATOM 2923 N N . GLU B 1 109 ? -14.004 -0.961 14.031 1.00 11.58 89 GLU B N 1
ATOM 2924 C CA . GLU B 1 109 ? -13.156 -0.082 13.253 1.00 12.39 89 GLU B CA 1
ATOM 2925 C C . GLU B 1 109 ? -13.482 -0.269 11.781 1.00 12.41 89 GLU B C 1
ATOM 2926 O O . GLU B 1 109 ? -13.310 -1.359 11.233 1.00 12.58 89 GLU B O 1
ATOM 2932 N N . PHE B 1 110 ? -13.941 0.804 11.146 1.00 12.16 90 PHE B N 1
ATOM 2933 C CA . PHE B 1 110 ? -14.404 0.751 9.774 1.00 12.58 90 PHE B CA 1
ATOM 2934 C C . PHE B 1 110 ? -13.624 1.770 8.949 1.00 12.95 90 PHE B C 1
ATOM 2935 O O . PHE B 1 110 ? -13.736 2.977 9.174 1.00 13.08 90 PHE B O 1
ATOM 2943 N N . HIS B 1 111 ? -12.812 1.284 8.017 1.00 13.09 91 HIS B N 1
ATOM 2944 C CA . HIS B 1 111 ? -12.059 2.183 7.154 1.00 13.76 91 HIS B CA 1
ATOM 2945 C C . HIS B 1 111 ? -12.777 2.347 5.822 1.00 13.67 91 HIS B C 1
ATOM 2946 O O . HIS B 1 111 ? -12.913 1.389 5.044 1.00 13.39 91 HIS B O 1
ATOM 2953 N N . PHE B 1 112 ? -13.258 3.566 5.584 1.00 13.40 92 PHE B N 1
ATOM 2954 C CA . PHE B 1 112 ? -14.050 3.878 4.402 1.00 13.41 92 PHE B CA 1
ATOM 2955 C C . PHE B 1 112 ? -13.173 4.551 3.363 1.00 13.49 92 PHE B C 1
ATOM 2956 O O . PHE B 1 112 ? -12.531 5.561 3.646 1.00 12.77 92 PHE B O 1
ATOM 2964 N N . LEU B 1 113 ? -13.146 3.984 2.162 1.00 13.58 93 LEU B N 1
ATOM 2965 C CA . LEU B 1 113 ? -12.346 4.527 1.072 1.00 14.27 93 LEU B CA 1
ATOM 2966 C C . LEU B 1 113 ? -12.918 4.105 -0.276 1.00 14.07 93 LEU B C 1
ATOM 2967 O O . LEU B 1 113 ? -13.641 3.113 -0.370 1.00 13.65 93 LEU B O 1
ATOM 2972 N N . SER B 1 114 ? -12.592 4.863 -1.317 1.00 14.14 94 SER B N 1
ATOM 2973 C CA . SER B 1 114 ? -13.085 4.574 -2.650 1.00 14.45 94 SER B CA 1
ATOM 2974 C C . SER B 1 114 ? -12.648 3.187 -3.110 1.00 14.93 94 SER B C 1
ATOM 2975 O O . SER B 1 114 ? -11.530 2.750 -2.831 1.00 14.75 94 SER B O 1
ATOM 2978 N N . GLU B 1 115 ? -13.550 2.508 -3.815 1.00 15.91 95 GLU B N 1
ATOM 2979 C CA . GLU B 1 115 ? -13.223 1.297 -4.563 1.00 16.68 95 GLU B CA 1
ATOM 2980 C C . GLU B 1 115 ? -11.930 1.451 -5.390 1.00 17.04 95 GLU B C 1
ATOM 2981 O O . GLU B 1 115 ? -11.218 0.472 -5.609 1.00 17.00 95 GLU B O 1
ATOM 2987 N N . LYS B 1 116 ? -11.631 2.675 -5.836 1.00 17.40 96 LYS B N 1
ATOM 2988 C CA . LYS B 1 116 ? -10.422 2.944 -6.633 1.00 18.02 96 LYS B CA 1
ATOM 2989 C C . LYS B 1 116 ? -9.123 2.832 -5.824 1.00 18.21 96 LYS B C 1
ATOM 2990 O O . LYS B 1 116 ? -8.032 2.816 -6.392 1.00 17.90 96 LYS B O 1
ATOM 2996 N N . ASP B 1 117 ? -9.253 2.739 -4.501 1.00 18.54 97 ASP B N 1
ATOM 2997 C CA . ASP B 1 117 ? -8.105 2.621 -3.610 1.00 18.90 97 ASP B CA 1
ATOM 2998 C C . ASP B 1 117 ? -7.924 1.201 -3.100 1.00 19.00 97 ASP B C 1
ATOM 2999 O O . ASP B 1 117 ? -7.183 0.967 -2.137 1.00 18.83 97 ASP B O 1
ATOM 3004 N N . MET B 1 118 ? -8.593 0.249 -3.749 1.00 19.01 98 MET B N 1
ATOM 3005 C CA . MET B 1 118 ? -8.467 -1.152 -3.367 1.00 19.33 98 MET B CA 1
ATOM 3006 C C . MET B 1 118 ? -7.034 -1.666 -3.559 1.00 19.11 98 MET B C 1
ATOM 3007 O O . MET B 1 118 ? -6.637 -2.655 -2.942 1.00 18.95 98 MET B O 1
ATOM 3012 N N . ASN B 1 119 ? -6.264 -0.985 -4.410 1.00 18.98 99 ASN B N 1
ATOM 3013 C CA . ASN B 1 119 ? -4.847 -1.306 -4.602 1.00 19.23 99 ASN B CA 1
ATOM 3014 C C . ASN B 1 119 ? -3.963 -1.136 -3.350 1.00 18.74 99 ASN B C 1
ATOM 3015 O O . ASN B 1 119 ? -2.765 -1.419 -3.392 1.00 18.97 99 ASN B O 1
ATOM 3020 N N . ILE B 1 120 ? -4.558 -0.685 -2.245 1.00 18.02 100 ILE B N 1
ATOM 3021 C CA . ILE B 1 120 ? -3.876 -0.648 -0.947 1.00 17.69 100 ILE B CA 1
ATOM 3022 C C . ILE B 1 120 ? -3.641 -2.059 -0.399 1.00 17.11 100 ILE B C 1
ATOM 3023 O O . ILE B 1 120 ? -2.712 -2.288 0.380 1.00 16.83 100 ILE B O 1
ATOM 3028 N N . ILE B 1 121 ? -4.481 -2.999 -0.823 1.00 16.55 101 ILE B N 1
ATOM 3029 C CA . ILE B 1 121 ? -4.520 -4.334 -0.223 1.00 16.29 101 ILE B CA 1
ATOM 3030 C C . ILE B 1 121 ? -3.189 -5.112 -0.305 1.00 16.15 101 ILE B C 1
ATOM 3031 O O . ILE B 1 121 ? -2.759 -5.668 0.704 1.00 15.87 101 ILE B O 1
ATOM 3036 N N . PRO B 1 122 ? -2.534 -5.138 -1.487 1.00 16.00 102 PRO B N 1
ATOM 3037 C CA . PRO B 1 122 ? -1.223 -5.801 -1.584 1.00 15.95 102 PRO B CA 1
ATOM 3038 C C . PRO B 1 122 ? -0.205 -5.392 -0.510 1.00 15.83 102 PRO B C 1
ATOM 3039 O O . PRO B 1 122 ? 0.507 -6.252 -0.005 1.00 15.94 102 PRO B O 1
ATOM 3043 N N . SER B 1 123 ? -0.150 -4.112 -0.145 1.00 15.56 103 SER B N 1
ATOM 3044 C CA . SER B 1 123 ? 0.794 -3.655 0.881 1.00 15.62 103 SER B CA 1
ATOM 3045 C C . SER B 1 123 ? 0.527 -4.298 2.249 1.00 15.38 103 SER B C 1
ATOM 3046 O O . SER B 1 123 ? 1.393 -4.297 3.122 1.00 14.73 103 SER B O 1
ATOM 3049 N N . PHE B 1 124 ? -0.675 -4.849 2.420 1.00 15.41 104 PHE B N 1
ATOM 3050 C CA . PHE B 1 124 ? -1.040 -5.537 3.655 1.00 15.52 104 PHE B CA 1
ATOM 3051 C C . PHE B 1 124 ? -0.208 -6.798 3.875 1.00 15.87 104 PHE B C 1
ATOM 3052 O O . PHE B 1 124 ? -0.120 -7.283 4.999 1.00 16.02 104 PHE B O 1
ATOM 3060 N N . LYS B 1 125 ? 0.402 -7.327 2.811 1.00 16.11 105 LYS B N 1
ATOM 3061 C CA . LYS B 1 125 ? 1.264 -8.515 2.929 1.00 16.42 105 LYS B CA 1
ATOM 3062 C C . LYS B 1 125 ? 2.450 -8.297 3.877 1.00 16.11 105 LYS B C 1
ATOM 3063 O O . LYS B 1 125 ? 3.016 -9.265 4.396 1.00 16.21 105 LYS B O 1
ATOM 3069 N N . ASP B 1 126 ? 2.805 -7.029 4.088 1.00 15.51 106 ASP B N 1
ATOM 3070 C CA . ASP B 1 126 ? 3.937 -6.627 4.931 1.00 15.40 106 ASP B CA 1
ATOM 3071 C C . ASP B 1 126 ? 3.578 -6.541 6.417 1.00 14.59 106 ASP B C 1
ATOM 3072 O O . ASP B 1 126 ? 4.461 -6.386 7.262 1.00 14.44 106 ASP B O 1
ATOM 3077 N N . SER B 1 127 ? 2.287 -6.629 6.725 1.00 13.67 107 SER B N 1
ATOM 3078 C CA . SER B 1 127 ? 1.789 -6.400 8.086 1.00 13.34 107 SER B CA 1
ATOM 3079 C C . SER B 1 127 ? 1.968 -7.606 9.005 1.00 13.15 107 SER B C 1
ATOM 3080 O O . SER B 1 127 ? 2.038 -7.462 10.232 1.00 12.84 107 SER B O 1
ATOM 3083 N N . GLY B 1 128 ? 2.018 -8.791 8.410 1.00 13.07 108 GLY B N 1
ATOM 3084 C CA . GLY B 1 128 ? 2.090 -10.017 9.183 1.00 13.50 108 GLY B CA 1
ATOM 3085 C C . GLY B 1 128 ? 1.819 -11.263 8.372 1.00 13.75 108 GLY B C 1
ATOM 3086 O O . GLY B 1 128 ? 1.765 -11.231 7.142 1.00 13.81 108 GLY B O 1
ATOM 3087 N N . TYR B 1 129 ? 1.642 -12.365 9.088 1.00 13.88 109 TYR B N 1
ATOM 3088 C CA . TYR B 1 129 ? 1.391 -13.658 8.496 1.00 13.97 109 TYR B CA 1
ATOM 3089 C C . TYR B 1 129 ? -0.097 -13.766 8.185 1.00 14.48 109 TYR B C 1
ATOM 3090 O O . TYR B 1 129 ? -0.940 -13.601 9.064 1.00 14.30 109 TYR B O 1
ATOM 3099 N N . ILE B 1 130 ? -0.409 -13.999 6.914 1.00 14.85 110 ILE B N 1
ATOM 3100 C CA . ILE B 1 130 ? -1.789 -14.155 6.468 1.00 15.53 110 ILE B CA 1
ATOM 3101 C C . ILE B 1 130 ? -1.920 -15.536 5.820 1.00 16.06 110 ILE B C 1
ATOM 3102 O O . ILE B 1 130 ? -1.869 -15.647 4.589 1.00 16.24 110 ILE B O 1
ATOM 3107 N N . PRO B 1 131 ? -2.069 -16.596 6.644 1.00 16.90 111 PRO B N 1
ATOM 3108 C CA . PRO B 1 131 ? -2.168 -17.960 6.103 1.00 17.25 111 PRO B CA 1
ATOM 3109 C C . PRO B 1 131 ? -3.424 -18.187 5.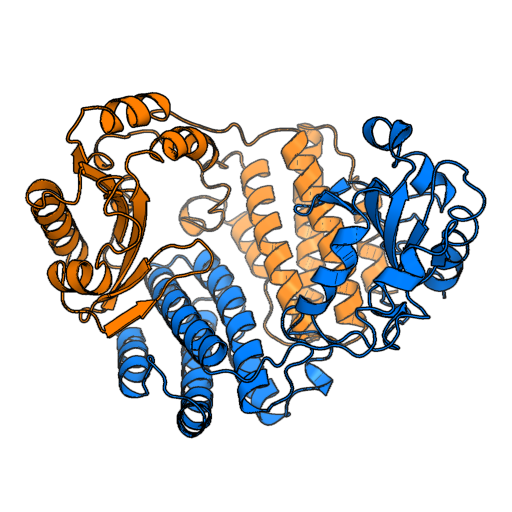257 1.00 17.73 111 PRO B C 1
ATOM 3110 O O . PRO B 1 131 ? -3.359 -18.880 4.240 1.00 18.03 111 PRO B O 1
ATOM 3114 N N . ASP B 1 132 ? -4.550 -17.617 5.683 1.00 18.42 112 ASP B N 1
ATOM 3115 C CA . ASP B 1 132 ? -5.817 -17.790 4.981 1.00 18.83 112 ASP B CA 1
ATOM 3116 C C . ASP B 1 132 ? -6.541 -16.468 4.772 1.00 18.83 112 ASP B C 1
ATOM 3117 O O . ASP B 1 132 ? -6.510 -15.573 5.621 1.00 19.00 112 ASP B O 1
ATOM 3122 N N . THR B 1 133 ? -7.228 -16.381 3.644 1.00 18.64 113 THR B N 1
ATOM 3123 C CA . THR B 1 133 ? -7.858 -15.150 3.213 1.00 18.80 113 THR B CA 1
ATOM 3124 C C . THR B 1 133 ? -9.397 -15.310 3.132 1.00 18.20 113 THR B C 1
ATOM 3125 O O . THR B 1 133 ? -10.136 -14.334 2.937 1.00 17.88 113 THR B O 1
ATOM 3129 N N . LYS B 1 134 ? -9.872 -16.542 3.313 1.00 17.87 114 LYS B N 1
ATOM 3130 C CA . LYS B 1 134 ? -11.299 -16.880 3.137 1.00 17.75 114 LYS B CA 1
ATOM 3131 C C . LYS B 1 134 ? -12.261 -16.072 4.020 1.00 17.14 114 LYS B C 1
ATOM 3132 O O . LYS B 1 134 ? -13.289 -15.584 3.534 1.00 17.05 114 LYS B O 1
ATOM 3138 N N . ALA B 1 135 ? -11.920 -15.910 5.297 1.00 15.98 115 ALA B N 1
ATOM 3139 C CA . ALA B 1 135 ? -12.759 -15.139 6.227 1.00 15.65 115 ALA B CA 1
ATOM 3140 C C . ALA B 1 135 ? -12.738 -13.621 5.976 1.00 15.09 115 ALA B C 1
ATOM 3141 O O . ALA B 1 135 ? -13.582 -12.884 6.498 1.00 14.86 115 ALA B O 1
ATOM 3143 N N . MET B 1 136 ? -11.785 -13.165 5.167 1.00 14.66 116 MET B N 1
ATOM 3144 C CA . MET B 1 136 ? -11.654 -11.742 4.811 1.00 14.20 116 MET B CA 1
ATOM 3145 C C . MET B 1 136 ? -12.647 -11.260 3.744 1.00 14.43 116 MET B C 1
ATOM 3146 O O . MET B 1 136 ? -12.985 -10.071 3.695 1.00 14.13 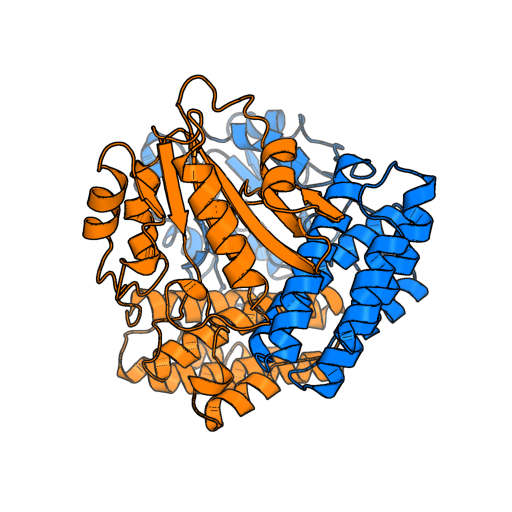116 MET B O 1
ATOM 3151 N N . LEU B 1 137 ? -13.108 -12.182 2.900 1.00 14.37 117 LEU B N 1
ATOM 3152 C CA . LEU B 1 137 ? -14.048 -11.863 1.816 1.00 14.63 117 LEU B CA 1
ATOM 3153 C C . LEU B 1 137 ? -15.503 -11.782 2.291 1.00 14.55 117 LEU B C 1
ATOM 3154 O O . LEU B 1 137 ? -16.187 -12.796 2.403 1.00 14.68 117 LEU B O 1
ATOM 3159 N N . ILE B 1 138 ? -15.972 -10.568 2.559 1.00 14.10 118 ILE B N 1
ATOM 3160 C CA . ILE B 1 138 ? -17.338 -10.353 3.038 1.00 13.97 118 ILE B CA 1
ATOM 3161 C C . ILE B 1 138 ? -18.294 -10.061 1.868 1.00 14.18 118 ILE B C 1
ATOM 3162 O O . ILE B 1 138 ? -19.344 -10.693 1.739 1.00 14.02 118 ILE B O 1
ATOM 3167 N N . TYR B 1 139 ? -17.920 -9.087 1.040 1.00 14.08 119 TYR B N 1
ATOM 3168 C CA . TYR B 1 139 ? -18.668 -8.732 -0.163 1.00 14.58 119 TYR B CA 1
ATOM 3169 C C . TYR B 1 139 ? -17.705 -8.268 -1.255 1.00 14.50 119 TYR B C 1
ATOM 3170 O O . TYR B 1 139 ? -16.706 -7.609 -0.968 1.00 14.47 119 TYR B O 1
ATOM 3179 N N . ASP B 1 140 ? -18.003 -8.618 -2.504 1.00 14.85 120 ASP B N 1
ATOM 3180 C CA . ASP B 1 140 ? -17.110 -8.303 -3.623 1.00 15.25 120 ASP B CA 1
ATOM 3181 C C . ASP B 1 140 ? -17.886 -8.209 -4.923 1.00 15.88 120 ASP B C 1
ATOM 3182 O O . ASP B 1 140 ? -18.045 -9.200 -5.637 1.00 15.67 120 ASP B O 1
ATOM 3187 N N . GLU B 1 141 ? -18.346 -6.999 -5.228 1.00 16.44 121 GLU B N 1
ATOM 3188 C CA . GLU B 1 141 ? -19.151 -6.730 -6.406 1.00 17.14 121 GLU B CA 1
ATOM 3189 C C . GLU B 1 141 ? -18.491 -7.185 -7.709 1.00 17.01 121 GLU B C 1
ATOM 3190 O O . GLU B 1 141 ? -19.087 -7.937 -8.483 1.00 17.16 121 GLU B O 1
ATOM 3196 N N . THR B 1 142 ? -17.251 -6.751 -7.916 1.00 17.01 122 THR B N 1
ATOM 3197 C CA A THR B 1 142 ? -16.571 -6.870 -9.205 0.50 17.14 122 THR B CA 1
ATOM 3198 C CA B THR B 1 142 ? -16.592 -6.891 -9.218 0.50 16.94 122 THR B CA 1
ATOM 3199 C C . THR B 1 142 ? -15.691 -8.119 -9.333 1.00 17.15 122 THR B C 1
ATOM 3200 O O . THR B 1 142 ? -15.327 -8.529 -10.444 1.00 17.30 122 THR B O 1
ATOM 3207 N N . GLY B 1 143 ? -15.337 -8.714 -8.200 1.00 17.05 123 GLY B N 1
ATOM 3208 C CA . GLY B 1 143 ? -14.381 -9.814 -8.202 1.00 16.92 123 GLY B CA 1
ATOM 3209 C C . GLY B 1 143 ? -12.977 -9.318 -7.886 1.00 16.92 123 GLY B C 1
ATOM 3210 O O . GLY B 1 143 ? -12.098 -10.110 -7.566 1.00 16.67 123 GLY B O 1
ATOM 3211 N N . GLN B 1 144 ? -12.773 -8.001 -7.954 1.00 17.11 124 GLN B N 1
ATOM 3212 C CA . GLN B 1 144 ? -11.460 -7.395 -7.703 1.00 17.50 124 GLN B CA 1
ATOM 3213 C C . GLN B 1 144 ? -10.919 -7.637 -6.287 1.00 17.11 124 GLN B C 1
ATOM 3214 O O . GLN B 1 144 ? -9.709 -7.805 -6.101 1.00 17.05 124 GLN B O 1
ATOM 3220 N N . LEU B 1 145 ? -11.805 -7.644 -5.297 1.00 16.61 125 LEU B N 1
ATOM 3221 C CA . LEU B 1 145 ? -11.384 -7.886 -3.919 1.00 16.19 125 LEU B CA 1
ATOM 3222 C C . LEU B 1 145 ? -10.796 -9.285 -3.779 1.00 16.10 125 LEU B C 1
ATOM 3223 O O . LEU B 1 145 ? -9.712 -9.457 -3.211 1.00 16.05 125 LEU B O 1
ATOM 3228 N N . GLU B 1 146 ? -11.506 -10.278 -4.304 1.00 16.01 126 GLU B N 1
ATOM 3229 C CA . GLU B 1 146 ? -11.015 -11.653 -4.269 1.00 16.36 126 GLU B CA 1
ATOM 3230 C C . GLU B 1 146 ? -9.657 -11.792 -4.970 1.00 16.45 126 GLU B C 1
ATOM 3231 O O . GLU B 1 146 ? -8.799 -12.561 -4.524 1.00 15.98 126 GLU B O 1
ATOM 3237 N N . ASN B 1 147 ? -9.470 -11.056 -6.064 1.00 16.53 127 ASN B N 1
ATOM 3238 C CA . ASN B 1 147 ? -8.187 -11.061 -6.774 1.00 17.01 127 ASN B CA 1
ATOM 3239 C C . ASN B 1 147 ? -7.058 -10.470 -5.930 1.00 16.67 127 ASN B C 1
ATOM 3240 O O . ASN B 1 147 ? -5.968 -11.043 -5.847 1.00 16.48 127 ASN B O 1
ATOM 3245 N N . TYR B 1 148 ? -7.326 -9.341 -5.278 1.00 17.10 128 TYR B N 1
ATOM 3246 C CA . TYR B 1 148 ? -6.329 -8.730 -4.391 1.00 17.16 128 TYR B CA 1
ATOM 3247 C C . TYR B 1 148 ? -5.982 -9.635 -3.209 1.00 17.09 128 TYR B C 1
ATOM 3248 O O . TYR B 1 148 ? -4.818 -9.742 -2.820 1.00 17.08 128 TYR B O 1
ATOM 3257 N N . LEU B 1 149 ? -6.987 -10.304 -2.657 1.00 17.28 129 LEU B N 1
ATOM 3258 C CA . LEU B 1 149 ? -6.768 -11.209 -1.531 1.00 17.32 129 LEU B CA 1
ATOM 3259 C C . LEU B 1 149 ? -5.926 -12.432 -1.915 1.00 18.07 129 LEU B C 1
ATOM 3260 O O . LEU B 1 149 ? -5.131 -12.911 -1.104 1.00 18.02 129 LEU B O 1
ATOM 3265 N N . SER B 1 150 ? -6.081 -12.926 -3.147 1.00 18.46 130 SER B N 1
ATOM 3266 C CA . SER B 1 150 ? -5.270 -14.059 -3.612 1.00 19.19 130 SER B CA 1
ATOM 3267 C C . SER B 1 150 ? -3.798 -13.668 -3.793 1.00 19.39 130 SER B C 1
ATOM 3268 O O . SER B 1 150 ? -2.922 -14.532 -3.796 1.00 20.03 130 SER B O 1
ATOM 3271 N N . GLU B 1 151 ? -3.537 -12.367 -3.919 1.00 19.68 131 GLU B N 1
ATOM 3272 C CA . GLU B 1 151 ? -2.175 -11.829 -3.961 1.00 20.07 131 GLU B CA 1
ATOM 3273 C C . GLU B 1 151 ? -1.490 -11.793 -2.594 1.00 19.76 131 GLU B C 1
ATOM 3274 O O . GLU B 1 151 ? -0.258 -11.817 -2.519 1.00 20.22 131 GLU B O 1
ATOM 3280 N N . ILE B 1 152 ? -2.276 -11.709 -1.523 1.00 18.75 132 ILE B N 1
ATOM 3281 C CA . ILE B 1 152 ? -1.716 -11.647 -0.169 1.00 18.04 132 ILE B CA 1
ATOM 3282 C C . ILE B 1 152 ? -1.886 -12.947 0.616 1.00 17.54 132 ILE B C 1
ATOM 3283 O O . ILE B 1 152 ? -1.300 -13.098 1.685 1.00 17.68 132 ILE B O 1
ATOM 3288 N N . SER B 1 153 ? -2.700 -13.865 0.099 1.00 16.90 133 SER B N 1
ATOM 3289 C CA . SER B 1 153 ? -2.927 -15.158 0.737 1.00 16.97 133 SER B CA 1
ATOM 3290 C C . SER B 1 153 ? -1.610 -15.928 0.832 1.00 16.59 133 SER B C 1
ATOM 3291 O O . SER B 1 153 ? -0.901 -16.097 -0.164 1.00 16.83 133 SER B O 1
ATOM 3294 N N . GLY B 1 154 ? -1.275 -16.361 2.040 1.00 16.31 134 GLY B N 1
ATOM 3295 C CA . GLY B 1 154 ? -0.016 -17.055 2.293 1.00 16.15 134 GLY B CA 1
ATOM 3296 C C . GLY B 1 154 ? 1.132 -16.131 2.667 1.00 16.01 134 GLY B C 1
ATOM 3297 O O . GLY B 1 154 ? 2.218 -16.604 2.999 1.00 16.18 134 GLY B O 1
ATOM 3298 N N . ALA B 1 155 ? 0.894 -14.817 2.627 1.00 15.82 135 ALA B N 1
ATOM 3299 C CA . ALA B 1 155 ? 1.918 -13.827 2.978 1.00 15.78 135 ALA B CA 1
ATOM 3300 C C . ALA B 1 155 ? 2.566 -14.154 4.314 1.00 15.69 135 ALA B C 1
ATOM 3301 O O . ALA B 1 155 ? 1.876 -14.430 5.296 1.00 15.97 135 ALA B O 1
ATOM 3303 N N . ARG B 1 156 ? 3.895 -14.140 4.344 1.00 15.67 136 ARG B N 1
ATOM 3304 C CA . ARG B 1 156 ? 4.635 -14.408 5.571 1.00 15.22 136 ARG B CA 1
ATOM 3305 C C . ARG B 1 156 ? 5.997 -13.716 5.552 1.00 15.23 136 ARG B C 1
ATOM 3306 O O . ARG B 1 156 ? 6.987 -14.310 5.107 1.00 15.12 136 ARG B O 1
ATOM 3314 N N . PRO B 1 157 ? 6.047 -12.453 6.027 1.00 14.78 137 PRO B N 1
ATOM 3315 C CA . PRO B 1 157 ? 7.305 -11.712 6.084 1.00 14.62 137 PRO B CA 1
ATOM 3316 C C . PRO B 1 157 ? 8.372 -12.483 6.855 1.00 14.39 137 PRO B C 1
ATOM 3317 O O . PRO B 1 157 ? 8.090 -13.059 7.911 1.00 14.44 137 PRO B O 1
ATOM 3321 N N . ASN B 1 158 ? 9.578 -12.527 6.306 1.00 14.21 138 ASN B N 1
ATOM 3322 C CA . ASN B 1 158 ? 10.701 -13.115 7.020 1.00 13.75 138 ASN B CA 1
ATOM 3323 C C . ASN B 1 158 ? 11.254 -12.044 7.937 1.00 13.09 138 ASN B C 1
ATOM 3324 O O . ASN B 1 158 ? 11.850 -11.067 7.475 1.00 13.07 138 ASN B O 1
ATOM 3329 N N . ARG B 1 159 ? 11.035 -12.228 9.234 1.00 12.35 139 ARG B N 1
ATOM 3330 C CA . ARG B 1 159 ? 11.437 -11.248 10.236 1.00 11.79 139 ARG B CA 1
ATOM 3331 C C . ARG B 1 159 ? 12.818 -11.563 10.805 1.00 11.90 139 ARG B C 1
ATOM 3332 O O . ARG B 1 159 ? 13.429 -10.728 11.483 1.00 11.26 139 ARG B O 1
ATOM 3340 N N . LEU B 1 160 ? 13.314 -12.760 10.505 1.00 11.63 140 LEU B N 1
ATOM 3341 C CA . LEU B 1 160 ? 14.571 -13.231 11.078 1.00 11.86 140 LEU B CA 1
ATOM 3342 C C . LEU B 1 160 ? 15.746 -12.834 10.186 1.00 11.91 140 LEU B C 1
ATOM 3343 O O . LEU B 1 160 ? 16.381 -13.679 9.545 1.00 11.49 140 LEU B O 1
ATOM 3348 N N . THR B 1 161 ? 16.021 -11.531 10.148 1.00 11.79 141 THR B N 1
ATOM 3349 C CA . THR B 1 161 ? 17.049 -10.994 9.266 1.00 11.94 141 THR B CA 1
ATOM 3350 C C . THR B 1 161 ? 18.089 -10.193 10.033 1.00 12.33 141 THR B C 1
ATOM 3351 O O . THR B 1 161 ? 17.797 -9.621 11.088 1.00 12.01 141 THR B O 1
ATOM 3355 N N . GLU B 1 162 ? 19.298 -10.146 9.477 1.00 12.50 142 GLU B N 1
ATOM 3356 C CA . GLU B 1 162 ? 20.386 -9.338 10.016 1.00 13.14 142 GLU B CA 1
ATOM 3357 C C . GLU B 1 162 ? 19.980 -7.873 10.135 1.00 12.98 142 GLU B C 1
ATOM 3358 O O . GLU B 1 162 ? 20.332 -7.209 11.107 1.00 13.19 142 GLU B O 1
ATOM 3364 N N . GLU B 1 163 ? 19.234 -7.396 9.139 1.00 13.28 143 GLU B N 1
ATOM 3365 C CA . GLU B 1 163 ? 18.717 -6.029 9.094 1.00 13.74 143 GLU B CA 1
ATOM 3366 C C . GLU B 1 163 ? 17.835 -5.739 10.305 1.00 13.26 143 GLU B C 1
ATOM 3367 O O . GLU B 1 163 ? 18.005 -4.713 10.970 1.00 12.80 143 GLU B O 1
ATOM 3373 N N . ASN B 1 164 ? 16.906 -6.651 10.595 1.00 12.66 144 ASN B N 1
ATOM 3374 C CA . ASN B 1 164 ? 15.996 -6.480 11.724 1.00 12.58 144 ASN B CA 1
ATOM 3375 C C . ASN B 1 164 ? 16.727 -6.505 13.054 1.00 12.29 144 ASN B C 1
ATOM 3376 O O . ASN B 1 164 ? 16.426 -5.697 13.937 1.00 12.49 144 ASN B O 1
ATOM 3381 N N . ALA B 1 165 ? 17.685 -7.426 13.197 1.00 12.00 145 ALA B N 1
ATOM 3382 C CA . ALA B 1 165 ? 18.432 -7.561 14.454 1.00 11.97 145 ALA B CA 1
ATOM 3383 C C . ALA B 1 165 ? 19.252 -6.298 14.741 1.00 12.06 145 ALA B C 1
ATOM 3384 O O . ALA B 1 165 ? 19.267 -5.803 15.883 1.00 11.48 145 ALA B O 1
ATOM 3386 N N . ASN B 1 166 ? 19.898 -5.773 13.697 1.00 11.82 146 ASN B N 1
ATOM 3387 C CA . ASN B 1 166 ? 20.661 -4.534 13.805 1.00 12.09 146 ASN B CA 1
ATOM 3388 C C . ASN B 1 166 ? 19.775 -3.327 14.106 1.00 12.16 146 ASN B C 1
ATOM 3389 O O . ASN B 1 166 ? 20.113 -2.525 14.972 1.00 12.46 146 ASN B O 1
ATOM 3394 N N . PHE B 1 167 ? 18.641 -3.200 13.420 1.00 12.19 147 PHE B N 1
ATOM 3395 C CA . PHE B 1 167 ? 17.752 -2.060 13.688 1.00 12.67 147 PHE B CA 1
ATOM 3396 C C . PHE B 1 167 ? 17.278 -2.045 15.139 1.00 12.46 147 PHE B C 1
ATOM 3397 O O . PHE B 1 167 ? 17.350 -1.002 15.801 1.00 12.14 147 PHE B O 1
ATOM 3405 N N . LEU B 1 168 ? 16.813 -3.205 15.617 1.00 11.76 148 LEU B N 1
ATOM 3406 C CA . LEU B 1 168 ? 16.293 -3.353 16.969 1.00 11.35 148 LEU B CA 1
ATOM 3407 C C . LEU B 1 168 ? 17.342 -3.069 18.037 1.00 11.47 148 LEU B C 1
ATOM 3408 O O . LEU B 1 168 ? 17.041 -2.411 19.040 1.00 11.57 148 LEU B O 1
ATOM 3413 N N . LEU B 1 169 ? 18.561 -3.570 17.836 1.00 10.71 149 LEU B N 1
ATOM 3414 C CA . LEU B 1 169 ? 19.629 -3.335 18.801 1.00 10.51 149 LEU B CA 1
ATOM 3415 C C . LEU B 1 169 ? 20.073 -1.872 18.807 1.00 10.43 149 LEU B C 1
ATOM 3416 O O . LEU B 1 169 ? 20.302 -1.301 19.876 1.00 10.78 149 LEU B O 1
ATOM 3421 N N . CYS B 1 170 ? 20.166 -1.271 17.620 1.00 10.31 150 CYS B N 1
ATOM 3422 C CA . CYS B 1 170 ? 20.448 0.158 17.485 1.00 10.94 150 CYS B CA 1
ATOM 3423 C C . CYS B 1 170 ? 19.321 1.016 18.068 1.00 10.75 150 CYS B C 1
ATOM 3424 O O . CYS B 1 170 ? 19.577 1.975 18.803 1.00 10.67 150 CYS B O 1
ATOM 3427 N N . ASN B 1 171 ? 18.080 0.660 17.740 1.00 10.95 151 ASN B N 1
ATOM 3428 C CA . ASN B 1 171 ? 16.913 1.397 18.211 1.00 11.36 151 ASN B CA 1
ATOM 3429 C C . ASN B 1 171 ? 16.809 1.321 19.731 1.00 11.76 151 ASN B C 1
ATOM 3430 O O . ASN B 1 171 ? 16.526 2.323 20.394 1.00 11.46 151 ASN B O 1
ATOM 3435 N N . PHE B 1 172 ? 17.060 0.135 20.277 1.00 11.97 152 PHE B N 1
ATOM 3436 C CA . PHE B 1 172 ? 17.088 -0.030 21.722 1.00 12.32 152 PHE B CA 1
ATOM 3437 C C . PHE B 1 172 ? 18.159 0.833 22.389 1.00 12.12 152 PHE B C 1
ATOM 3438 O O . PHE B 1 172 ? 17.864 1.531 23.352 1.00 12.88 152 PHE B O 1
ATOM 3446 N N . SER B 1 173 ? 19.396 0.761 21.891 1.00 11.83 153 SER B N 1
ATOM 3447 C CA . SER B 1 173 ? 20.520 1.501 22.472 1.00 11.53 153 SER B CA 1
ATOM 3448 C C . SER B 1 173 ? 20.244 3.004 22.487 1.00 11.14 153 SER B C 1
ATOM 3449 O O . SER B 1 173 ? 20.467 3.668 23.501 1.00 10.92 153 SER B O 1
ATOM 3452 N N . ASN B 1 174 ? 19.735 3.510 21.364 1.00 10.56 154 ASN B N 1
ATOM 3453 C CA . ASN B 1 174 ? 19.298 4.901 21.217 1.00 10.66 154 ASN B CA 1
ATOM 3454 C C . ASN B 1 174 ? 18.276 5.278 22.293 1.00 10.75 154 ASN B C 1
ATOM 3455 O O . ASN B 1 174 ? 18.482 6.223 23.059 1.00 10.52 154 ASN B O 1
ATOM 3460 N N . LEU B 1 175 ? 17.189 4.514 22.358 1.00 10.61 155 LEU B N 1
ATOM 3461 C CA . LEU B 1 175 ? 16.111 4.792 23.294 1.00 10.67 155 LEU B CA 1
ATOM 3462 C C . LEU B 1 175 ? 16.515 4.603 24.752 1.00 10.43 155 LEU B C 1
ATOM 3463 O O . LEU B 1 175 ? 16.113 5.393 25.595 1.00 10.43 155 LEU B O 1
ATOM 3468 N N . TRP B 1 176 ? 17.305 3.565 25.039 1.00 10.31 156 TRP B N 1
ATOM 3469 C CA . TRP B 1 176 ? 17.761 3.297 26.407 1.00 10.23 156 TRP B CA 1
ATOM 3470 C C . TRP B 1 176 ? 18.634 4.434 26.947 1.00 10.41 156 TRP B C 1
ATOM 3471 O O . TRP B 1 176 ? 18.456 4.884 28.091 1.00 9.92 156 TRP B O 1
ATOM 3482 N N . LEU B 1 177 ? 19.575 4.889 26.122 1.00 10.37 157 LEU B N 1
ATOM 3483 C CA . LEU B 1 177 ? 20.459 5.996 26.489 1.00 10.50 157 LEU B CA 1
ATOM 3484 C C . LEU B 1 177 ? 19.689 7.303 26.693 1.00 10.58 157 LEU B C 1
ATOM 3485 O O . LEU B 1 177 ? 19.924 8.028 27.669 1.00 10.64 157 LEU B O 1
ATOM 3490 N N . MET B 1 178 ? 18.783 7.600 25.769 1.00 10.98 158 MET B N 1
ATOM 3491 C CA . MET B 1 178 ? 17.880 8.738 25.923 1.00 11.63 158 MET B CA 1
ATOM 3492 C C . MET B 1 178 ? 17.087 8.600 27.229 1.00 11.29 158 MET B C 1
ATOM 3493 O O . MET B 1 178 ? 17.062 9.522 28.042 1.00 11.13 158 MET B O 1
ATOM 3498 N N . GLY B 1 179 ? 16.481 7.433 27.442 1.00 10.90 159 GLY B N 1
ATOM 3499 C CA . GLY B 1 179 ? 15.700 7.177 28.646 1.00 10.33 159 GLY B CA 1
ATOM 3500 C C . GLY B 1 179 ? 16.467 7.311 29.957 1.00 10.21 159 GLY B C 1
ATOM 3501 O O . GLY B 1 179 ? 15.976 7.925 30.907 1.00 9.83 159 GLY B O 1
ATOM 3502 N N . ILE B 1 180 ? 17.660 6.725 30.025 1.00 9.67 160 ILE B N 1
ATOM 3503 C CA . ILE B 1 180 ? 18.453 6.782 31.259 1.00 9.75 160 ILE B CA 1
ATOM 3504 C C . ILE B 1 180 ? 18.900 8.220 31.564 1.00 9.37 160 ILE B C 1
ATOM 3505 O O . ILE B 1 180 ? 18.983 8.628 32.729 1.00 9.51 160 ILE B O 1
ATOM 3510 N N . ASN B 1 181 ? 19.147 8.990 30.509 1.00 9.20 161 ASN B N 1
ATOM 3511 C CA . ASN B 1 181 ? 19.472 10.403 30.647 1.00 9.16 161 ASN B CA 1
ATOM 3512 C C . ASN B 1 181 ? 18.322 11.207 31.246 1.00 9.14 161 ASN B C 1
ATOM 3513 O O . ASN B 1 181 ? 18.528 11.969 32.198 1.00 8.64 161 ASN B O 1
ATOM 3518 N N . VAL B 1 182 ? 17.111 11.042 30.710 1.00 8.95 162 VAL B N 1
ATOM 3519 C CA . VAL B 1 182 ? 15.983 11.806 31.247 1.00 9.39 162 VAL B CA 1
ATOM 3520 C C . VAL B 1 182 ? 15.652 11.363 32.675 1.00 9.24 162 VAL B C 1
ATOM 3521 O O . VAL B 1 182 ? 15.294 12.189 33.514 1.00 9.03 162 VAL B O 1
ATOM 3525 N N . LEU B 1 183 ? 15.835 10.071 32.955 1.00 9.35 163 LEU B N 1
ATOM 3526 C CA . LEU B 1 183 ? 15.694 9.546 34.312 1.00 9.26 163 LEU B CA 1
ATOM 3527 C C . LEU B 1 183 ? 16.681 10.204 35.280 1.00 9.37 163 LEU B C 1
ATOM 3528 O O . LEU B 1 183 ? 16.291 10.645 36.373 1.00 8.82 163 LEU B O 1
ATOM 3533 N N . LYS B 1 184 ? 17.952 10.270 34.877 1.00 9.27 164 LYS B N 1
ATOM 3534 C CA . LYS B 1 184 ? 18.976 10.928 35.691 1.00 9.80 164 LYS B CA 1
ATOM 3535 C C . LYS B 1 184 ? 18.652 12.405 35.910 1.00 9.84 164 LYS B C 1
ATOM 3536 O O . LYS B 1 184 ? 18.947 12.959 36.967 1.00 9.78 164 LYS B O 1
ATOM 3542 N N . ARG B 1 185 ? 18.030 13.033 34.916 1.00 9.83 165 ARG B N 1
ATOM 3543 C CA . ARG B 1 185 ? 17.610 14.427 35.028 1.00 9.85 165 ARG B CA 1
ATOM 3544 C C . ARG B 1 185 ? 16.533 14.621 36.098 1.00 9.59 165 ARG B C 1
ATOM 3545 O O . ARG B 1 185 ? 16.474 15.665 36.752 1.00 9.74 165 ARG B O 1
ATOM 3553 N N . GLY B 1 186 ? 15.695 13.603 36.269 1.00 9.60 166 GLY B N 1
ATOM 3554 C CA . GLY B 1 186 ? 14.524 13.690 37.127 1.00 9.06 166 GLY B CA 1
ATOM 3555 C C . GLY B 1 186 ? 13.220 13.821 36.361 1.00 9.06 166 GLY B C 1
ATOM 3556 O O . GLY B 1 186 ? 12.178 14.111 36.958 1.00 8.75 166 GLY B O 1
ATOM 3557 N N . GLU B 1 187 ? 13.264 13.624 35.038 1.00 8.96 167 GLU B N 1
ATOM 3558 C CA . GLU B 1 187 ? 12.039 13.579 34.237 1.00 8.87 167 GLU B CA 1
ATOM 3559 C C . GLU B 1 187 ? 11.442 12.168 34.273 1.00 9.09 167 GLU B C 1
ATOM 3560 O O . GLU B 1 187 ? 11.485 11.431 33.284 1.00 9.09 167 GLU B O 1
ATOM 3566 N N . TYR B 1 188 ? 10.886 11.798 35.426 1.00 8.97 168 TYR B N 1
ATOM 3567 C CA . TYR B 1 188 ? 10.453 10.412 35.669 1.00 8.68 168 TYR B CA 1
ATOM 3568 C C . TYR B 1 188 ? 9.365 9.938 34.718 1.00 8.43 168 TYR B C 1
ATOM 3569 O O . TYR B 1 188 ? 9.465 8.840 34.164 1.00 7.85 168 TYR B O 1
ATOM 3578 N N . ALA B 1 189 ? 8.336 10.768 34.526 1.00 8.22 169 ALA B N 1
ATOM 3579 C CA . ALA B 1 189 ? 7.228 10.424 33.638 1.00 8.29 169 ALA B CA 1
ATOM 3580 C C . ALA B 1 189 ? 7.680 10.211 32.199 1.00 8.41 169 ALA B C 1
ATOM 3581 O O . ALA B 1 189 ? 7.199 9.299 31.529 1.00 8.39 169 ALA B O 1
ATOM 3583 N N . ARG B 1 190 ? 8.593 11.056 31.726 1.00 8.66 170 ARG B N 1
ATOM 3584 C CA . ARG B 1 190 ? 9.158 10.901 30.387 1.00 8.47 170 ARG B CA 1
ATOM 3585 C C . ARG B 1 190 ? 10.026 9.636 30.274 1.00 8.52 170 ARG B C 1
ATOM 3586 O O . ARG B 1 190 ? 9.993 8.964 29.249 1.00 7.93 170 ARG B O 1
ATOM 3594 N N . SER B 1 191 ? 10.778 9.302 31.326 1.00 9.08 171 SER B N 1
ATOM 3595 C CA . SER B 1 191 ? 11.591 8.077 31.306 1.00 9.36 171 SER B CA 1
ATOM 3596 C C . SER B 1 191 ? 10.695 6.837 31.262 1.00 9.36 171 SER B C 1
ATOM 3597 O O . SER B 1 191 ? 11.071 5.814 30.693 1.00 9.37 171 SER B O 1
ATOM 3600 N N . LEU B 1 192 ? 9.511 6.942 31.858 1.00 10.04 172 LEU B N 1
ATOM 3601 C CA . LEU B 1 192 ? 8.532 5.855 31.826 1.00 10.14 172 LEU B CA 1
ATOM 3602 C C . LEU B 1 192 ? 7.970 5.670 30.421 1.00 10.07 172 LEU B C 1
ATOM 3603 O O . LEU B 1 192 ? 7.839 4.536 29.931 1.00 9.39 172 LEU B O 1
ATOM 3608 N N . GLU B 1 193 ? 7.641 6.792 29.780 1.00 10.01 173 GLU B N 1
ATOM 3609 C CA . GLU B 1 193 ? 7.175 6.794 28.400 1.00 9.85 173 GLU B CA 1
ATOM 3610 C C . GLU B 1 193 ? 8.209 6.150 27.465 1.00 9.72 173 GLU B C 1
ATOM 3611 O O . GLU B 1 193 ? 7.855 5.339 26.594 1.00 9.74 173 GLU B O 1
ATOM 3617 N N . LEU B 1 194 ? 9.482 6.510 27.631 1.00 9.17 174 LEU B N 1
ATOM 3618 C CA . LEU B 1 194 ? 10.540 5.896 26.809 1.00 8.77 174 LEU B CA 1
ATOM 3619 C C . LEU B 1 194 ? 10.715 4.414 27.105 1.00 9.00 174 LEU B C 1
ATOM 3620 O O . LEU B 1 194 ? 10.985 3.617 26.209 1.00 9.29 174 LEU B O 1
ATOM 3625 N N . LEU B 1 195 ? 10.560 4.046 28.368 1.00 9.28 175 LEU B N 1
ATOM 3626 C CA . LEU B 1 195 ? 10.655 2.653 28.769 1.00 9.48 175 LEU B CA 1
ATOM 3627 C C . LEU B 1 195 ? 9.607 1.792 28.064 1.00 9.69 175 LEU B C 1
ATOM 3628 O O . LEU B 1 195 ? 9.881 0.652 27.692 1.00 9.83 175 LEU B O 1
ATOM 3633 N N . SER B 1 196 ? 8.409 2.332 27.871 1.00 10.16 176 SER B N 1
ATOM 3634 C CA . SER B 1 196 ? 7.390 1.567 27.171 1.00 11.42 176 SER B CA 1
ATOM 3635 C C . SER B 1 196 ? 7.762 1.371 25.697 1.00 11.32 176 SER B C 1
ATOM 3636 O O . SER B 1 196 ? 7.435 0.339 25.108 1.00 10.64 176 SER B O 1
ATOM 3639 N N . GLN B 1 197 ? 8.452 2.350 25.111 1.00 11.73 177 GLN B N 1
ATOM 3640 C CA . GLN B 1 197 ? 8.950 2.184 23.740 1.00 12.93 177 GLN B CA 1
ATOM 3641 C C . GLN B 1 197 ? 10.076 1.150 23.698 1.00 13.17 177 GLN B C 1
ATOM 3642 O O . GLN B 1 197 ? 10.142 0.331 22.773 1.00 13.61 177 GLN B O 1
ATOM 3648 N N . LEU B 1 198 ? 10.942 1.181 24.712 1.00 13.13 178 LEU B N 1
ATOM 3649 C CA . LEU B 1 198 ? 11.992 0.171 24.882 1.00 13.60 178 LEU B CA 1
ATOM 3650 C C . LEU B 1 198 ? 11.403 -1.223 24.965 1.00 13.00 178 LEU B C 1
ATOM 3651 O O . LEU B 1 198 ? 11.956 -2.173 24.415 1.00 13.31 178 LEU B O 1
ATOM 3656 N N . GLN B 1 199 ? 10.280 -1.335 25.666 1.00 12.70 179 GLN B N 1
ATOM 3657 C CA . GLN B 1 199 ? 9.624 -2.620 25.888 1.00 11.90 179 GLN B CA 1
ATOM 3658 C C . GLN B 1 199 ? 9.106 -3.259 24.598 1.00 11.88 179 GLN B C 1
ATOM 3659 O O . GLN B 1 199 ? 9.272 -4.464 24.402 1.00 11.40 179 GLN B O 1
ATOM 3665 N N . LYS B 1 200 ? 8.495 -2.460 23.721 1.00 12.19 180 LYS B N 1
ATOM 3666 C CA . LYS B 1 200 ? 8.040 -2.954 22.418 1.00 12.44 180 LYS B CA 1
ATOM 3667 C C . LYS B 1 200 ? 9.194 -3.557 21.627 1.00 12.52 180 LYS B C 1
ATOM 3668 O O . LYS B 1 200 ? 9.080 -4.668 21.101 1.00 12.51 180 LYS B O 1
ATOM 3674 N N . ASN B 1 201 ? 10.296 -2.815 21.549 1.00 12.33 181 ASN B N 1
ATOM 3675 C CA . ASN B 1 201 ? 11.510 -3.262 20.862 1.00 12.62 181 ASN B CA 1
ATOM 3676 C C . ASN B 1 201 ? 12.075 -4.554 21.448 1.00 11.98 181 ASN B C 1
ATOM 3677 O O . ASN B 1 201 ? 12.504 -5.453 20.712 1.00 11.83 181 ASN B O 1
ATOM 3682 N N . THR B 1 202 ? 12.076 -4.635 22.776 1.00 11.09 182 THR B N 1
ATOM 3683 C CA . THR B 1 202 ? 12.541 -5.830 23.476 1.00 10.82 182 THR B CA 1
ATOM 3684 C C . THR B 1 202 ? 11.697 -7.064 23.141 1.00 10.14 182 THR B C 1
ATOM 3685 O O . THR B 1 202 ? 12.238 -8.158 22.957 1.00 10.15 182 THR B O 1
ATOM 3689 N N . LEU B 1 203 ? 10.379 -6.891 23.056 1.00 9.83 183 LEU B N 1
ATOM 3690 C CA . LEU B 1 203 ? 9.490 -7.995 22.671 1.00 9.43 183 LEU B CA 1
ATOM 3691 C C . LEU B 1 203 ? 9.831 -8.522 21.286 1.00 9.58 183 LEU B C 1
ATOM 3692 O O . LEU B 1 203 ? 9.834 -9.734 21.061 1.00 10.02 183 LEU B O 1
ATOM 3697 N N . GLN B 1 204 ? 10.119 -7.610 20.359 1.00 9.40 184 GLN B N 1
ATOM 3698 C CA . GLN B 1 204 ? 10.539 -7.992 19.015 1.00 9.24 184 GLN B CA 1
ATOM 3699 C C . GLN B 1 204 ? 11.869 -8.742 19.036 1.00 8.91 184 GLN B C 1
ATOM 3700 O O . GLN B 1 204 ? 12.035 -9.705 18.300 1.00 8.27 184 GLN B O 1
ATOM 3706 N N . LEU B 1 205 ? 12.799 -8.311 19.893 1.00 9.11 185 LEU B N 1
ATOM 3707 C CA . LEU B 1 205 ? 14.085 -9.004 20.059 1.00 9.21 185 LEU B CA 1
ATOM 3708 C C . LEU B 1 205 ? 13.935 -10.421 20.633 1.00 9.39 185 LEU B C 1
ATOM 3709 O O . LEU B 1 205 ? 14.634 -11.345 20.209 1.00 8.89 185 LEU B O 1
ATOM 3714 N N . ILE B 1 206 ? 13.033 -10.573 21.606 1.00 9.61 186 ILE B N 1
ATOM 3715 C CA . ILE B 1 206 ? 12.731 -11.870 22.202 1.00 9.28 186 ILE B CA 1
ATOM 3716 C C . ILE B 1 206 ? 12.174 -12.803 21.122 1.00 9.52 186 ILE B C 1
ATOM 3717 O O . ILE B 1 206 ? 12.586 -13.965 21.021 1.00 8.96 186 ILE B O 1
ATOM 3722 N N . ARG B 1 207 ? 11.245 -12.283 20.314 1.00 9.18 187 ARG B N 1
ATOM 3723 C CA . ARG B 1 207 ? 10.625 -13.066 19.239 1.00 9.72 187 ARG B CA 1
ATOM 3724 C C . ARG B 1 207 ? 11.645 -13.453 18.162 1.00 10.02 187 ARG B C 1
ATOM 3725 O O . ARG B 1 207 ? 11.542 -14.528 17.568 1.00 9.33 187 ARG B O 1
ATOM 3733 N N . MET B 1 208 ? 12.639 -12.588 17.935 1.00 10.09 188 MET B N 1
ATOM 3734 C CA . MET B 1 208 ? 13.757 -12.928 17.046 1.00 10.28 188 MET B CA 1
ATOM 3735 C C . MET B 1 208 ? 14.609 -14.036 17.639 1.00 10.40 188 MET B C 1
ATOM 3736 O O . MET B 1 208 ? 14.914 -15.022 16.968 1.00 10.05 188 MET B O 1
ATOM 3741 N N . ALA B 1 209 ? 14.990 -13.867 18.904 1.00 10.36 189 ALA B N 1
ATOM 3742 C CA . ALA B 1 209 ? 15.849 -14.830 19.584 1.00 10.42 189 ALA B CA 1
ATOM 3743 C C . ALA B 1 209 ? 15.207 -16.209 19.710 1.00 10.45 189 ALA B C 1
ATOM 3744 O O . ALA B 1 209 ? 15.902 -17.216 19.661 1.00 10.43 189 ALA B O 1
ATOM 3746 N N . GLU B 1 210 ? 13.887 -16.250 19.862 1.00 10.10 190 GLU B N 1
ATOM 3747 C CA . GLU B 1 210 ? 13.175 -17.515 20.049 1.00 10.41 190 GLU B CA 1
ATOM 3748 C C . GLU B 1 210 ? 12.549 -18.028 18.751 1.00 10.23 190 GLU B C 1
ATOM 3749 O O . GLU B 1 210 ? 11.813 -19.010 18.765 1.00 10.06 190 GLU B O 1
ATOM 3755 N N . LYS B 1 211 ? 12.833 -17.343 17.640 1.00 10.45 191 LYS B N 1
ATOM 3756 C CA . LYS B 1 211 ? 12.271 -17.680 16.325 1.00 10.92 191 LYS B CA 1
ATOM 3757 C C . LYS B 1 211 ? 10.751 -17.887 16.349 1.00 10.76 191 LYS B C 1
ATOM 3758 O O . LYS B 1 211 ? 10.245 -18.906 15.887 1.00 10.69 191 LYS B O 1
ATOM 3764 N N . ASN B 1 212 ? 10.027 -16.919 16.897 1.00 10.49 192 ASN B N 1
ATOM 3765 C CA . ASN B 1 212 ? 8.571 -16.944 16.842 1.00 10.67 192 ASN B CA 1
ATOM 3766 C C . ASN B 1 212 ? 8.080 -15.531 16.549 1.00 10.34 192 ASN B C 1
ATOM 3767 O O . ASN B 1 212 ? 7.468 -14.877 17.394 1.00 9.87 192 ASN B O 1
ATOM 3772 N N . ALA B 1 213 ? 8.363 -15.068 15.335 1.00 10.31 193 ALA B N 1
ATOM 3773 C CA . ALA B 1 213 ? 8.264 -13.640 15.031 1.00 10.29 193 ALA B CA 1
ATOM 3774 C C . ALA B 1 213 ? 7.107 -13.234 14.109 1.00 10.29 193 ALA B C 1
ATOM 3775 O O . ALA B 1 213 ? 7.055 -12.084 13.670 1.00 10.35 193 ALA B O 1
ATOM 3777 N N . ASP B 1 214 ? 6.182 -14.155 13.829 1.00 9.93 194 ASP B N 1
ATOM 3778 C CA . ASP B 1 214 ? 5.033 -13.842 12.971 1.00 10.45 194 ASP B CA 1
ATOM 3779 C C . ASP B 1 214 ? 4.233 -12.654 13.519 1.00 10.03 194 ASP B C 1
ATOM 3780 O O . ASP B 1 214 ? 3.852 -11.758 12.770 1.00 9.82 194 ASP B O 1
ATOM 3785 N N . ASN B 1 215 ? 3.975 -12.661 14.821 1.00 9.82 195 ASN B N 1
ATOM 3786 C CA . ASN B 1 215 ? 3.343 -11.516 15.468 1.00 10.08 195 ASN B CA 1
ATOM 3787 C C . ASN B 1 215 ? 4.406 -10.453 15.763 1.00 10.03 195 ASN B C 1
ATOM 3788 O O . ASN B 1 215 ? 4.935 -10.361 16.873 1.00 9.88 195 ASN B O 1
ATOM 3793 N N . TRP B 1 216 ? 4.692 -9.650 14.738 1.00 10.09 196 TRP B N 1
ATOM 3794 C CA . TRP B 1 216 ? 5.850 -8.757 14.706 1.00 9.72 196 TRP B CA 1
ATOM 3795 C C . TRP B 1 216 ? 5.500 -7.312 15.043 1.00 9.72 196 TRP B C 1
ATOM 3796 O O . TRP B 1 216 ? 6.035 -6.739 15.997 1.00 9.47 196 TRP B O 1
ATOM 3807 N N . LEU B 1 217 ? 4.611 -6.722 14.246 1.00 9.88 197 LEU B N 1
ATOM 3808 C CA . LEU B 1 217 ? 4.128 -5.364 14.505 1.00 10.15 197 LEU B CA 1
ATOM 3809 C C . LEU B 1 217 ? 3.185 -5.377 15.697 1.00 10.07 197 LEU B C 1
ATOM 3810 O O . LEU B 1 217 ? 3.128 -4.417 16.471 1.00 9.98 197 LEU B O 1
ATOM 3815 N N . ASN B 1 218 ? 2.448 -6.479 15.819 1.00 9.99 198 ASN B N 1
ATOM 3816 C CA . ASN B 1 218 ? 1.577 -6.750 16.956 1.00 10.41 198 ASN B CA 1
ATOM 3817 C C . ASN B 1 218 ? 2.330 -7.634 17.957 1.00 10.25 198 ASN B C 1
ATOM 3818 O O . ASN B 1 218 ? 1.875 -8.724 18.313 1.00 10.13 198 ASN B O 1
ATOM 3823 N N . MET B 1 219 ? 3.479 -7.133 18.414 1.00 9.99 199 MET B N 1
ATOM 3824 C CA . MET B 1 219 ? 4.467 -7.941 19.139 1.00 9.99 199 MET B CA 1
ATOM 3825 C C . MET B 1 219 ? 3.979 -8.507 20.473 1.00 10.02 199 MET B C 1
ATOM 3826 O O . MET B 1 219 ? 4.506 -9.509 20.948 1.00 9.89 199 MET B O 1
ATOM 3831 N N . SER B 1 220 ? 2.979 -7.861 21.066 1.00 9.85 200 SER B N 1
ATOM 3832 C CA . SER B 1 220 ? 2.444 -8.285 22.352 1.00 9.70 200 SER B CA 1
ATOM 3833 C C . SER B 1 220 ? 1.222 -9.196 22.236 1.00 9.54 200 SER B C 1
ATOM 3834 O O . SER B 1 220 ? 0.803 -9.800 23.231 1.00 9.16 200 SER B O 1
ATOM 3837 N N . LYS B 1 221 ? 0.657 -9.313 21.032 1.00 9.09 201 LYS B N 1
ATOM 3838 C CA . LYS B 1 221 ? -0.476 -10.218 20.813 1.00 9.20 201 LYS B CA 1
ATOM 3839 C C . LYS B 1 221 ? -0.061 -11.642 21.178 1.00 8.98 201 LYS B C 1
ATOM 3840 O O . LYS B 1 221 ? 1.011 -12.103 20.775 1.00 8.87 201 LYS B O 1
ATOM 3846 N N . ASN B 1 222 ? -0.896 -12.320 21.962 1.00 9.13 202 ASN B N 1
ATOM 3847 C CA . ASN B 1 222 ? -0.644 -13.710 22.356 1.00 9.45 202 ASN B CA 1
ATOM 3848 C C . ASN B 1 222 ? 0.681 -13.948 23.103 1.00 9.25 202 ASN B C 1
ATOM 3849 O O . ASN B 1 222 ? 1.181 -15.074 23.119 1.00 9.25 202 ASN B O 1
ATOM 3854 N N . LEU B 1 223 ? 1.260 -12.914 23.715 1.00 9.28 203 LEU B N 1
ATOM 3855 C CA . LEU B 1 223 ? 2.612 -13.055 24.265 1.00 8.89 203 LEU B CA 1
ATOM 3856 C C . LEU B 1 223 ? 2.704 -14.158 25.311 1.00 9.26 203 LEU B C 1
ATOM 3857 O O . LEU B 1 223 ? 3.672 -14.926 25.320 1.00 8.56 203 LEU B O 1
ATOM 3862 N N . GLU B 1 224 ? 1.685 -14.231 26.171 1.00 9.26 204 GLU B N 1
ATOM 3863 C CA . GLU B 1 224 ? 1.614 -15.221 27.240 1.00 9.75 204 GLU B CA 1
ATOM 3864 C C . GLU B 1 224 ? 1.608 -16.664 26.702 1.00 10.49 204 GLU B C 1
ATOM 3865 O O . GLU B 1 224 ? 1.969 -17.595 27.421 1.00 10.61 204 GLU B O 1
ATOM 3871 N N . LYS B 1 225 ? 1.203 -16.831 25.443 1.00 10.49 205 LYS B N 1
ATOM 3872 C CA . LYS B 1 225 ? 1.146 -18.144 24.792 1.00 11.68 205 LYS B CA 1
ATOM 3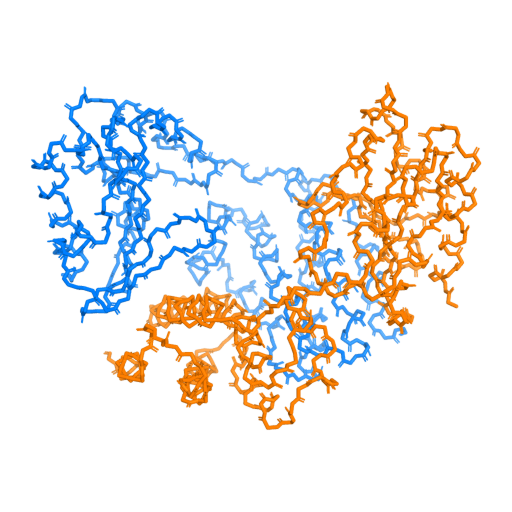873 C C . LYS B 1 225 ? 2.348 -18.413 23.884 1.00 11.44 205 LYS B C 1
ATOM 3874 O O . LYS B 1 225 ? 2.581 -19.560 23.497 1.00 11.63 205 LYS B O 1
ATOM 3880 N N . GLU B 1 226 ? 3.076 -17.363 23.510 1.00 10.97 206 GLU B N 1
ATOM 3881 C CA . GLU B 1 226 ? 4.025 -17.463 22.402 1.00 10.62 206 GLU B CA 1
ATOM 3882 C C . GLU B 1 226 ? 5.512 -17.388 22.746 1.00 10.35 206 GLU B C 1
ATOM 3883 O O . GLU B 1 226 ? 6.348 -17.695 21.904 1.00 10.15 206 GLU B O 1
ATOM 3889 N N . ILE B 1 227 ? 5.853 -16.992 23.973 1.00 9.68 207 ILE B N 1
ATOM 3890 C CA . ILE B 1 227 ? 7.267 -16.948 24.359 1.00 9.17 207 ILE B CA 1
ATOM 3891 C C . ILE B 1 227 ? 7.542 -17.748 25.629 1.00 9.24 207 ILE B C 1
ATOM 3892 O O . ILE B 1 227 ? 6.633 -17.972 26.451 1.00 8.66 207 ILE B O 1
ATOM 3897 N N . SER B 1 228 ? 8.802 -18.168 25.769 1.00 8.71 208 SER B N 1
ATOM 3898 C CA . SER B 1 228 ? 9.268 -18.925 26.925 1.00 8.89 208 SER B CA 1
ATOM 3899 C C . SER B 1 228 ? 8.954 -18.206 28.230 1.00 9.13 208 SER B C 1
ATOM 3900 O O . SER B 1 228 ? 9.035 -16.975 28.315 1.00 8.31 208 SER B O 1
ATOM 3903 N N . LEU B 1 229 ? 8.613 -18.983 29.252 1.00 9.64 209 LEU B N 1
ATOM 3904 C CA . LEU B 1 229 ? 8.471 -18.420 30.595 1.00 10.19 209 LEU B CA 1
ATOM 3905 C C . LEU B 1 229 ? 9.733 -17.647 31.005 1.00 10.71 209 LEU B C 1
ATOM 3906 O O . LEU B 1 229 ? 9.639 -16.542 31.556 1.00 10.58 209 LEU B O 1
ATOM 3911 N N . GLU B 1 230 ? 10.900 -18.229 30.722 1.00 10.63 210 GLU B N 1
ATOM 3912 C CA . GLU B 1 230 ? 12.186 -17.599 31.036 1.00 11.42 210 GLU B CA 1
ATOM 3913 C C . GLU B 1 230 ? 12.241 -16.136 30.598 1.00 11.01 210 GLU B C 1
ATOM 3914 O O . GLU B 1 230 ? 12.496 -15.257 31.428 1.00 10.26 210 GLU B O 1
ATOM 3920 N N . ASN B 1 231 ? 12.014 -15.886 29.304 1.00 10.20 211 ASN B N 1
ATOM 3921 C CA . ASN B 1 231 ? 12.072 -14.520 28.775 1.00 10.51 211 ASN B CA 1
ATOM 3922 C C . ASN B 1 231 ? 10.861 -13.672 29.146 1.00 10.36 211 ASN B C 1
ATOM 3923 O O . ASN B 1 231 ? 10.969 -12.446 29.242 1.00 10.51 211 ASN B O 1
ATOM 3928 N N . TYR B 1 232 ? 9.716 -14.318 29.362 1.00 10.22 212 TYR B N 1
ATOM 3929 C CA . TYR B 1 232 ? 8.544 -13.597 29.852 1.00 10.18 212 TYR B CA 1
ATOM 3930 C C . TYR B 1 232 ? 8.859 -12.950 31.197 1.00 10.46 212 TYR B C 1
ATOM 3931 O O . TYR B 1 232 ? 8.627 -11.752 31.387 1.00 10.06 212 TYR B O 1
ATOM 3940 N N . LYS B 1 233 ? 9.408 -13.746 32.118 1.00 10.65 213 LYS B N 1
ATOM 3941 C CA . LYS B 1 233 ? 9.771 -13.260 33.447 1.00 11.22 213 LYS B CA 1
ATOM 3942 C C . LYS B 1 233 ? 10.837 -12.164 33.400 1.00 11.15 213 LYS B C 1
ATOM 3943 O O . LYS B 1 233 ? 10.761 -11.186 34.148 1.00 10.88 213 LYS B O 1
ATOM 3949 N N . LYS B 1 234 ? 11.830 -12.330 32.529 1.00 10.97 214 LYS B N 1
ATOM 3950 C CA . LYS B 1 234 ? 12.860 -11.301 32.339 1.00 11.12 214 LYS B CA 1
ATOM 3951 C C . LYS B 1 234 ? 12.247 -10.000 31.809 1.00 10.94 214 LYS B C 1
ATOM 3952 O O . LYS B 1 234 ? 12.610 -8.906 32.255 1.00 10.47 214 LYS B O 1
ATOM 3958 N N . PHE B 1 235 ? 11.325 -10.126 30.852 1.00 10.59 215 PHE B N 1
ATOM 3959 C CA . PHE B 1 235 ? 10.589 -8.969 30.346 1.00 10.43 215 PHE B CA 1
ATOM 3960 C C . PHE B 1 235 ? 9.784 -8.258 31.441 1.00 10.68 215 PHE B C 1
ATOM 3961 O O . PHE B 1 235 ? 9.805 -7.027 31.538 1.00 10.86 215 PHE B O 1
ATOM 3969 N N . ALA B 1 236 ? 9.072 -9.033 32.259 1.00 10.77 216 ALA B N 1
ATOM 3970 C CA . ALA B 1 236 ? 8.287 -8.484 33.370 1.00 10.80 216 ALA B CA 1
ATOM 3971 C C . ALA B 1 236 ? 9.160 -7.624 34.296 1.00 11.14 216 ALA B C 1
ATOM 3972 O O . ALA B 1 236 ? 8.713 -6.596 34.802 1.00 11.13 216 ALA B O 1
ATOM 3974 N N . LYS B 1 237 ? 10.412 -8.041 34.490 1.00 11.49 217 LYS B N 1
ATOM 3975 C CA . LYS B 1 237 ? 11.385 -7.298 35.308 1.00 11.99 217 LYS B CA 1
ATOM 3976 C C . LYS B 1 237 ? 11.775 -5.937 34.716 1.00 11.69 217 LYS B C 1
ATOM 3977 O O . LYS B 1 237 ? 12.380 -5.117 35.395 1.00 11.76 217 LYS B O 1
ATOM 3983 N N . THR B 1 238 ? 11.442 -5.712 33.449 1.00 11.15 218 THR B N 1
ATOM 3984 C CA . THR B 1 238 ? 11.760 -4.454 32.781 1.00 10.81 218 THR B CA 1
ATOM 3985 C C . THR B 1 238 ? 10.609 -3.448 32.861 1.00 10.83 218 THR B C 1
ATOM 3986 O O . THR B 1 238 ? 10.658 -2.390 32.227 1.00 11.43 218 THR B O 1
ATOM 3990 N N . THR B 1 239 ? 9.578 -3.783 33.635 1.00 10.36 219 THR B N 1
ATOM 3991 C CA . THR B 1 239 ? 8.418 -2.906 33.786 1.00 10.29 219 THR B CA 1
ATOM 3992 C C . THR B 1 239 ? 8.485 -2.173 35.124 1.00 10.26 219 THR B C 1
ATOM 3993 O O . THR B 1 239 ? 9.129 -2.646 36.068 1.00 10.14 219 THR B O 1
ATOM 3997 N N . ALA B 1 240 ? 7.844 -1.008 35.183 1.00 10.05 220 ALA B N 1
ATOM 3998 C CA . ALA B 1 240 ? 7.953 -0.107 36.324 1.00 10.42 220 ALA B CA 1
ATOM 3999 C C . ALA B 1 240 ? 6.689 0.719 36.499 1.00 10.19 220 ALA B C 1
ATOM 4000 O O . ALA B 1 240 ? 6.004 1.025 35.529 1.00 10.36 220 ALA B O 1
ATOM 4002 N N . ARG B 1 241 ? 6.384 1.077 37.741 1.00 10.26 221 ARG B N 1
ATOM 4003 C CA . ARG B 1 241 ? 5.405 2.138 37.993 1.00 10.26 221 ARG B CA 1
ATOM 4004 C C . ARG B 1 241 ? 6.139 3.494 38.008 1.00 10.03 221 ARG B C 1
ATOM 4005 O O . ARG B 1 241 ? 7.370 3.536 37.890 1.00 9.99 221 ARG B O 1
ATOM 4013 N N . LEU B 1 242 ? 5.396 4.592 38.133 1.00 9.64 222 LEU B N 1
ATOM 4014 C CA . LEU B 1 242 ? 6.008 5.922 38.144 1.00 9.41 222 LEU B CA 1
ATOM 4015 C C . LEU B 1 242 ? 6.711 6.164 39.478 1.00 9.62 222 LEU B C 1
ATOM 4016 O O . LEU B 1 242 ? 6.140 6.736 40.416 1.00 9.48 222 LEU B O 1
ATOM 4021 N N . ASP B 1 243 ? 7.957 5.704 39.543 1.00 9.97 223 ASP B N 1
ATOM 4022 C CA . ASP B 1 243 ? 8.744 5.718 40.765 1.00 10.34 223 ASP B CA 1
ATOM 4023 C C . ASP B 1 243 ? 10.229 5.607 40.411 1.00 10.55 223 ASP B C 1
ATOM 4024 O O . ASP B 1 243 ? 10.630 4.696 39.677 1.00 10.20 223 ASP B O 1
ATOM 4029 N N . LYS B 1 244 ? 11.030 6.531 40.944 1.00 10.77 224 LYS B N 1
ATOM 4030 C CA . LYS B 1 244 ? 12.473 6.600 40.688 1.00 11.04 224 LYS B CA 1
ATOM 4031 C C . LYS B 1 244 ? 13.195 5.255 40.830 1.00 11.02 224 LYS B C 1
ATOM 4032 O O . LYS B 1 244 ? 13.880 4.804 39.906 1.00 11.17 224 LYS B O 1
ATOM 4038 N N . VAL B 1 245 ? 13.038 4.617 41.986 1.00 11.20 225 VAL B N 1
ATOM 4039 C CA . VAL B 1 245 ? 13.709 3.349 42.261 1.00 11.31 225 VAL B CA 1
ATOM 4040 C C . VAL B 1 245 ? 13.234 2.251 41.290 1.00 11.00 225 VAL B C 1
ATOM 4041 O O . VAL B 1 245 ? 14.053 1.530 40.711 1.00 10.47 225 VAL B O 1
ATOM 4045 N N . GLU B 1 246 ? 11.920 2.160 41.080 1.00 10.71 226 GLU B N 1
ATOM 4046 C CA . GLU B 1 246 ? 11.364 1.155 40.163 1.00 10.70 226 GLU B CA 1
ATOM 4047 C C . GLU B 1 246 ? 11.811 1.389 38.718 1.00 10.59 226 GLU B C 1
ATOM 4048 O O . GLU B 1 246 ? 12.089 0.431 37.990 1.00 11.25 226 GLU B O 1
ATOM 4054 N N . LEU B 1 247 ? 11.876 2.657 38.312 1.00 9.99 227 LEU B N 1
ATOM 4055 C CA . LEU B 1 247 ? 12.391 3.037 36.987 1.00 10.19 227 LEU B CA 1
ATOM 4056 C C . LEU B 1 247 ? 13.858 2.655 36.771 1.00 10.19 227 LEU B C 1
ATOM 4057 O O . LEU B 1 247 ? 14.203 2.040 35.753 1.00 10.36 227 LEU B O 1
ATOM 4062 N N . PHE B 1 248 ? 14.715 3.013 37.718 1.00 10.55 228 PHE B N 1
ATOM 4063 C CA . PHE B 1 248 ? 16.115 2.589 37.667 1.00 11.61 228 PHE B CA 1
ATOM 4064 C C . PHE B 1 248 ? 16.278 1.073 37.540 1.00 11.53 228 PHE B C 1
ATOM 4065 O O . PHE B 1 248 ? 17.053 0.611 36.708 1.00 11.73 228 PHE B O 1
ATOM 4073 N N . GLU B 1 249 ? 15.537 0.309 38.342 1.00 12.21 229 GLU B N 1
ATOM 4074 C CA . GLU B 1 249 ? 15.588 -1.160 38.272 1.00 12.99 229 GLU B CA 1
ATOM 4075 C C . GLU B 1 249 ? 15.175 -1.695 36.906 1.00 12.32 229 GLU B C 1
ATOM 4076 O O . GLU B 1 249 ? 15.853 -2.552 36.341 1.00 12.16 229 GLU B O 1
ATOM 4082 N N . ALA B 1 250 ? 14.069 -1.167 36.389 1.00 12.01 230 ALA B N 1
ATOM 4083 C CA . ALA B 1 250 ? 13.525 -1.547 35.087 1.00 11.67 230 ALA B CA 1
ATOM 4084 C C . ALA B 1 250 ? 14.500 -1.239 33.951 1.00 11.65 230 ALA B C 1
ATOM 4085 O O . ALA B 1 250 ? 14.700 -2.073 33.063 1.00 11.57 230 ALA B O 1
ATOM 4087 N N . TYR B 1 251 ? 15.093 -0.041 33.979 1.00 11.56 231 TYR B N 1
ATOM 4088 C CA . TYR B 1 251 ? 16.115 0.344 32.994 1.00 11.70 231 TYR B CA 1
ATOM 4089 C C . TYR B 1 251 ? 17.338 -0.572 33.031 1.00 11.82 231 TYR B C 1
ATOM 4090 O O . TYR B 1 251 ? 17.819 -1.013 31.982 1.00 11.03 231 TYR B O 1
ATOM 4099 N N . LYS B 1 252 ? 17.834 -0.853 34.236 1.00 11.73 232 LYS B N 1
ATOM 4100 C CA . LYS B 1 252 ? 18.949 -1.782 34.387 1.00 12.16 232 LYS B CA 1
ATOM 4101 C C . LYS B 1 252 ? 18.572 -3.174 33.859 1.00 11.92 232 LYS B C 1
ATOM 4102 O O . LYS B 1 252 ? 19.316 -3.769 33.079 1.00 12.02 232 LYS B O 1
ATOM 4108 N N . ASN B 1 253 ? 17.410 -3.679 34.262 1.00 11.89 233 ASN B N 1
ATOM 4109 C CA . ASN B 1 253 ? 16.985 -5.012 33.836 1.00 12.26 233 ASN B CA 1
ATOM 4110 C C . ASN B 1 253 ? 16.716 -5.090 32.336 1.00 12.18 233 ASN B C 1
ATOM 4111 O O . ASN B 1 253 ? 16.871 -6.157 31.735 1.00 12.14 233 ASN B O 1
ATOM 4116 N N . SER B 1 254 ? 16.323 -3.961 31.738 1.00 12.34 234 SER B N 1
ATOM 4117 C CA . SER B 1 254 ? 16.121 -3.875 30.280 1.00 12.79 234 SER B CA 1
ATOM 4118 C C . SER B 1 254 ? 17.427 -4.096 29.544 1.00 12.58 234 SER B C 1
ATOM 4119 O O . SER B 1 254 ? 17.470 -4.808 28.539 1.00 12.84 234 SER B O 1
ATOM 4122 N N . LEU B 1 255 ? 18.481 -3.452 30.037 1.00 12.40 235 LEU B N 1
ATOM 4123 C CA . LEU B 1 255 ? 19.797 -3.591 29.456 1.00 12.23 235 LEU B CA 1
ATOM 4124 C C . LEU B 1 255 ? 20.346 -5.009 29.614 1.00 12.23 235 LEU B C 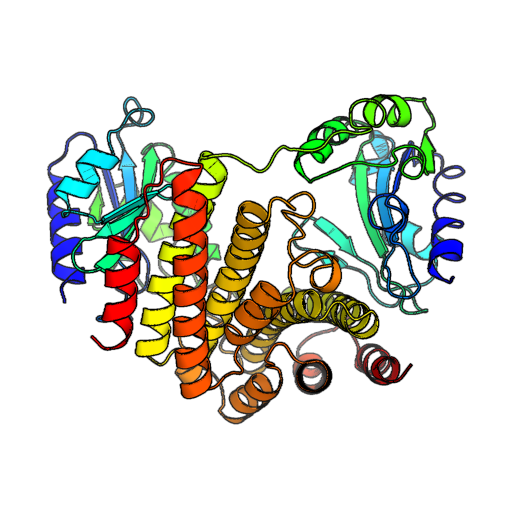1
ATOM 4125 O O . LEU B 1 255 ? 20.825 -5.593 28.646 1.00 12.17 235 LEU B O 1
ATOM 4130 N N . LEU B 1 256 ? 20.281 -5.545 30.832 1.00 12.25 236 LEU B N 1
ATOM 4131 C CA . LEU B 1 256 ? 20.737 -6.912 31.107 1.00 12.15 236 LEU B CA 1
ATOM 4132 C C . LEU B 1 256 ? 20.058 -7.942 30.206 1.00 12.04 236 LEU B C 1
ATOM 4133 O O . LEU B 1 256 ? 20.709 -8.874 29.741 1.00 11.79 236 LEU B O 1
ATOM 4138 N N . LEU B 1 257 ? 18.757 -7.761 29.963 1.00 11.69 237 LEU B N 1
ATOM 4139 C CA . LEU B 1 257 ? 17.993 -8.649 29.091 1.00 11.73 237 LEU B CA 1
ATOM 4140 C C . LEU B 1 257 ? 18.453 -8.548 27.638 1.00 11.83 237 LEU B C 1
ATOM 4141 O O . LEU B 1 257 ? 18.651 -9.563 26.971 1.00 11.83 237 LEU B O 1
ATOM 4146 N N . VAL B 1 258 ? 18.633 -7.322 27.155 1.00 11.97 238 VAL B N 1
ATOM 4147 C CA . VAL B 1 258 ? 19.145 -7.114 25.808 1.00 12.15 238 VAL B CA 1
ATOM 4148 C C . VAL B 1 258 ? 20.571 -7.678 25.669 1.00 12.69 238 VAL B C 1
ATOM 4149 O O . VAL B 1 258 ? 20.914 -8.237 24.629 1.00 12.43 238 VAL B O 1
ATOM 4153 N N . MET B 1 259 ? 21.383 -7.564 26.720 1.00 13.00 239 MET B N 1
ATOM 4154 C CA . MET B 1 259 ? 22.714 -8.199 26.712 1.00 13.75 239 MET B CA 1
ATOM 4155 C C . MET B 1 259 ? 22.621 -9.721 26.520 1.00 13.64 239 MET B C 1
ATOM 4156 O O . MET B 1 259 ? 23.375 -10.297 25.728 1.00 13.52 239 MET B O 1
ATOM 4161 N N . ASP B 1 260 ? 21.677 -10.356 27.218 1.00 14.02 240 ASP B N 1
ATOM 4162 C CA . ASP B 1 260 ? 21.379 -11.782 27.023 1.00 14.31 240 ASP B CA 1
ATOM 4163 C C . ASP B 1 260 ? 20.969 -12.059 25.573 1.00 14.44 240 ASP B C 1
ATOM 4164 O O . ASP B 1 260 ? 21.483 -12.981 24.935 1.00 14.24 240 ASP B O 1
ATOM 4169 N N . LEU B 1 261 ? 20.040 -11.254 25.065 1.00 14.20 241 LEU B N 1
ATOM 4170 C CA . LEU B 1 261 ? 19.516 -11.440 23.715 1.00 14.45 241 LEU B CA 1
ATOM 4171 C C . LEU B 1 261 ? 20.579 -11.227 22.641 1.00 15.10 241 LEU B C 1
ATOM 4172 O O . LEU B 1 261 ? 20.635 -11.987 21.665 1.00 15.09 241 LEU B O 1
ATOM 4177 N N . GLN B 1 262 ? 21.422 -10.208 22.831 1.00 15.52 242 GLN B N 1
ATOM 4178 C CA . GLN B 1 262 ? 22.504 -9.900 21.891 1.00 16.73 242 GLN B CA 1
ATOM 4179 C C . GLN B 1 262 ? 23.523 -11.044 21.798 1.00 17.08 242 GLN B C 1
ATOM 4180 O O . GLN B 1 262 ? 23.958 -11.397 20.700 1.00 17.14 242 GLN B O 1
ATOM 4186 N N . SER B 1 263 ? 23.887 -11.622 22.941 1.00 18.11 243 SER B N 1
ATOM 4187 C CA . SER B 1 263 ? 24.849 -12.728 22.971 1.00 19.04 243 SER B CA 1
ATOM 4188 C C . SER B 1 263 ? 24.262 -13.996 22.330 1.00 19.48 243 SER B C 1
ATOM 4189 O O . SER B 1 263 ? 24.995 -14.844 21.839 1.00 19.36 243 SER B O 1
ATOM 4192 N N . HIS B 1 264 ? 22.937 -14.111 22.327 1.00 20.29 244 HIS B N 1
ATOM 4193 C CA . HIS B 1 264 ? 22.272 -15.152 21.549 1.00 21.33 244 HIS B CA 1
ATOM 4194 C C . HIS B 1 264 ? 22.238 -14.816 20.055 1.00 21.18 244 HIS B C 1
ATOM 4195 O O . HIS B 1 264 ? 22.593 -15.649 19.215 1.00 21.24 244 HIS B O 1
ATOM 4202 N N . LEU B 1 265 ? 21.828 -13.593 19.728 1.00 21.19 245 LEU B N 1
ATOM 4203 C CA . LEU B 1 265 ? 21.694 -13.171 18.327 1.00 21.32 245 LEU B CA 1
ATOM 4204 C C . LEU B 1 265 ? 23.020 -13.058 17.556 1.00 21.95 245 LEU B C 1
ATOM 4205 O O . LEU B 1 265 ? 23.037 -13.179 16.322 1.00 21.75 245 LEU B O 1
ATOM 4210 N N . ILE B 1 266 ? 24.119 -12.831 18.278 1.00 22.60 246 ILE B N 1
ATOM 4211 C CA . ILE B 1 266 ? 25.450 -12.711 17.657 1.00 23.73 246 ILE B CA 1
ATOM 4212 C C . ILE B 1 266 ? 25.853 -13.999 16.924 1.00 24.38 246 ILE B C 1
ATOM 4213 O O . ILE B 1 266 ? 26.542 -13.950 15.902 1.00 24.51 246 ILE B O 1
ATOM 4218 N N . GLU B 1 267 ? 25.388 -15.133 17.448 1.00 25.23 247 GLU B N 1
ATOM 4219 C CA . GLU B 1 267 ? 25.579 -16.452 16.839 1.00 26.14 247 GLU B CA 1
ATOM 4220 C C . GLU B 1 267 ? 24.955 -16.573 15.432 1.00 26.11 247 GLU B C 1
ATOM 4221 O O . GLU B 1 267 ? 25.418 -17.373 14.620 1.00 26.13 247 GLU B O 1
ATOM 4227 N N . GLN B 1 268 ? 23.925 -15.771 15.150 1.00 26.03 248 GLN B N 1
ATOM 4228 C CA . GLN B 1 268 ? 23.168 -15.865 13.889 1.00 25.78 248 GLN B CA 1
ATOM 4229 C C . GLN B 1 268 ? 23.399 -14.716 12.915 1.00 25.62 248 GLN B C 1
ATOM 4230 O O . GLN B 1 268 ? 23.293 -14.898 11.694 1.00 25.81 248 GLN B O 1
ATOM 4236 N N . TYR B 1 269 ? 23.674 -13.530 13.449 1.00 24.80 249 TYR B N 1
ATOM 4237 C CA . TYR B 1 269 ? 23.827 -12.348 12.617 1.00 24.28 249 TYR B CA 1
ATOM 4238 C C . TYR B 1 269 ? 25.113 -11.583 12.932 1.00 24.20 249 TYR B C 1
ATOM 4239 O O . TYR B 1 269 ? 25.681 -11.719 14.019 1.00 24.15 249 TYR B O 1
ATOM 4248 N N . ASN B 1 270 ? 25.568 -10.795 11.960 1.00 24.07 250 ASN B N 1
ATOM 4249 C CA . ASN B 1 270 ? 26.660 -9.850 12.163 1.00 24.27 250 ASN B CA 1
ATOM 4250 C C . ASN B 1 270 ? 26.096 -8.555 12.729 1.00 23.87 250 ASN B C 1
ATOM 4251 O O . ASN B 1 270 ? 25.356 -7.836 12.046 1.00 23.84 250 ASN B O 1
ATOM 4256 N N . LEU B 1 271 ? 26.440 -8.273 13.982 1.00 23.33 251 LEU B N 1
ATOM 4257 C CA . LEU B 1 271 ? 25.812 -7.178 14.726 1.00 22.96 251 LEU B CA 1
ATOM 4258 C C . LEU B 1 271 ? 26.723 -5.962 14.888 1.00 22.82 251 LEU B C 1
ATOM 4259 O O . LEU B 1 271 ? 27.908 -6.098 15.208 1.00 22.91 251 LEU B O 1
ATOM 4264 N N . LYS B 1 272 ? 26.156 -4.779 14.657 1.00 22.55 252 LYS B N 1
ATOM 4265 C CA . LYS B 1 272 ? 26.890 -3.517 14.780 1.00 22.51 252 LYS B CA 1
ATOM 4266 C C . LYS B 1 272 ? 26.922 -3.018 16.222 1.00 21.95 252 LYS B C 1
ATOM 4267 O O . LYS B 1 272 ? 27.887 -2.373 16.635 1.00 21.91 252 LYS B O 1
ATOM 4273 N N . VAL B 1 273 ? 25.864 -3.323 16.976 1.00 21.21 253 VAL B N 1
ATOM 4274 C CA . VAL B 1 273 ? 25.842 -3.118 18.423 1.00 20.37 253 VAL B CA 1
ATOM 4275 C C . VAL B 1 273 ? 26.474 -4.337 19.105 1.00 20.46 253 VAL B C 1
ATOM 4276 O O . VAL B 1 273 ? 25.902 -5.434 19.106 1.00 20.19 253 VAL B O 1
ATOM 4280 N N . THR B 1 274 ? 27.655 -4.125 19.684 1.00 20.08 254 THR B N 1
ATOM 4281 C CA . THR B 1 274 ? 28.451 -5.199 20.271 1.00 20.01 254 THR B CA 1
ATOM 4282 C C . THR B 1 274 ? 28.239 -5.289 21.783 1.00 20.19 254 THR B C 1
ATOM 4283 O O . THR B 1 274 ? 27.648 -4.391 22.391 1.00 19.84 254 THR B O 1
ATOM 4287 N N . HIS B 1 275 ? 28.721 -6.372 22.388 1.00 20.40 255 HIS B N 1
ATOM 4288 C CA . HIS B 1 275 ? 28.656 -6.524 23.839 1.00 21.11 255 HIS B CA 1
ATOM 4289 C C . HIS B 1 275 ? 29.410 -5.382 24.528 1.00 21.08 255 HIS B C 1
ATOM 4290 O O . HIS B 1 275 ? 28.958 -4.874 25.554 1.00 21.16 255 HIS B O 1
ATOM 4297 N N . ASP B 1 276 ? 30.539 -4.976 23.940 1.00 21.18 256 ASP B N 1
ATOM 4298 C CA . ASP B 1 276 ? 31.351 -3.865 24.456 1.00 21.29 256 ASP B CA 1
ATOM 4299 C C . ASP B 1 276 ? 30.529 -2.579 24.578 1.00 20.86 256 ASP B C 1
ATOM 4300 O O . ASP B 1 276 ? 30.558 -1.914 25.618 1.00 21.12 256 ASP B O 1
ATOM 4305 N N . ILE B 1 277 ? 29.794 -2.248 23.517 1.00 20.24 257 ILE B N 1
ATOM 4306 C CA . ILE B 1 277 ? 28.942 -1.060 23.485 1.00 19.70 257 ILE B CA 1
ATOM 4307 C C . ILE B 1 277 ? 27.831 -1.130 24.543 1.00 19.16 257 ILE B C 1
ATOM 4308 O O . ILE B 1 277 ? 27.561 -0.147 25.239 1.00 18.77 257 ILE B O 1
ATOM 4313 N N . LEU B 1 278 ? 27.209 -2.299 24.676 1.00 18.55 258 LEU B N 1
ATOM 4314 C CA . LEU B 1 278 ? 26.225 -2.513 25.728 1.00 18.07 258 LEU B CA 1
ATOM 4315 C C . LEU B 1 278 ? 26.852 -2.413 27.125 1.00 18.07 258 LEU B C 1
ATOM 4316 O O . LEU B 1 278 ? 26.213 -1.937 28.062 1.00 17.79 258 LEU B O 1
ATOM 4321 N N . GLU B 1 279 ? 28.100 -2.859 27.256 1.00 18.28 259 GLU B N 1
ATOM 4322 C CA . GLU B 1 279 ? 28.837 -2.728 28.516 1.00 18.97 259 GLU B CA 1
ATOM 4323 C C . GLU B 1 279 ? 29.060 -1.263 28.901 1.00 18.41 259 GLU B C 1
ATOM 4324 O O . GLU B 1 279 ? 28.980 -0.917 30.078 1.00 18.01 259 GLU B O 1
ATOM 4330 N N . ARG B 1 280 ? 29.333 -0.416 27.906 1.00 18.47 260 ARG B N 1
ATOM 4331 C CA A ARG B 1 280 ? 29.536 1.008 28.158 0.50 18.37 260 ARG B CA 1
ATOM 4332 C CA B ARG B 1 280 ? 29.528 1.021 28.123 0.50 18.60 260 ARG B CA 1
ATOM 4333 C C . ARG B 1 280 ? 28.252 1.662 28.664 1.00 18.55 260 ARG B C 1
ATOM 4334 O O . ARG B 1 280 ? 28.294 2.477 29.589 1.00 18.26 260 ARG B O 1
ATOM 4349 N N . LEU B 1 281 ? 27.115 1.286 28.074 1.00 18.84 261 LEU B N 1
ATOM 4350 C CA . LEU B 1 281 ? 25.814 1.758 28.539 1.00 18.94 261 LEU B CA 1
ATOM 4351 C C . LEU B 1 281 ? 25.564 1.316 29.977 1.00 19.40 261 LEU B C 1
ATOM 4352 O O . LEU B 1 281 ? 25.106 2.111 30.799 1.00 19.35 261 LEU B O 1
ATOM 4357 N N . LEU B 1 282 ? 25.887 0.058 30.280 1.00 19.94 262 LEU B N 1
ATOM 4358 C CA . LEU B 1 282 ? 25.716 -0.483 31.633 1.00 20.99 262 LEU B CA 1
ATOM 4359 C C . LEU B 1 282 ? 26.508 0.296 32.682 1.00 21.48 262 LEU B C 1
ATOM 4360 O O . LEU B 1 282 ? 25.979 0.636 33.744 1.00 21.56 262 LEU B O 1
ATOM 4365 N N . ASN B 1 283 ? 27.770 0.582 32.370 1.00 22.25 263 ASN B N 1
ATOM 4366 C CA . ASN B 1 283 ? 28.632 1.360 33.251 1.00 22.87 263 ASN B CA 1
ATOM 4367 C C . ASN B 1 283 ? 28.083 2.770 33.471 1.00 23.03 263 ASN B C 1
ATOM 4368 O O . ASN B 1 283 ? 28.191 3.328 34.562 1.00 22.92 263 ASN B O 1
ATOM 4373 N N . TYR B 1 284 ? 27.466 3.325 32.433 1.00 23.35 264 TYR B N 1
ATOM 4374 C CA . TYR B 1 284 ? 26.948 4.688 32.473 1.00 23.95 264 TYR B CA 1
ATOM 4375 C C . TYR B 1 284 ? 25.880 4.937 33.548 1.00 24.88 264 TYR B C 1
ATOM 4376 O O . TYR B 1 284 ? 25.748 6.064 34.026 1.00 24.90 264 TYR B O 1
ATOM 4385 N N . ILE B 1 285 ? 25.143 3.894 33.941 1.00 25.89 265 ILE B N 1
ATOM 4386 C CA . ILE B 1 285 ? 24.050 4.034 34.922 1.00 27.32 265 ILE B CA 1
ATOM 4387 C C . ILE B 1 285 ? 24.487 4.745 36.207 1.00 28.42 265 ILE B C 1
ATOM 4388 O O . ILE B 1 285 ? 23.755 5.588 36.732 1.00 28.51 265 ILE B O 1
ATOM 4393 N N . SER B 1 286 ? 25.675 4.396 36.700 1.00 29.83 266 SER B N 1
ATOM 4394 C CA . SER B 1 286 ? 26.199 4.953 37.947 1.00 31.30 266 SER B CA 1
ATOM 4395 C C . SER B 1 286 ? 27.152 6.138 37.746 1.00 32.01 266 SER B C 1
ATOM 4396 O O . SER B 1 286 ? 27.785 6.596 38.700 1.00 32.34 266 SER B O 1
ATOM 4399 N N . GLU B 1 287 ? 27.248 6.636 36.514 1.00 32.79 267 GLU B N 1
ATOM 4400 C CA . GLU B 1 287 ? 28.048 7.831 36.231 1.00 33.45 267 GLU B CA 1
ATOM 4401 C C . GLU B 1 287 ? 27.276 9.091 36.610 1.00 33.64 267 GLU B C 1
ATOM 4402 O O . GLU B 1 287 ? 27.808 9.971 37.289 1.00 34.01 267 GLU B O 1
#

Secondary structure (DSSP, 8-state):
-HHHHHHHHHHHHHHH-TTEEEEEE-SGGGTT---TT--EEEEEEEPGGGTTT--HHHHHHHH--EEEEEE-TTS-EEEEETTS-EEEEEEEEGGGGGGGGGGGGGS----HHHHEEEESSSHHHHHHHTTTT------SHHHHHHHHHHHHHHHHHHHHHHHHT-HHHHHHHHHHHHHHHHHHHHHHTT--SS-TTTTTTHHHHS-HHHHHHHHTT---S-HHHHHHHHHHHHHHHHHHHHHHTTTS--SS-HHHHHHHHHHTT-/-HHHHHHHHHHHHHHH-TTEEEEEE-SGGGTT---TT--EEEEEEE-GGGSTT--HHHHHHHHS-EEEEEE-TTS-EEEEETT--EEEEEEEEGGGGGGGGGGGGSS-B---GGGEEEESSSHHHHHHHHHTTB------HHHHHHHHHHHHHHHHHHHHHHHHT-HHHHHHHHHHHHHHHHHHHHHHTT--SS-TTTTTTHHHHS-HHHHHHHHTT---S-HHHHHHHHHHHHHHHHHHHHHHTTTS--SS-HHHHHHHHHHTT-

CATH classification: 3.30.460.10 (+1 more: 1.20.120.330)

Radius of gyration: 24.58 Å; Cα contacts (8 Å, |Δi|>4): 888; chains: 2; bounding box: 62×53×52 Å

InterPro domains:
  IPR043519 Nucleotidyltransferase superfamily [G3DSA:3.30.460.10] (2-137)
  IPR043519 Nucleotidyltransferase superfamily [SSF81301] (1-127)
  IPR048495 Lincosamide nucleotidyltransferase-like, C-terminal domain [PF21418] (141-264)

Sequence (532 aa):
LKQKELIANNVKNLTEESDERITTACMMYGSFTKGEGDQYSDIEFYIFLKHSITSNFDSSSNWLFDVAPYLMLYKNEYGTEVVVIFDNLIRGEFHFLSEKDMNIIPSFKDSGYIPDTTKAMLIYDETGQLENYLSSEISSGARPNRLTEENANFLLCNFSNLWLMGINVLKRGEYARSLELLSQLQKNTLQLIRMAEKNADNWLNMSKNLEKEISLENYKKFAKTTARLDKVELFEAYKNSLLLVMDLQSHLIEQYNLKVTHDILERLLNYISELKQKELIANVKNLTESDERITACMMYGSFTKGEGDQYSDIEFYIFLKHSSITSNFDSSNWLFDVAPYLMLYKKNEYGTEVVIFDDNLIRGEFHFLSEKDMNIIPSFKDSGYIPDTKAMLIYDETTGQLENYLSEISGARPNRLTEENANFLLCNFSNLWLMGINVLKRGEYARSLELLSQLQKNTLQLIRMAEKNADNWLNMSKNLEKEISLENYKKFAKTTARLDKVELFEAYKNSLLLVMDLQSHLIEQYNLKVTHDILERRLLNYISE

Solvent-accessible surface area: 23046 Å² total; per-residue (Å²): 113,116,3,115,61,6,18,57,58,0,96,88,42,0,76,84,28,84,91,1,4,0,0,2,12,66,16,15,31,5,82,84,63,30,43,113,56,8,24,1,17,0,33,0,0,1,90,88,102,58,40,107,94,30,65,16,45,98,4,0,111,93,3,17,63,54,57,6,37,20,126,20,143,173,41,4,23,0,0,0,0,65,46,6,15,8,0,29,0,25,41,37,6,49,140,64,2,88,53,0,28,66,42,72,96,56,7,79,16,55,57,12,161,33,11,54,15,46,28,89,84,32,83,0,73,93,47,2,60,102,0,58,48,28,118,32,113,32,64,43,67,132,37,0,22,75,6,0,1,13,0,0,6,20,0,0,32,0,0,11,3,2,42,53,19,8,57,3,52,0,16,35,10,1,20,64,0,17,81,13,0,4,14,0,0,0,1,29,55,140,56,11,50,20,14,107,55,12,3,25,16,0,57,184,45,14,49,134,114,18,36,124,66,4,27,133,0,8,4,82,21,60,113,96,25,0,52,97,0,0,88,40,0,0,66,3,0,28,60,4,6,62,119,4,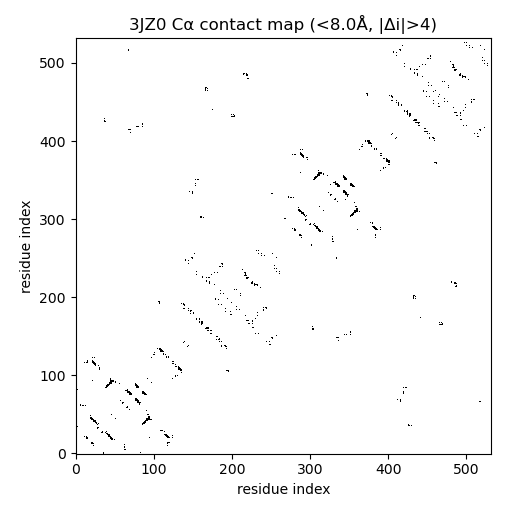78,155,62,28,119,18,113,0,53,91,102,18,0,76,84,1,42,79,29,23,108,126,94,111,2,118,118,6,21,59,58,0,112,94,40,0,51,88,31,80,84,1,6,1,0,2,11,73,15,16,31,14,99,84,65,28,42,107,59,9,22,2,18,0,31,0,0,1,94,90,105,59,37,113,141,24,71,19,57,90,4,0,99,90,5,16,65,46,51,4,17,16,124,18,127,162,25,12,28,0,0,0,0,63,51,4,17,8,0,30,0,30,34,16,8,52,141,69,8,96,64,0,27,64,40,91,92,56,10,76,21,70,53,20,160,42,11,61,20,55,31,101,88,28,87,0,98,97,54,0,80,105,1,55,45,17,144,33,109,33,57,33,61,127,41,0,8,77,5,0,3,20,0,0,6,19,0,0,33,0,0,11,3,2,43,57,19,8,60,3,52,0,16,38,10,0,20,67,1,17,87,13,2,4,17,0,0,0,0,12,52,128,55,10,38,24,14,106,54,8,3,26,8,0,62,170,45,18,49,133,116,15,35,127,65,4,29,133,1,8,4,84,22,59,114,109,31,0,52,94,0,0,82,25,2,0,74,3,0,18,64,6,4,62,78,0,84,140,68,24,114,18,137,0,54,88,104,18,0,60,94,0,37,91,32,25,111,134

Foldseek 3Di:
DVQVLLLVLVLVCLAPDPQWAFKFWDDCLQVVRDDPPDATEIETAGAAVCLVPDDVVVVVVSSDAFDDWDQDPVRWIWTQGPVRHIYTYHYYHPVVLLCLLVCLAQFFRAGRPSGGSHHNPCVNVVSSVNNHGHGDQCQDQVNLAVLLVVLLVLLLVLLVCLVVVVLVVSQVSLVVLLLSLLQLQCNLVVNPRCPVVSCVCVVPGGDPVLVVLSVQLHADSDSVSSLRNSLSSLVSVLVSCVRSVVPYPYPDDNVNSVVSNVVSVD/DVQVLLLVLVLVCLAPDPQFAFKFWDDCQLVVRDDPPDATEIETAGAQVCQVPPPVVVVVVSSPAFDDWDQDPVRWIWTQHPVRHIYTYHYDHPVVLVVLLVCLVVFAAQDRVSGGSHHNPCVNVVSSVNNHRRHDDCLDLVNLQVLLVVLLVLLLVLLVCLVVVVLVVSLVSLVVSLLSLLQLQCNLVVNCRCPVVSCVCVVPGGDPVVVVLSVQLHADSDSVSSLRNSLSSLVSVLVSCVSCVVPYPYPCDNVNSVVSNVVSVD

Nearest PDB structures (foldseek):
  3jyy-assembly1_A  TM=1.001E+00  e=1.388E-43  Enterococcus faecium
  3jz0-assembly1_B  TM=1.000E+00  e=1.463E-43  Enterococcus faecium
  2pbe-assembly1_A  TM=4.739E-01  e=8.217E-08  Bacillus subtilis
  6ywp-assembly1_A  TM=5.297E-01  e=2.336E-01  Thermothielavioides terrestris NRRL 8126
  8tn1-assembly1_B  TM=5.562E-01  e=7.758E+00  synthetic construct

Organism: Enterococcus faecium (NCBI:txid1352)

B-factor: mean 15.9, std 6.8, range [4.6, 56.03]

GO terms:
  GO:0042802 identical protein binding (F, IPI)